Protein AF-0000000084935725 (afdb_homodimer)

Secondary structure (DSSP, 8-state):
-----------------------EEEEETTEEEEE-TTS-EEEEEEPPTTSSEEEEEEEEE-SSTT---EEEEEEEESSS-----S-EEEETTEEEEE--SSSTTBPPHHHHHHHHTTTTSS--EEEE-SS-EEEE--TTHHHHHHHHHHHHT-TTBTT-SSS--SB-GGGSPPPPPPPEEE--S-S-B-EEPPTTSHHHHHHHHHHHHHS-GGGSSS-GGGSEEEEEEEETTEEEEEEEEEETTEEEEEEEEEETTEEEEEEEES---SEEETTEEEEEEESSTT-SSEEEEEEEE-SSSEEEEEEEE--S--S-TT-SS-EEEEE-EEEPPP--/-----------------------EEEEETTEEEEE-TTS-EEEEEEPPTTSSEEEEEEEEE-SSTT---EEEEEEEESSS-----S-EEEETTEEEEE--SSSTTBPPHHHHHHHHTTTTSS--EEEE-SS-EEEE--TTHHHHHHHHHHHHT-TTBTT-SSS--SB-GGGSPPPPPPPEEE--S-S-B-EEPPTTSHHHHHHHHHHHHHS-GGGSSS-GGGSEEEEEEEETTEEEEEEEEEETTEEEEEEEEEETTEEEEEEEES---SEEETTEEEEEEESSTT-SSEEEEEEEE-SSSEEEEEEEE--S--S-TT-SS-EEEEE-EEEPPP--

Organism: Ferrimonas balearica (strain DSM 9799 / CCM 4581 / KCTC 23876 / PAT) (NCBI:txid550540)

Solvent-accessible surface area (backbone atoms only — not comparable to full-atom values): 35325 Å² total; per-residue (Å²): 134,83,81,76,76,77,78,77,76,78,77,75,74,74,69,76,67,78,75,76,51,75,40,44,77,50,73,37,87,43,18,41,34,23,22,15,32,31,32,34,32,32,42,34,35,23,24,58,86,89,68,82,50,22,29,36,41,39,35,39,32,54,33,29,48,46,49,47,62,48,33,33,57,45,76,16,58,77,86,52,92,68,81,84,65,75,29,26,37,26,52,70,80,36,41,55,9,69,53,48,68,84,64,81,14,43,49,40,58,48,48,35,52,56,46,60,72,33,41,64,48,97,55,53,37,32,44,31,39,99,86,50,76,39,51,48,44,39,55,32,33,48,61,49,42,41,52,50,22,51,76,37,48,28,64,29,10,67,81,23,77,64,52,55,40,75,43,51,21,64,71,23,45,68,54,43,78,51,60,73,42,59,39,39,30,45,85,52,56,54,42,78,44,52,83,90,33,68,68,28,50,54,50,50,50,50,43,64,73,42,42,62,66,83,74,40,90,53,64,72,85,72,33,52,40,30,36,28,68,36,48,96,74,23,30,38,36,36,42,31,40,72,57,87,91,31,72,42,29,45,34,31,39,41,32,76,90,49,58,78,57,52,41,77,34,82,54,45,39,76,41,50,52,43,42,29,32,30,38,77,36,58,77,44,90,83,31,17,11,33,39,37,39,31,27,31,26,57,70,84,47,46,39,84,34,37,38,30,25,24,58,70,76,59,56,22,71,70,24,57,73,74,36,40,27,35,58,43,39,77,44,71,65,75,85,124,136,82,80,77,77,78,78,78,77,80,77,74,74,75,69,76,68,78,74,77,50,76,41,43,75,50,74,37,85,44,20,39,34,22,22,15,32,33,33,35,32,31,43,32,34,23,26,56,84,88,68,80,50,24,28,35,39,40,36,39,32,55,32,28,46,47,48,46,60,46,31,32,57,47,76,16,58,76,86,51,93,68,82,82,64,76,29,26,39,27,53,70,82,35,40,56,8,69,52,48,68,84,63,82,14,42,48,39,58,47,47,36,51,56,45,59,74,33,41,62,46,97,56,52,38,33,43,30,40,100,86,48,77,41,51,49,44,38,55,32,33,48,61,49,43,42,51,49,22,52,75,37,47,28,64,28,9,66,83,23,75,64,52,54,40,75,43,51,20,64,70,23,46,69,52,43,79,51,60,72,41,60,39,40,30,47,83,52,57,54,42,78,43,53,83,90,33,68,68,30,51,54,51,48,50,50,44,64,72,44,42,62,67,85,74,40,91,50,63,71,86,74,33,51,41,30,37,30,68,35,48,97,75,22,30,40,37,36,40,32,40,72,56,88,90,31,72,43,28,44,33,30,39,40,33,75,94,48,61,76,57,51,41,76,34,81,53,47,39,74,42,52,51,42,43,30,33,30,37,77,36,59,76,45,89,83,31,18,11,33,39,36,39,30,27,30,24,58,70,84,48,46,40,83,34,37,38,31,28,24,58,72,74,58,56,22,71,70,24,56,74,75,35,41,29,33,59,42,41,76,43,71,65,75,85,123

Sequence (672 aa):
MRRIGWALGALSVFACHVSAFEGLEFEHKDWYLACDNTGTCRAAGYAPPGQGYSAAVMFTRPAGPATDVSGKLFLGWYEEEIPLTGYALFINGQDMGPVSFDDDNALTAMQVQALLAVVTRDAVIEIANAQHRFGLSGSGASAVFRKMDEYQGRSDTAFAVVAKGNRAESQVPQPQRPEPLRVQAPAGDAVLLESDSEPYQRTLERLKAGVPAEDLDMALEDASLFQAELGAGKRFISACWYLAYNEMCAHWVSDPASPTPLQSLPSDGSLYVDGIVSQQRKARGLGDCWEFQSWGFDGETMVPILNASSGPCRGIAGGIDPMPTFVRDVIMPSVQMRRIGWALGALSVFACHVSAFEGLEFEHKDWYLACDNTGTCRAAGYAPPGQGYSAAVMFTRPAGPATDVSGKLFLGWYEEEIPLTGYALFINGQDMGPVSFDDDNALTAMQVQALLAVVTRDAVIEIANAQHRFGLSGSGASAVFRKMDEYQGRSDTAFAVVAKGNRAESQVPQPQRPEPLRVQAPAGDAVLLESDSEPYQRTLERLKAGVPAEDLDMALEDASLFQAELGAGKRFISACWYLAYNEMCAHWVSDPASPTPLQSLPSDGSLYVDGIVSQQRKARGLGDCWEFQSWGFDGETMVPILNASSGPCRGIAGGIDPMPTFVRDVIMPSVQ

Radius of gyration: 33.96 Å; Cα contacts (8 Å, |Δi|>4): 1621; chains: 2; bounding box: 112×104×83 Å

Foldseek 3Di:
DPPPPPPPDPPPPPPPPPDQQPWDWDDFQQKIKTAARQLKIKIKFWFDAPPQWIKMKIWIFGFAFPTAIWMFIFIFHDPDDDDQPAKFKDKQRDTPDDFHVVPVRTDDSSVVVVCLQPLCHPIWIWIDGPPDITTTHSGCVLVRQVVSCVSQVNAQDCPRSHHHHPPDSNPGDHTDAFAEAEFQFAFDWWDWDDCPDPVNVVVLVLCPVAPDPVRVPDDLNQWTWTWDGGDPPKMKIKTWDDDVHAIWIWIWIADPVDRPNTHTAPDIADTDGQQKGKHWDAPDDQQQKIWIWMWGHRPPHTHTAWTWMLDDRRRGHNHHDTRTRYHHHYDYDDPD/DPPPPPPPPPPPPPPPPPDQQPWDWDDFQQKIKTAARQLKIKIKFWFDAPPQWIKMKIWIFGFAFPTAIWMFIFIFHDPDDDDQPAKFKDKQRDTPDDFHVVPVRTDDSSVVVVCLQPLCHPIWIWIDGPPDITTTHSGCVLVRQVVSCVSQVNAQDCPRSHHHHPPDSNPGDHTDAFAEAEFQFAFDWWDWDDCPDPVNVVVLVLCPVAPDPVRVPDDLNQWTWIWDGGDPPKMKIKTWDDDVPAIWIWIWIQDPVCRPNTHTAPDIADTDGQQKGKHWDAPDDQQQKIWIWMWGHRPPHTHTAWTWMLDDRRRGHNHHDTRTRYHHHYDYPDPD

pLDDT: mean 90.0, std 14.44, range [31.62, 98.94]

Structure (mmCIF, N/CA/C/O backbone):
data_AF-0000000084935725-model_v1
#
loop_
_entity.id
_entity.type
_entity.pdbx_description
1 polymer 'DUF1176 domain-containing protein'
#
loop_
_atom_site.group_PDB
_atom_site.id
_atom_site.type_symbol
_atom_site.label_atom_id
_atom_site.label_alt_id
_atom_site.label_comp_id
_atom_site.label_asym_id
_atom_site.label_entity_id
_atom_site.label_seq_id
_atom_site.pdbx_PDB_ins_code
_atom_site.Cartn_x
_atom_site.Cartn_y
_atom_site.Cartn_z
_atom_site.occupancy
_atom_site.B_iso_or_equiv
_atom_site.auth_seq_id
_atom_site.auth_comp_id
_atom_site.auth_asym_id
_atom_site.auth_atom_id
_atom_site.pdbx_PDB_model_num
ATOM 1 N N . MET A 1 1 ? -67.875 25.344 18.594 1 32.03 1 MET A N 1
ATOM 2 C CA . MET A 1 1 ? -66.875 25.328 17.516 1 32.03 1 MET A CA 1
ATOM 3 C C . MET A 1 1 ? -65.5 25.297 18.078 1 32.03 1 MET A C 1
ATOM 5 O O . MET A 1 1 ? -64.938 26.312 18.531 1 32.03 1 MET A O 1
ATOM 9 N N . ARG A 1 2 ? -65.188 24.109 18.797 1 44 2 ARG A N 1
ATOM 10 C CA . ARG A 1 2 ? -63.906 23.828 19.453 1 44 2 ARG A CA 1
ATOM 11 C C . ARG A 1 2 ? -62.781 23.812 18.438 1 44 2 ARG A C 1
ATOM 13 O O . ARG A 1 2 ? -62.812 23.047 17.469 1 44 2 ARG A O 1
ATOM 20 N N . ARG A 1 3 ? -62 24.953 18.328 1 41.91 3 ARG A N 1
ATOM 21 C CA . ARG A 1 3 ? -60.812 25.172 17.5 1 41.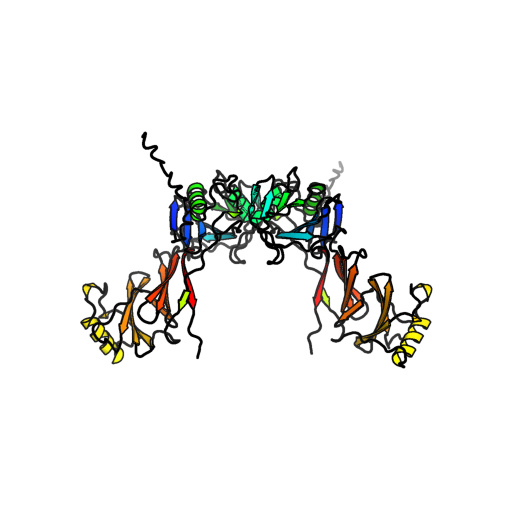91 3 ARG A CA 1
ATOM 22 C C . ARG A 1 3 ? -59.75 24.109 17.797 1 41.91 3 ARG A C 1
ATOM 24 O O . ARG A 1 3 ? -59.312 23.969 18.922 1 41.91 3 ARG A O 1
ATOM 31 N N . ILE A 1 4 ? -59.906 22.953 17.156 1 45.59 4 ILE A N 1
ATOM 32 C CA . ILE A 1 4 ? -58.875 21.922 17.188 1 45.59 4 ILE A CA 1
ATOM 33 C C . ILE A 1 4 ? -57.594 22.484 16.625 1 45.59 4 ILE A C 1
ATOM 35 O O . ILE A 1 4 ? -57.5 22.828 15.445 1 45.59 4 ILE A O 1
ATOM 39 N N . GLY A 1 5 ? -56.812 23.188 17.406 1 43.16 5 GLY A N 1
ATOM 40 C CA . GLY A 1 5 ? -55.5 23.672 17 1 43.16 5 GLY A CA 1
ATOM 41 C C . GLY A 1 5 ? -54.531 22.547 16.625 1 43.16 5 GLY A C 1
ATOM 42 O O . GLY A 1 5 ? -54.312 21.625 17.422 1 43.16 5 GLY A O 1
ATOM 43 N N . TRP A 1 6 ? -54.5 22.219 15.328 1 42.25 6 TRP A N 1
ATOM 44 C CA . TRP A 1 6 ? -53.531 21.281 14.781 1 42.25 6 TRP A CA 1
ATOM 45 C C . TRP A 1 6 ? -52.094 21.75 15.07 1 42.25 6 TRP A C 1
ATOM 47 O O . TRP A 1 6 ? -51.688 22.844 14.648 1 42.25 6 TRP A O 1
ATOM 57 N N . ALA A 1 7 ? -51.5 21.25 16.156 1 48.25 7 ALA A N 1
ATOM 58 C CA . ALA A 1 7 ? -50.062 21.438 16.391 1 48.25 7 ALA A CA 1
ATOM 59 C C . ALA A 1 7 ? -49.25 20.75 15.305 1 48.25 7 ALA A C 1
ATOM 61 O O . ALA A 1 7 ? -49.281 19.516 15.172 1 48.25 7 ALA A O 1
ATOM 62 N N . LEU A 1 8 ? -48.938 21.438 14.203 1 44.69 8 LEU A N 1
ATOM 63 C CA . LEU A 1 8 ? -47.938 20.953 13.242 1 44.69 8 LEU A CA 1
ATOM 64 C C . LEU A 1 8 ? -46.594 20.734 13.914 1 44.69 8 LEU A C 1
ATOM 66 O O . LEU A 1 8 ? -45.969 21.672 14.422 1 44.69 8 LEU A O 1
ATOM 70 N N . GLY A 1 9 ? -46.344 19.531 14.32 1 44.12 9 GLY A N 1
ATOM 71 C CA . GLY A 1 9 ? -45 19.172 14.773 1 44.12 9 GLY A CA 1
ATOM 72 C C . GLY A 1 9 ? -43.938 19.344 13.711 1 44.12 9 GLY A C 1
ATOM 73 O O . GLY A 1 9 ? -44.031 18.766 12.625 1 44.12 9 GLY A O 1
ATOM 74 N N . ALA A 1 10 ? -43.219 20.469 13.727 1 44.69 10 ALA A N 1
ATOM 75 C CA . ALA A 1 10 ? -42.031 20.672 12.906 1 44.69 10 ALA A CA 1
ATOM 76 C C . ALA A 1 10 ? -41.031 19.531 13.109 1 44.69 10 ALA A C 1
ATOM 78 O O . ALA A 1 10 ? -40.469 19.359 14.203 1 44.69 10 ALA A O 1
ATOM 79 N N . LEU A 1 11 ? -41.062 18.516 12.273 1 45.62 11 LEU A N 1
ATOM 80 C CA . LEU A 1 11 ? -40 17.531 12.18 1 45.62 11 LEU A CA 1
ATOM 81 C C . LEU A 1 11 ? -38.656 18.203 11.93 1 45.62 11 LEU A C 1
ATOM 83 O O . LEU A 1 11 ? -38.406 18.75 10.852 1 45.62 11 LEU A O 1
ATOM 87 N N . SER A 1 12 ? -37.938 18.594 12.914 1 39.69 12 SER A N 1
ATOM 88 C CA . SER A 1 12 ? -36.562 19.031 12.727 1 39.69 12 SER A CA 1
ATOM 89 C C . SER A 1 12 ? -35.719 17.953 12.055 1 39.69 12 SER A C 1
ATOM 91 O O . SER A 1 12 ? -35.5 16.875 12.633 1 39.69 12 SER A O 1
ATOM 93 N N . VAL A 1 13 ? -35.719 17.906 10.812 1 44.28 13 VAL A N 1
ATOM 94 C CA . VAL A 1 13 ? -34.656 17.141 10.148 1 44.28 13 VAL A CA 1
ATOM 95 C C . VAL A 1 13 ? -33.281 17.547 10.703 1 44.28 13 VAL A C 1
ATOM 97 O O . VAL A 1 13 ? -32.875 18.688 10.531 1 44.28 13 VAL A O 1
ATOM 100 N N . PHE A 1 14 ? -32.844 16.875 11.734 1 40.59 14 PHE A N 1
ATOM 101 C CA . PHE A 1 14 ? -31.438 16.969 12.094 1 40.59 14 PHE A CA 1
ATOM 102 C C . PHE A 1 14 ? -30.547 16.766 10.875 1 40.59 14 PHE A C 1
ATOM 104 O O . PHE A 1 14 ? -30.391 15.633 10.398 1 40.59 14 PHE A O 1
ATOM 111 N N . ALA A 1 15 ? -30.422 17.703 10.078 1 42.88 15 ALA A N 1
ATOM 112 C CA . ALA A 1 15 ? -29.312 17.625 9.125 1 42.88 15 ALA A CA 1
ATOM 113 C C . ALA A 1 15 ? -28 17.297 9.836 1 42.88 15 ALA A C 1
ATOM 115 O O . ALA A 1 15 ? -27.531 18.062 10.68 1 42.88 15 ALA A O 1
ATOM 116 N N . CYS A 1 16 ? -27.734 16.078 10.039 1 43.78 16 CYS A N 1
ATOM 117 C CA . CYS A 1 16 ? -26.359 15.727 10.398 1 43.78 16 CYS A CA 1
ATOM 118 C C . CYS A 1 16 ? -25.359 16.578 9.641 1 43.78 16 CYS A C 1
ATOM 120 O O . CYS A 1 16 ? -25.141 16.375 8.445 1 43.78 16 CYS A O 1
ATOM 122 N N . HIS A 1 17 ? -25.219 17.812 9.891 1 43.72 17 HIS A N 1
ATOM 123 C CA . HIS A 1 17 ? -24.141 18.641 9.391 1 43.72 17 HIS A CA 1
ATOM 124 C C . HIS A 1 17 ? -22.812 17.891 9.383 1 43.72 17 HIS A C 1
ATOM 126 O O . HIS A 1 17 ? -22.312 17.5 10.438 1 43.72 17 HIS A O 1
ATOM 132 N N . VAL A 1 18 ? -22.672 16.969 8.547 1 51.56 18 VAL A N 1
ATOM 133 C CA . VAL A 1 18 ? -21.312 16.422 8.391 1 51.56 18 VAL A CA 1
ATOM 134 C C . VAL A 1 18 ? -20.297 17.547 8.484 1 51.56 18 VAL A C 1
ATOM 136 O O . VAL A 1 18 ? -20.281 18.469 7.66 1 51.56 18 VAL A O 1
ATOM 139 N N . SER A 1 19 ? -19.844 18.047 9.711 1 62.62 19 SER A N 1
ATOM 140 C CA . SER A 1 19 ? -18.906 19.109 10.055 1 62.62 19 SER A CA 1
ATOM 141 C C . SER A 1 19 ? -17.641 19.031 9.219 1 62.62 19 SER A C 1
ATOM 143 O O . SER A 1 19 ? -17.031 17.953 9.109 1 62.62 19 SER A O 1
ATOM 145 N N . ALA A 1 20 ? -17.281 19.984 8.328 1 84.69 20 ALA A N 1
ATOM 146 C CA . ALA A 1 20 ? -16.094 20.172 7.5 1 84.69 20 ALA A CA 1
ATOM 147 C C . ALA A 1 20 ? -14.82 20.047 8.336 1 84.69 20 ALA A C 1
ATOM 149 O O . ALA A 1 20 ? -14.758 20.562 9.453 1 84.69 20 ALA A O 1
ATOM 150 N N . PHE A 1 21 ? -13.938 19.156 7.906 1 95.69 21 PHE A N 1
ATOM 151 C CA . PHE A 1 21 ? -12.633 19.047 8.547 1 95.69 21 PHE A CA 1
ATOM 152 C C . PHE A 1 21 ? -11.898 20.375 8.508 1 95.69 21 PHE A C 1
ATOM 154 O O . PHE A 1 21 ? -11.633 20.922 7.43 1 95.69 21 PHE A O 1
ATOM 161 N N . GLU A 1 22 ? -11.625 21.062 9.664 1 95.75 22 GLU A N 1
ATOM 162 C CA . GLU A 1 22 ? -11.008 22.391 9.734 1 95.75 22 GLU A CA 1
ATOM 163 C C . GLU A 1 22 ? -9.547 22.281 10.148 1 95.75 22 GLU A C 1
ATOM 165 O O . GLU A 1 22 ? -8.805 23.266 10.07 1 95.75 22 GLU A O 1
ATOM 170 N N . GLY A 1 23 ? -9.133 21.125 10.555 1 97.69 23 GLY A N 1
ATOM 171 C CA . GLY A 1 23 ? -7.82 20.953 11.156 1 97.69 23 GLY A CA 1
ATOM 172 C C . GLY A 1 23 ? -7.855 20.922 12.672 1 97.69 23 GLY A C 1
ATOM 173 O O . GLY A 1 23 ? -8.742 21.516 13.289 1 97.69 23 GLY A O 1
ATOM 174 N N . LEU A 1 24 ? -6.879 20.219 13.227 1 98.19 24 LEU A N 1
ATOM 175 C CA . LEU A 1 24 ? -6.875 20.031 14.672 1 98.19 24 LEU A CA 1
ATOM 176 C C . LEU A 1 24 ? -5.48 19.656 15.172 1 98.19 24 LEU A C 1
ATOM 178 O O . LEU A 1 24 ? -4.785 18.859 14.531 1 98.19 24 LEU A O 1
ATOM 182 N N . GLU A 1 25 ? -5.094 20.297 16.219 1 98.62 25 GLU A N 1
ATOM 183 C CA . GLU A 1 25 ? -3.938 19.859 17 1 98.62 25 GLU A CA 1
ATOM 184 C C . GLU A 1 25 ? -4.336 19.516 18.422 1 98.62 25 GLU A C 1
ATOM 186 O O . GLU A 1 25 ? -5.152 20.219 19.031 1 98.62 25 GLU A O 1
ATOM 191 N N . PHE A 1 26 ? -3.822 18.469 18.969 1 98.81 26 PHE A N 1
ATOM 192 C CA . PHE A 1 26 ? -4.133 18.016 20.312 1 98.81 26 PHE A CA 1
ATOM 193 C C . PHE A 1 26 ? -2.947 17.281 20.922 1 98.81 26 PHE A C 1
ATOM 195 O O . PHE A 1 26 ? -2.303 16.469 20.25 1 98.81 26 PHE A O 1
ATOM 202 N N . GLU A 1 27 ? -2.596 17.609 22.047 1 98.69 27 GLU A N 1
ATOM 203 C CA . GLU A 1 27 ? -1.508 16.953 22.781 1 98.69 27 GLU A CA 1
ATOM 204 C C . GLU A 1 27 ? -1.964 16.484 24.156 1 98.69 27 GLU A C 1
ATOM 206 O O . GLU A 1 27 ? -2.689 17.203 24.844 1 98.69 27 GLU A O 1
ATOM 211 N N . HIS A 1 28 ? -1.612 15.344 24.516 1 98.62 28 HIS A N 1
ATOM 212 C CA . HIS A 1 28 ? -1.87 14.805 25.844 1 98.62 28 HIS A CA 1
ATOM 213 C C . HIS A 1 28 ? -0.728 13.906 26.297 1 98.62 28 HIS A C 1
ATOM 215 O O . HIS A 1 28 ? -0.488 12.852 25.719 1 98.62 28 HIS A O 1
ATOM 221 N N . LYS A 1 29 ? 0.048 14.352 27.359 1 97.69 29 LYS A N 1
ATOM 222 C CA . LYS A 1 29 ? 1.203 13.641 27.891 1 97.69 29 LYS A CA 1
ATOM 223 C C . LYS A 1 29 ? 2.207 13.312 26.797 1 97.69 29 LYS A C 1
ATOM 225 O O . LYS A 1 29 ? 2.709 14.211 26.109 1 97.69 29 LYS A O 1
ATOM 230 N N . ASP A 1 30 ? 2.428 12.055 26.5 1 97.69 30 ASP A N 1
ATOM 231 C CA . ASP A 1 30 ? 3.521 11.727 25.594 1 97.69 30 ASP A CA 1
ATOM 232 C C . ASP A 1 30 ? 3.012 11.531 24.156 1 97.69 30 ASP A C 1
ATOM 234 O O . ASP A 1 30 ? 3.705 10.953 23.328 1 97.69 30 ASP A O 1
ATOM 238 N N . TRP A 1 31 ? 1.84 11.953 23.906 1 98.56 31 TRP A N 1
ATOM 239 C CA . TRP A 1 31 ? 1.259 11.727 22.594 1 98.56 31 TRP A CA 1
ATOM 240 C C . TRP A 1 31 ? 0.773 13.031 21.969 1 98.56 31 TRP A C 1
ATOM 242 O O . TRP A 1 31 ? 0.381 13.961 22.688 1 98.56 31 TRP A O 1
ATOM 252 N N . TYR A 1 32 ? 0.852 13.094 20.672 1 98.81 32 TYR A N 1
ATOM 253 C CA . TYR A 1 32 ? 0.522 14.273 19.875 1 98.81 32 TYR A CA 1
ATOM 254 C C . TYR A 1 32 ? -0.345 13.898 18.688 1 98.81 32 TYR A C 1
ATOM 256 O O . TYR A 1 32 ? -0.144 12.852 18.062 1 98.81 32 TYR A O 1
ATOM 264 N N . LEU A 1 33 ? -1.334 14.742 18.359 1 98.94 33 LEU A N 1
ATOM 265 C CA . LEU A 1 33 ? -2.248 14.531 17.234 1 98.94 33 LEU A CA 1
ATOM 266 C C . LEU A 1 33 ? -2.291 15.758 16.344 1 98.94 33 LEU A C 1
ATOM 268 O O . LEU A 1 33 ? -2.418 16.891 16.812 1 98.94 33 LEU A O 1
ATOM 272 N N . ALA A 1 34 ? -2.109 15.578 15.109 1 98.94 34 ALA A N 1
ATOM 273 C CA . ALA A 1 34 ? -2.381 16.578 14.086 1 98.94 34 ALA A CA 1
ATOM 274 C C . ALA A 1 34 ? -3.305 16.031 13 1 98.94 34 ALA A C 1
ATOM 276 O O . ALA A 1 34 ? -3.018 15 12.406 1 98.94 34 ALA A O 1
ATOM 277 N N . CYS A 1 35 ? -4.41 16.656 12.758 1 98.94 35 CYS A N 1
ATOM 278 C CA . CYS A 1 35 ? -5.34 16.328 11.688 1 98.94 35 CYS A CA 1
ATOM 279 C C . CYS A 1 35 ? -5.523 17.5 10.734 1 98.94 35 CYS A C 1
ATOM 281 O O . CYS A 1 35 ? -5.66 18.641 11.172 1 98.94 35 CYS A O 1
ATOM 283 N N . ASP A 1 36 ? -5.508 17.219 9.422 1 98.88 36 ASP A N 1
ATOM 284 C CA . ASP A 1 36 ? -5.602 18.328 8.477 1 98.88 36 ASP A CA 1
ATOM 285 C C . ASP A 1 36 ? -7.027 18.484 7.949 1 98.88 36 ASP A C 1
ATOM 287 O O . ASP A 1 36 ? -7.941 17.781 8.398 1 98.88 36 ASP A O 1
ATOM 291 N N . ASN A 1 37 ? -7.203 19.422 7.047 1 98.62 37 ASN A N 1
ATOM 292 C CA . ASN A 1 37 ? -8.516 19.812 6.539 1 98.62 37 ASN A CA 1
ATOM 293 C C . ASN A 1 37 ? -9.031 18.812 5.508 1 98.62 37 ASN A C 1
ATOM 295 O O . ASN A 1 37 ? -10.117 19 4.949 1 98.62 37 ASN A O 1
ATOM 299 N N . THR A 1 38 ? -8.344 17.766 5.219 1 98.62 38 THR A N 1
ATOM 300 C CA . THR A 1 38 ? -8.852 16.656 4.414 1 98.62 38 THR A CA 1
ATOM 301 C C . THR A 1 38 ? -9.477 15.586 5.301 1 98.62 38 THR A C 1
ATOM 303 O O . THR A 1 38 ? -10.195 14.711 4.812 1 98.62 38 THR A O 1
ATOM 306 N N . GLY A 1 39 ? -9.102 15.633 6.547 1 98.81 39 GLY A N 1
ATOM 307 C CA . GLY A 1 39 ? -9.523 14.633 7.512 1 98.81 39 GLY A CA 1
ATOM 308 C C . GLY A 1 39 ? -8.43 13.648 7.867 1 98.81 39 GLY A C 1
ATOM 309 O O . GLY A 1 39 ? -8.617 12.797 8.742 1 98.81 39 GLY A O 1
ATOM 310 N N . THR A 1 40 ? -7.309 13.727 7.184 1 98.88 40 THR A N 1
ATOM 311 C CA . THR A 1 40 ? -6.195 12.836 7.496 1 98.88 40 THR A CA 1
ATOM 312 C C . THR A 1 40 ? -5.578 13.195 8.844 1 98.88 40 THR A C 1
ATOM 314 O O . THR A 1 40 ? -5.34 14.367 9.133 1 98.88 40 THR A O 1
ATOM 317 N N . CYS A 1 41 ? -5.352 12.211 9.656 1 98.94 41 CYS A N 1
ATOM 318 C CA . CYS A 1 41 ? -4.777 12.43 10.984 1 98.94 41 CYS A CA 1
ATOM 319 C C . CYS A 1 41 ? -3.443 11.711 11.125 1 98.94 41 CYS A C 1
ATOM 321 O O . CYS A 1 41 ? -3.238 10.648 10.539 1 98.94 41 CYS A O 1
ATOM 323 N N . ARG A 1 42 ? -2.602 12.305 11.883 1 98.94 42 ARG A N 1
ATOM 324 C CA . ARG A 1 42 ? -1.345 11.719 12.336 1 98.94 42 ARG A CA 1
ATOM 325 C C . ARG A 1 42 ? -1.243 11.742 13.859 1 98.94 42 ARG A C 1
ATOM 327 O O . ARG A 1 42 ? -1.37 12.797 14.477 1 98.94 42 ARG A O 1
ATOM 334 N N . ALA A 1 43 ? -1.115 10.633 14.414 1 98.94 43 ALA A N 1
ATOM 335 C CA . ALA A 1 43 ? -0.898 10.469 15.852 1 98.94 43 ALA A CA 1
ATOM 336 C C . ALA A 1 43 ? 0.514 9.961 16.141 1 98.94 43 ALA A C 1
ATOM 338 O O . ALA A 1 43 ? 0.938 8.945 15.586 1 98.94 43 ALA A O 1
ATOM 339 N N . ALA A 1 44 ? 1.166 10.656 16.984 1 98.88 44 ALA A N 1
ATOM 340 C CA . ALA A 1 44 ? 2.545 10.281 17.281 1 98.88 44 ALA A CA 1
ATOM 341 C C . ALA A 1 44 ? 2.736 10.062 18.781 1 98.88 44 ALA A C 1
ATOM 343 O O . ALA A 1 44 ? 2.24 10.836 19.594 1 98.88 44 ALA A O 1
ATOM 344 N N . GLY A 1 45 ? 3.361 9 19.109 1 98.25 45 GLY A N 1
ATOM 345 C CA . GLY A 1 45 ? 3.768 8.688 20.484 1 98.25 45 GLY A CA 1
ATOM 346 C C . GLY A 1 45 ? 5.273 8.68 20.656 1 98.25 45 GLY A C 1
ATOM 347 O O . GLY A 1 45 ? 6.016 8.297 19.75 1 98.25 45 GLY A O 1
ATOM 348 N N . TYR A 1 46 ? 5.691 9.031 21.891 1 97.31 46 TYR A N 1
ATOM 349 C CA . TYR A 1 46 ? 7.117 9.219 22.156 1 97.31 46 TYR A CA 1
ATOM 350 C C . TYR A 1 46 ? 7.551 8.414 23.375 1 97.31 46 TYR A C 1
ATOM 352 O O . TYR A 1 46 ? 6.719 8.023 24.203 1 97.31 46 TYR A O 1
ATOM 360 N N . ALA A 1 47 ? 8.859 8.234 23.438 1 95.56 47 ALA A N 1
ATOM 361 C CA . ALA A 1 47 ? 9.453 7.699 24.656 1 95.56 47 ALA A CA 1
ATOM 362 C C . ALA A 1 47 ? 9.219 8.648 25.844 1 95.56 47 ALA A C 1
ATOM 364 O O . ALA A 1 47 ? 9.047 9.852 25.641 1 95.56 47 ALA A O 1
ATOM 365 N N . PRO A 1 48 ? 9.219 8.039 27.016 1 91.44 48 PRO A N 1
ATOM 366 C CA . PRO A 1 48 ? 9.195 8.938 28.172 1 91.44 48 PRO A CA 1
ATOM 367 C C . PRO A 1 48 ? 10.383 9.898 28.188 1 91.44 48 PRO A C 1
ATOM 369 O O . PRO A 1 48 ? 11.477 9.547 27.75 1 91.44 48 PRO A O 1
ATOM 372 N N . PRO A 1 49 ? 10.102 11.094 28.688 1 87 49 PRO A N 1
ATOM 373 C CA . PRO A 1 49 ? 11.211 12.047 28.734 1 87 49 PRO A CA 1
ATOM 374 C C . PRO A 1 49 ? 12.328 11.617 29.672 1 87 49 PRO A C 1
ATOM 376 O O . PRO A 1 49 ? 12.086 10.875 30.625 1 87 49 PRO A O 1
ATOM 379 N N . GLY A 1 50 ? 13.555 11.961 29.469 1 80.19 50 GLY A N 1
ATOM 380 C CA . GLY A 1 50 ? 14.672 11.82 30.375 1 80.19 50 GLY A CA 1
ATOM 381 C C . GLY A 1 50 ? 15.32 10.445 30.328 1 80.19 50 GLY A C 1
ATOM 382 O O . GLY A 1 50 ? 15.992 10.031 31.266 1 80.19 50 GLY A O 1
ATOM 383 N N . GLN A 1 51 ? 15.094 9.609 29.312 1 76.19 51 GLN A N 1
ATOM 384 C CA . GLN A 1 51 ? 15.625 8.25 29.234 1 76.19 51 GLN A CA 1
ATOM 385 C C . GLN A 1 51 ? 17.016 8.234 28.609 1 76.19 51 GLN A C 1
ATOM 387 O O . GLN A 1 51 ? 17.672 7.188 28.547 1 76.19 51 GLN A O 1
ATOM 392 N N . GLY A 1 52 ? 17.609 9.438 28.172 1 73.56 52 GLY A N 1
ATOM 393 C CA . GLY A 1 52 ? 18.891 9.469 27.484 1 73.56 52 GLY A CA 1
ATOM 394 C C . GLY A 1 52 ? 18.781 9.055 26.016 1 73.56 52 GLY A C 1
ATOM 395 O O . GLY A 1 52 ? 19.75 9.18 25.266 1 73.56 52 GLY A O 1
ATOM 396 N N . TYR A 1 53 ? 17.703 8.43 25.625 1 80.88 53 TYR A N 1
ATOM 397 C CA . TYR A 1 53 ? 17.375 8.117 24.25 1 80.88 53 TYR A CA 1
ATOM 398 C C . TYR A 1 53 ? 15.969 8.586 23.891 1 80.88 53 TYR A C 1
ATOM 400 O O . TYR A 1 53 ? 15.195 8.953 24.781 1 80.88 53 TYR A O 1
ATOM 408 N N . SER A 1 54 ? 15.789 8.664 22.594 1 90.25 54 SER A N 1
ATOM 409 C CA . SER A 1 54 ? 14.438 9.016 22.172 1 90.25 54 SER A CA 1
ATOM 410 C C . SER A 1 54 ? 13.906 8.023 21.141 1 90.25 54 SER A C 1
ATOM 412 O O . SER A 1 54 ? 14.68 7.367 20.438 1 90.25 54 SER A O 1
ATOM 414 N N . ALA A 1 55 ? 12.641 7.828 21.172 1 94.38 55 ALA A N 1
ATOM 415 C CA . ALA A 1 55 ? 11.914 7.02 20.188 1 94.38 55 ALA A CA 1
ATOM 416 C C . ALA A 1 55 ? 10.516 7.582 19.953 1 94.38 55 ALA A C 1
ATOM 418 O O . ALA A 1 55 ? 9.922 8.195 20.844 1 94.38 55 ALA A O 1
ATOM 419 N N . ALA A 1 56 ? 10.094 7.363 18.734 1 97.06 56 ALA A N 1
ATOM 420 C CA . ALA A 1 56 ? 8.727 7.766 18.406 1 97.06 56 ALA A CA 1
ATOM 421 C C . ALA A 1 56 ? 8.109 6.832 17.375 1 97.06 56 ALA A C 1
ATOM 423 O O . ALA A 1 56 ? 8.828 6.207 16.578 1 97.06 56 ALA A O 1
ATOM 424 N N . VAL A 1 57 ? 6.859 6.684 17.453 1 98.38 57 VAL A N 1
ATOM 425 C CA . VAL A 1 57 ? 6.059 6.09 16.391 1 98.38 57 VAL A CA 1
ATOM 426 C C . VAL A 1 57 ? 5.031 7.102 15.883 1 98.38 57 VAL A C 1
ATOM 428 O O . VAL A 1 57 ? 4.465 7.863 16.672 1 98.38 57 VAL A O 1
ATOM 431 N N . MET A 1 58 ? 4.84 7.168 14.609 1 98.75 58 MET A N 1
ATOM 432 C CA . MET A 1 58 ? 3.797 8 14.016 1 98.75 58 MET A CA 1
ATOM 433 C C . MET A 1 58 ? 2.814 7.16 13.211 1 98.75 58 MET A C 1
ATOM 435 O O . MET A 1 58 ? 3.215 6.445 12.289 1 98.75 58 MET A O 1
ATOM 439 N N . PHE A 1 59 ? 1.567 7.238 13.57 1 98.88 59 PHE A N 1
ATOM 440 C CA . PHE A 1 59 ? 0.499 6.609 12.797 1 98.88 59 PHE A CA 1
ATOM 441 C C . PHE A 1 59 ? -0.185 7.625 11.891 1 98.88 59 PHE A C 1
ATOM 443 O O . PHE A 1 59 ? -0.425 8.766 12.297 1 98.88 59 PHE A O 1
ATOM 450 N N . THR A 1 60 ? -0.481 7.266 10.695 1 98.94 60 THR A N 1
ATOM 451 C CA . THR A 1 60 ? -1.228 8.094 9.758 1 98.94 60 THR A CA 1
ATOM 452 C C . THR A 1 60 ? -2.49 7.375 9.289 1 98.94 60 THR A C 1
ATOM 454 O O . THR A 1 60 ? -2.441 6.199 8.914 1 98.94 60 THR A O 1
ATOM 457 N N . ARG A 1 61 ? -3.559 8.07 9.344 1 98.94 61 ARG A N 1
ATOM 458 C CA . ARG A 1 61 ? -4.812 7.488 8.875 1 98.94 61 ARG A CA 1
ATOM 459 C C . ARG A 1 61 ? -5.629 8.508 8.086 1 98.94 61 ARG A C 1
ATOM 461 O O . ARG A 1 61 ? -6.09 9.5 8.641 1 98.94 61 ARG A O 1
ATOM 468 N N . PRO A 1 62 ? -5.891 8.328 6.785 1 98.81 62 PRO A N 1
ATOM 469 C CA . PRO A 1 62 ? -6.836 9.164 6.039 1 98.81 62 PRO A CA 1
ATOM 470 C C . PRO A 1 62 ? -8.266 9.039 6.555 1 98.81 62 PRO A C 1
ATOM 472 O O . PRO A 1 62 ? -8.625 8.016 7.145 1 98.81 62 PRO A O 1
ATOM 475 N N . ALA A 1 63 ? -9 10.055 6.363 1 98.62 63 ALA A N 1
ATOM 476 C CA . ALA A 1 63 ? -10.43 9.961 6.609 1 98.62 63 ALA A CA 1
ATOM 477 C C . ALA A 1 63 ? -11.102 9.008 5.617 1 98.62 63 ALA A C 1
ATOM 479 O O . ALA A 1 63 ? -10.523 8.688 4.574 1 98.62 63 ALA A O 1
ATOM 480 N N . GLY A 1 64 ? -12.359 8.617 5.984 1 98.31 64 GLY A N 1
ATOM 481 C CA . GLY A 1 64 ? -13.109 7.711 5.133 1 98.31 64 GLY A CA 1
ATOM 482 C C . GLY A 1 64 ? -13.32 6.34 5.754 1 98.31 64 GLY A C 1
ATOM 483 O O . GLY A 1 64 ? -12.602 5.953 6.672 1 98.31 64 GLY A O 1
ATOM 484 N N . PRO A 1 65 ? -14.297 5.605 5.223 1 98.12 65 PRO A N 1
ATOM 485 C CA . PRO A 1 65 ? -14.625 4.293 5.785 1 98.12 65 PRO A CA 1
ATOM 486 C C . PRO A 1 65 ? -13.523 3.266 5.566 1 98.12 65 PRO A C 1
ATOM 488 O O . PRO A 1 65 ? -13.008 3.135 4.453 1 98.12 65 PRO A O 1
ATOM 491 N N . ALA A 1 66 ? -13.148 2.602 6.621 1 98.12 66 ALA A N 1
ATOM 492 C CA . ALA A 1 66 ? -12.273 1.433 6.625 1 98.12 66 ALA A CA 1
ATOM 493 C C . ALA A 1 66 ? -10.883 1.781 6.086 1 98.12 66 ALA A C 1
ATOM 495 O O . ALA A 1 66 ? -10.188 0.919 5.547 1 98.12 66 ALA A O 1
ATOM 496 N N . THR A 1 67 ? -10.539 3.039 6.164 1 98.38 67 THR A N 1
ATOM 497 C CA . THR A 1 67 ? -9.219 3.412 5.676 1 98.38 67 THR A CA 1
ATOM 498 C C . THR A 1 67 ? -8.125 2.791 6.543 1 98.38 67 THR A C 1
ATOM 500 O O . THR A 1 67 ? -8.297 2.654 7.758 1 98.38 67 THR A O 1
ATOM 503 N N . ASP A 1 68 ? -7.027 2.533 5.883 1 98.31 68 ASP A N 1
ATOM 504 C CA . ASP A 1 68 ? -5.902 1.88 6.547 1 98.31 68 ASP A CA 1
ATOM 505 C C . ASP A 1 68 ? -5.152 2.861 7.445 1 98.31 68 ASP A C 1
ATOM 507 O O . ASP A 1 68 ? -5.18 4.07 7.211 1 98.31 68 ASP A O 1
ATOM 511 N N . VAL A 1 69 ? -4.523 2.311 8.43 1 98.75 69 VAL A N 1
ATOM 512 C CA . VAL A 1 69 ? -3.576 3.045 9.266 1 98.75 69 VAL A CA 1
ATOM 513 C C . VAL A 1 69 ? -2.15 2.613 8.922 1 98.75 69 VAL A C 1
ATOM 515 O O . VAL A 1 69 ? -1.839 1.421 8.93 1 98.75 69 VAL A O 1
ATOM 518 N N . SER A 1 70 ? -1.343 3.52 8.602 1 98.5 70 SER A N 1
ATOM 519 C CA . SER A 1 70 ? 0.076 3.238 8.406 1 98.5 70 SER A CA 1
ATOM 520 C C . SER A 1 70 ? 0.901 3.719 9.594 1 98.5 70 SER A C 1
ATOM 522 O O . SER A 1 70 ? 0.416 4.496 10.422 1 98.5 70 SER A O 1
ATOM 524 N N . GLY A 1 71 ? 2.15 3.172 9.719 1 98.31 71 GLY A N 1
ATOM 525 C CA . GLY A 1 71 ? 3 3.521 10.852 1 98.31 71 GLY A CA 1
ATOM 526 C C . GLY A 1 71 ? 4.469 3.633 10.477 1 98.31 71 GLY A C 1
ATOM 527 O O . GLY A 1 71 ? 4.961 2.875 9.641 1 98.31 71 GLY A O 1
ATOM 528 N N . LYS A 1 72 ? 5.133 4.559 11.148 1 98.12 72 LYS A N 1
ATOM 529 C CA . LYS A 1 72 ? 6.574 4.754 11.016 1 98.12 72 LYS A CA 1
ATOM 530 C C . LYS A 1 72 ? 7.25 4.844 12.375 1 98.12 72 LYS A C 1
ATOM 532 O O . LYS A 1 72 ? 6.66 5.348 13.336 1 98.12 72 LYS A O 1
ATOM 537 N N . LEU A 1 73 ? 8.516 4.43 12.383 1 96.56 73 LEU A N 1
ATOM 538 C CA . LEU A 1 73 ? 9.312 4.492 13.609 1 96.56 73 LEU A CA 1
ATOM 539 C C . LEU A 1 73 ? 10.453 5.492 13.461 1 96.56 73 LEU A C 1
ATOM 541 O O . LEU A 1 73 ? 11.031 5.625 12.383 1 96.56 73 LEU A O 1
ATOM 545 N N . PHE A 1 74 ? 10.742 6.125 14.57 1 94.25 74 PHE A N 1
ATOM 546 C CA . PHE A 1 74 ? 11.859 7.062 14.648 1 94.25 74 PHE A CA 1
ATOM 547 C C . PHE A 1 74 ? 12.695 6.801 15.891 1 94.25 74 PHE A C 1
ATOM 549 O O . PHE A 1 74 ? 12.148 6.586 16.984 1 94.25 74 PHE A O 1
ATOM 556 N N . LEU A 1 75 ? 13.969 6.777 15.695 1 91.06 75 LEU A N 1
ATOM 557 C CA . LEU A 1 75 ? 14.883 6.672 16.828 1 91.06 75 LEU A CA 1
ATOM 558 C C . LEU A 1 75 ? 15.812 7.883 16.906 1 91.06 75 LEU A C 1
ATOM 560 O O . LEU A 1 75 ? 16.156 8.469 15.867 1 91.06 75 LEU A O 1
ATOM 564 N N . GLY A 1 76 ? 16.047 8.328 18.062 1 85.06 76 GLY A N 1
ATOM 565 C CA . GLY A 1 76 ? 16.953 9.453 18.297 1 85.06 76 GLY A CA 1
ATOM 566 C C . GLY A 1 76 ? 18.031 9.156 19.312 1 85.06 76 GLY A C 1
ATOM 567 O O . GLY A 1 76 ? 17.797 8.422 20.281 1 85.06 76 GLY A O 1
ATOM 568 N N . TRP A 1 77 ? 19.297 9.469 18.859 1 71.62 77 TRP A N 1
ATOM 569 C CA . TRP A 1 77 ? 20.375 9.328 19.828 1 71.62 77 TRP A CA 1
ATOM 570 C C . TRP A 1 77 ? 21.188 10.617 19.938 1 71.62 77 TRP A C 1
ATOM 572 O O . TRP A 1 77 ? 21.547 11.211 18.922 1 71.62 77 TRP A O 1
ATOM 582 N N . TYR A 1 78 ? 21.109 11.25 21.047 1 63.22 78 TYR A N 1
ATOM 583 C CA . TYR A 1 78 ? 21.859 12.484 21.25 1 63.22 78 TYR A CA 1
ATOM 584 C C . TYR A 1 78 ? 23.359 12.25 21.125 1 63.22 78 TYR A C 1
ATOM 586 O O . TYR A 1 78 ? 24.078 13.078 20.562 1 63.22 78 TYR A O 1
ATOM 594 N N . GLU A 1 79 ? 23.844 11.266 21.875 1 58.47 79 GLU A N 1
ATOM 595 C CA . GLU A 1 79 ? 25.281 11.266 22.094 1 58.47 79 GLU A CA 1
ATOM 596 C C . GLU A 1 79 ? 26.016 10.5 21 1 58.47 79 GLU A C 1
ATOM 598 O O . GLU A 1 79 ? 27.094 10.906 20.562 1 58.47 79 GLU A O 1
ATOM 603 N N . GLU A 1 80 ? 25.547 9.297 20.688 1 60.59 80 GLU A N 1
ATOM 604 C CA . GLU A 1 80 ? 26.328 8.445 19.797 1 60.59 80 GLU A CA 1
ATOM 605 C C . GLU A 1 80 ? 25.5 7.965 18.609 1 60.59 80 GLU A C 1
ATOM 607 O O . GLU A 1 80 ? 24.266 7.902 18.703 1 60.59 80 GLU A O 1
ATOM 612 N N . GLU A 1 81 ? 26.234 8.062 17.5 1 64.44 81 GLU A N 1
ATOM 613 C CA . GLU A 1 81 ? 25.609 7.438 16.328 1 64.44 81 GLU A CA 1
ATOM 614 C C . GLU A 1 81 ? 25.328 5.957 16.578 1 64.44 81 GLU A C 1
ATOM 616 O O . GLU A 1 81 ? 26.219 5.211 16.984 1 64.44 81 GLU A O 1
ATOM 621 N N . ILE A 1 82 ? 24.094 5.613 16.797 1 70.56 82 ILE A N 1
ATOM 622 C CA . ILE A 1 82 ? 23.734 4.207 16.984 1 70.56 82 ILE A CA 1
ATOM 623 C C . ILE A 1 82 ? 23.422 3.57 15.625 1 70.56 82 ILE A C 1
ATOM 625 O O . ILE A 1 82 ? 22.766 4.176 14.781 1 70.56 82 ILE A O 1
ATOM 629 N N . PRO A 1 83 ? 24.109 2.465 15.445 1 76.94 83 PRO A N 1
ATOM 630 C CA . PRO A 1 83 ? 23.75 1.748 14.219 1 76.94 83 PRO A CA 1
ATOM 631 C C . PRO A 1 83 ? 22.266 1.39 14.164 1 76.94 83 PRO A C 1
ATOM 633 O O . PRO A 1 83 ? 21.688 0.955 15.172 1 76.94 83 PRO A O 1
ATOM 636 N N . LEU A 1 84 ? 21.625 1.718 13.117 1 81.81 84 LEU A N 1
ATOM 637 C CA . LEU A 1 84 ? 20.203 1.441 12.938 1 81.81 84 LEU A CA 1
ATOM 638 C C . LEU A 1 84 ? 19.984 0.121 12.203 1 81.81 84 LEU A C 1
ATOM 640 O O . LEU A 1 84 ? 19.344 0.08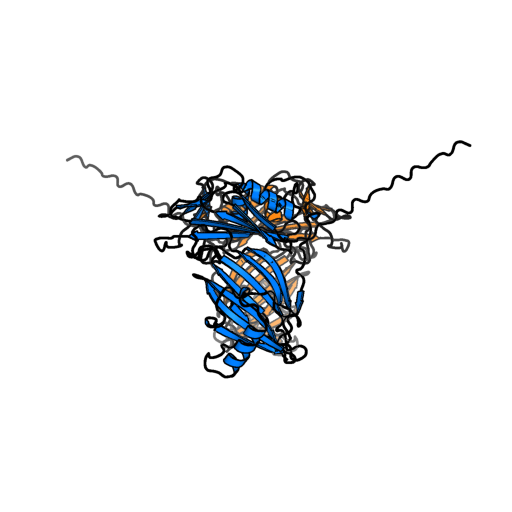4 11.148 1 81.81 84 LEU A O 1
ATOM 644 N N . THR A 1 85 ? 20.656 -0.93 12.703 1 86 85 THR A N 1
ATOM 645 C CA . THR A 1 85 ? 20.516 -2.248 12.094 1 86 85 THR A CA 1
ATOM 646 C C . THR A 1 85 ? 20.109 -3.283 13.133 1 86 85 THR A C 1
ATOM 648 O O . THR A 1 85 ? 20.5 -3.195 14.305 1 86 85 THR A O 1
ATOM 651 N N . GLY A 1 86 ? 19.281 -4.207 12.672 1 91.38 86 GLY A N 1
ATOM 652 C CA . GLY A 1 86 ? 19.016 -5.391 13.469 1 91.38 86 GLY A CA 1
ATOM 653 C C . GLY A 1 86 ? 17.938 -5.168 14.516 1 91.38 86 GLY A C 1
ATOM 654 O O . GLY A 1 86 ? 17.844 -5.918 15.484 1 91.38 86 GLY A O 1
ATOM 655 N N . TYR A 1 87 ? 17.172 -4.133 14.383 1 94.88 87 TYR A N 1
ATOM 656 C CA . TYR A 1 87 ? 16.141 -3.844 15.367 1 94.88 87 TYR A CA 1
ATOM 657 C C . TYR A 1 87 ? 14.875 -4.641 15.086 1 94.88 87 TYR A C 1
ATOM 659 O O . TYR A 1 87 ? 14.594 -4.988 13.938 1 94.88 87 TYR A O 1
ATOM 667 N N . ALA A 1 88 ? 14.211 -4.949 16.156 1 97.81 88 ALA A N 1
ATOM 668 C CA . ALA A 1 88 ? 12.891 -5.57 16.078 1 97.81 88 ALA A CA 1
ATOM 669 C C . ALA A 1 88 ? 11.906 -4.871 17.016 1 97.81 88 ALA A C 1
ATOM 671 O O . ALA A 1 88 ? 12.312 -4.156 17.938 1 97.81 88 ALA A O 1
ATOM 672 N N . LEU A 1 89 ? 10.68 -4.949 16.688 1 98.44 89 LEU A N 1
ATOM 673 C CA . LEU A 1 89 ? 9.594 -4.488 17.562 1 98.44 89 LEU A CA 1
ATOM 674 C C . LEU A 1 89 ? 9.227 -5.555 18.578 1 98.44 89 LEU A C 1
ATOM 676 O O . LEU A 1 89 ? 9.086 -6.73 18.234 1 98.44 89 LEU A O 1
ATOM 680 N N . PHE A 1 90 ? 9.125 -5.145 19.828 1 98.44 90 PHE A N 1
ATOM 681 C CA . PHE A 1 90 ? 8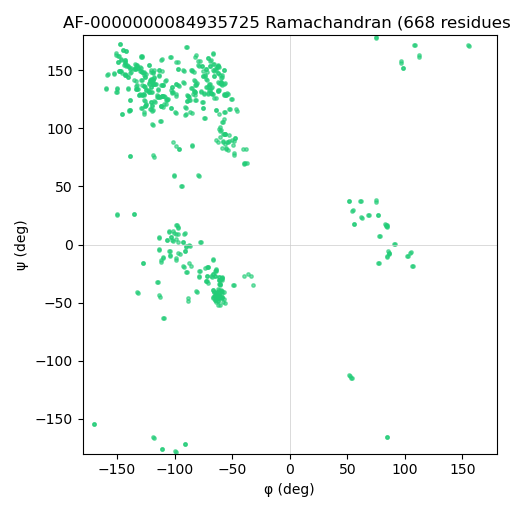.695 -6.023 20.906 1 98.44 90 PHE A CA 1
ATOM 682 C C . PHE A 1 90 ? 7.465 -5.457 21.609 1 98.44 90 PHE A C 1
ATOM 684 O O . PHE A 1 90 ? 7.414 -4.266 21.906 1 98.44 90 PHE A O 1
ATOM 691 N N . ILE A 1 91 ? 6.496 -6.258 21.812 1 98.38 91 ILE A N 1
ATOM 692 C CA . ILE A 1 91 ? 5.324 -5.938 22.625 1 98.38 91 ILE A CA 1
ATOM 693 C C . ILE A 1 91 ? 5.207 -6.938 23.781 1 98.38 91 ILE A C 1
ATOM 695 O O . ILE A 1 91 ? 5.047 -8.141 23.547 1 98.38 91 ILE A O 1
ATOM 699 N N . ASN A 1 92 ? 5.316 -6.418 25.031 1 97.88 92 ASN A N 1
ATOM 700 C CA . ASN A 1 92 ? 5.305 -7.258 26.219 1 97.88 92 ASN A CA 1
ATOM 701 C C . ASN A 1 92 ? 6.316 -8.398 26.109 1 97.88 92 ASN A C 1
ATOM 703 O O . ASN A 1 92 ? 5.996 -9.547 26.422 1 97.88 92 ASN A O 1
ATOM 707 N N . GLY A 1 93 ? 7.363 -8.047 25.547 1 97.31 93 GLY A N 1
ATOM 708 C CA . GLY A 1 93 ? 8.477 -8.984 25.469 1 97.31 93 GLY A CA 1
ATOM 709 C C . GLY A 1 93 ? 8.391 -9.914 24.281 1 97.31 93 GLY A C 1
ATOM 710 O O . GLY A 1 93 ? 9.328 -10.68 24.016 1 97.31 93 GLY A O 1
ATOM 711 N N . GLN A 1 94 ? 7.348 -9.883 23.609 1 97.94 94 GLN A N 1
ATOM 712 C CA . GLN A 1 94 ? 7.18 -10.75 22.438 1 97.94 94 GLN A CA 1
ATOM 713 C C . GLN A 1 94 ? 7.773 -10.109 21.188 1 97.94 94 GLN A C 1
ATOM 715 O O . GLN A 1 94 ? 7.508 -8.938 20.906 1 97.94 94 GLN A O 1
ATOM 720 N N . ASP A 1 95 ? 8.508 -10.914 20.438 1 98.62 95 ASP A N 1
ATOM 721 C CA . ASP A 1 95 ? 9.117 -10.469 19.188 1 98.62 95 ASP A CA 1
ATOM 722 C C . ASP A 1 95 ? 8.078 -10.359 18.078 1 98.62 95 ASP A C 1
ATOM 724 O O . ASP A 1 95 ? 7.496 -11.367 17.656 1 98.62 95 ASP A O 1
ATOM 728 N N . MET A 1 96 ? 7.891 -9.148 17.578 1 98.62 96 MET A N 1
ATOM 729 C CA . MET A 1 96 ? 6.883 -8.891 16.547 1 98.62 96 MET A CA 1
ATOM 730 C C . MET A 1 96 ? 7.535 -8.742 15.172 1 98.62 96 MET A C 1
ATOM 732 O O . MET A 1 96 ? 6.879 -8.336 14.211 1 98.62 96 MET A O 1
ATOM 736 N N . GLY A 1 97 ? 8.844 -9 15.094 1 98.25 97 GLY A N 1
ATOM 737 C CA . GLY A 1 97 ? 9.523 -8.992 13.805 1 98.25 97 GLY A CA 1
ATOM 738 C C . GLY A 1 97 ? 10.445 -7.797 13.625 1 98.25 97 GLY A C 1
ATOM 739 O O . GLY A 1 97 ? 10.422 -6.863 14.422 1 98.25 97 GLY A O 1
ATOM 740 N N . PRO A 1 98 ? 11.172 -7.863 12.586 1 97.19 98 PRO A N 1
ATOM 741 C CA . PRO A 1 98 ? 12.172 -6.82 12.344 1 97.19 98 PRO A CA 1
ATOM 742 C C . PRO A 1 98 ? 11.547 -5.492 11.922 1 97.19 98 PRO A C 1
ATOM 744 O O . PRO A 1 98 ? 10.43 -5.469 11.398 1 97.19 98 PRO A O 1
ATOM 747 N N . VAL A 1 99 ? 12.234 -4.43 12.25 1 96.44 99 VAL A N 1
ATOM 748 C CA . VAL A 1 99 ? 11.914 -3.1 11.742 1 96.44 99 VAL A CA 1
ATOM 749 C C . VAL A 1 99 ? 13.109 -2.537 10.977 1 96.44 99 VAL A C 1
ATOM 751 O O . VAL A 1 99 ? 14.258 -2.828 11.312 1 96.44 99 VAL A O 1
ATOM 754 N N . SER A 1 100 ? 12.773 -1.843 9.914 1 90.56 100 SER A N 1
ATOM 755 C CA . SER A 1 100 ? 13.844 -1.289 9.086 1 90.56 100 SER A CA 1
ATOM 756 C C . SER A 1 100 ? 13.766 0.233 9.031 1 90.56 100 SER A C 1
ATOM 758 O O . SER A 1 100 ? 12.672 0.801 8.961 1 90.56 100 SER A O 1
ATOM 760 N N . PHE A 1 101 ? 14.906 0.873 9.055 1 87.56 101 PHE A N 1
ATOM 761 C CA . PHE A 1 101 ? 14.984 2.328 8.977 1 87.56 101 PHE A CA 1
ATOM 762 C C . PHE A 1 101 ? 15.5 2.77 7.613 1 87.56 101 PHE A C 1
ATOM 764 O O . PHE A 1 101 ? 15.688 3.965 7.371 1 87.56 101 PHE A O 1
ATOM 771 N N . ASP A 1 102 ? 15.711 1.777 6.723 1 78.81 102 ASP A N 1
ATOM 772 C CA . ASP A 1 102 ? 16.109 2.061 5.344 1 78.81 102 ASP A CA 1
ATOM 773 C C . ASP A 1 102 ? 14.883 2.229 4.445 1 78.81 102 ASP A C 1
ATOM 775 O O . ASP A 1 102 ? 14.961 2.84 3.379 1 78.81 102 ASP A O 1
ATOM 779 N N . ASP A 1 103 ? 13.758 1.667 4.812 1 70.88 103 ASP A N 1
ATOM 780 C CA . ASP A 1 103 ? 12.531 1.679 4.023 1 70.88 103 ASP A CA 1
ATOM 781 C C . ASP A 1 103 ? 11.555 2.732 4.547 1 70.88 103 ASP A C 1
ATOM 783 O O . ASP A 1 103 ? 10.414 2.418 4.875 1 70.88 103 ASP A O 1
ATOM 787 N N . ASP A 1 104 ? 11.984 4.004 4.551 1 82 104 ASP A N 1
ATOM 788 C CA . ASP A 1 104 ? 11.172 5.129 5.004 1 82 104 ASP A CA 1
ATOM 789 C C . ASP A 1 104 ? 10.672 4.906 6.43 1 82 104 ASP A C 1
ATOM 791 O O . ASP A 1 104 ? 9.578 5.344 6.785 1 82 104 ASP A O 1
ATOM 795 N N . ASN A 1 105 ? 11.297 3.984 7.164 1 90.94 105 ASN A N 1
ATOM 796 C CA . ASN A 1 105 ? 11.008 3.721 8.57 1 90.94 105 ASN A CA 1
ATOM 797 C C . ASN A 1 105 ? 9.625 3.105 8.758 1 90.94 105 ASN A C 1
ATOM 799 O O . ASN A 1 105 ? 9 3.273 9.805 1 90.94 105 ASN A O 1
ATOM 803 N N . ALA A 1 106 ? 9.18 2.455 7.715 1 96.75 106 ALA A N 1
ATOM 804 C CA . ALA A 1 106 ? 7.781 2.025 7.715 1 96.75 106 ALA A CA 1
ATOM 805 C C . ALA A 1 106 ? 7.602 0.737 8.508 1 96.75 106 ALA A C 1
ATOM 807 O O . ALA A 1 106 ? 8.438 -0.168 8.43 1 96.75 106 ALA A O 1
ATOM 808 N N . LEU A 1 107 ? 6.535 0.66 9.297 1 97.88 107 LEU A N 1
ATOM 809 C CA . LEU A 1 107 ? 6.055 -0.573 9.914 1 97.88 107 LEU A CA 1
ATOM 810 C C . LEU A 1 107 ? 5.152 -1.342 8.953 1 97.88 107 LEU A C 1
ATOM 812 O O . LEU A 1 107 ? 4.496 -0.745 8.094 1 97.88 107 LEU A O 1
ATOM 816 N N . THR A 1 108 ? 5.148 -2.652 9.094 1 97.5 108 THR A N 1
ATOM 817 C CA . THR A 1 108 ? 4.184 -3.438 8.328 1 97.5 108 THR A CA 1
ATOM 818 C C . THR A 1 108 ? 2.771 -3.227 8.867 1 97.5 108 THR A C 1
ATOM 820 O O . THR A 1 108 ? 2.594 -2.77 10 1 97.5 108 THR A O 1
ATOM 823 N N . ALA A 1 109 ? 1.775 -3.555 8.031 1 97.88 109 ALA A N 1
ATOM 824 C CA . ALA A 1 109 ? 0.391 -3.447 8.484 1 97.88 109 ALA A CA 1
ATOM 825 C C . ALA A 1 109 ? 0.134 -4.352 9.688 1 97.88 109 ALA A C 1
ATOM 827 O O . ALA A 1 109 ? -0.653 -4.012 10.57 1 97.88 109 ALA A O 1
ATOM 828 N N . MET A 1 110 ? 0.805 -5.496 9.688 1 97.75 110 MET A N 1
ATOM 829 C CA . MET A 1 110 ? 0.66 -6.422 10.812 1 97.75 110 MET A CA 1
ATOM 830 C C . MET A 1 110 ? 1.197 -5.809 12.102 1 97.75 110 MET A C 1
ATOM 832 O O . MET A 1 110 ? 0.554 -5.891 13.148 1 97.75 110 MET A O 1
ATOM 836 N N . GLN A 1 111 ? 2.32 -5.203 12 1 98.38 111 GLN A N 1
ATOM 837 C CA . GLN A 1 111 ? 2.922 -4.551 13.156 1 98.38 111 GLN A CA 1
ATOM 838 C C . GLN A 1 111 ? 2.078 -3.363 13.617 1 98.38 111 GLN A C 1
ATOM 840 O O . GLN A 1 111 ? 1.897 -3.154 14.82 1 98.38 111 GLN A O 1
ATOM 845 N N . VAL A 1 112 ? 1.554 -2.586 12.68 1 98.56 112 VAL A N 1
ATOM 846 C CA . VAL A 1 112 ? 0.705 -1.442 13 1 98.56 112 VAL A CA 1
ATOM 847 C C . VAL A 1 112 ? -0.525 -1.912 13.773 1 98.56 112 VAL A C 1
ATOM 849 O O . VAL A 1 112 ? -0.866 -1.345 14.812 1 98.56 112 VAL A O 1
ATOM 852 N N . GLN A 1 113 ? -1.128 -2.941 13.32 1 97.06 113 GLN A N 1
ATOM 853 C CA . GLN A 1 113 ? -2.336 -3.439 13.977 1 97.06 113 GLN A CA 1
ATOM 854 C C . GLN A 1 113 ? -2.027 -3.979 15.367 1 97.06 113 GLN A C 1
ATOM 856 O O . GLN A 1 113 ? -2.809 -3.785 16.297 1 97.06 113 GLN A O 1
ATOM 861 N N . ALA A 1 114 ? -0.913 -4.648 15.461 1 97.31 114 ALA A N 1
ATOM 862 C CA . ALA A 1 114 ? -0.509 -5.152 16.766 1 97.31 114 ALA A CA 1
ATOM 863 C C . ALA A 1 114 ? -0.296 -4.008 17.75 1 97.31 114 ALA A C 1
ATOM 865 O O . ALA A 1 114 ? -0.7 -4.098 18.922 1 97.31 114 ALA A O 1
ATOM 866 N N . LEU A 1 115 ? 0.339 -2.975 17.297 1 98.19 115 LEU A N 1
ATOM 867 C CA . LEU A 1 115 ? 0.589 -1.815 18.156 1 98.19 115 LEU A CA 1
ATOM 868 C C . LEU A 1 115 ? -0.72 -1.146 18.562 1 98.19 115 LEU A C 1
ATOM 870 O O . LEU A 1 115 ? -0.919 -0.82 19.734 1 98.19 115 LEU A O 1
ATOM 874 N N . LEU A 1 116 ? -1.604 -0.918 17.594 1 97.25 116 LEU A N 1
ATOM 875 C CA . LEU A 1 116 ? -2.863 -0.232 17.859 1 97.25 116 LEU A CA 1
ATOM 876 C C . LEU A 1 116 ? -3.711 -1.02 18.859 1 97.25 116 LEU A C 1
ATOM 878 O O . LEU A 1 116 ? -4.477 -0.435 19.625 1 97.25 116 LEU A O 1
ATOM 882 N N . ALA A 1 117 ? -3.525 -2.283 18.875 1 95.25 117 ALA A N 1
ATOM 883 C CA . ALA A 1 117 ? -4.305 -3.148 19.766 1 95.25 117 ALA A CA 1
ATOM 884 C C . ALA A 1 117 ? -3.898 -2.957 21.219 1 95.25 117 ALA A C 1
ATOM 886 O O . ALA A 1 117 ? -4.66 -3.291 22.125 1 95.25 117 ALA A O 1
ATOM 887 N N . VAL A 1 118 ? -2.701 -2.395 21.453 1 96.5 118 VAL A N 1
ATOM 888 C CA . VAL A 1 118 ? -2.225 -2.443 22.828 1 96.5 118 VAL A CA 1
ATOM 889 C C . VAL A 1 118 ? -1.837 -1.04 23.281 1 96.5 118 VAL A C 1
ATOM 891 O O . VAL A 1 118 ? -1.672 -0.799 24.484 1 96.5 118 VAL A O 1
ATOM 894 N N . VAL A 1 119 ? -1.677 -0.117 22.359 1 92.12 119 VAL A N 1
ATOM 895 C CA . VAL A 1 119 ? -1.033 1.158 22.656 1 92.12 119 VAL A CA 1
ATOM 896 C C . VAL A 1 119 ? -1.883 1.941 23.656 1 92.12 119 VAL A C 1
ATOM 898 O O . VAL A 1 119 ? -1.367 2.789 24.391 1 92.12 119 VAL A O 1
ATOM 901 N N . THR A 1 120 ? -3.182 1.708 23.672 1 92.38 120 THR A N 1
ATOM 902 C CA . THR A 1 120 ? -4.062 2.424 24.594 1 92.38 120 THR A CA 1
ATOM 903 C C . THR A 1 120 ? -4.238 1.642 25.891 1 92.38 120 THR A C 1
ATOM 905 O O . THR A 1 120 ? -5.047 2.02 26.734 1 92.38 120 THR A O 1
ATOM 908 N N . ARG A 1 121 ? -3.596 0.545 26 1 91.31 121 ARG A N 1
ATOM 909 C CA . ARG A 1 121 ? -3.637 -0.306 27.188 1 91.31 121 ARG A CA 1
ATOM 910 C C . ARG A 1 121 ? -2.299 -0.293 27.906 1 91.31 121 ARG A C 1
ATOM 912 O O . ARG A 1 121 ? -1.455 0.568 27.656 1 91.31 121 ARG A O 1
ATOM 919 N N . ASP A 1 122 ? -2.229 -1.093 28.922 1 89.38 122 ASP A N 1
ATOM 920 C CA . ASP A 1 122 ? -0.977 -1.202 29.672 1 89.38 122 ASP A CA 1
ATOM 921 C C . ASP A 1 122 ? -0.04 -2.221 29.016 1 89.38 122 ASP A C 1
ATOM 923 O O . ASP A 1 122 ? -0.129 -3.418 29.297 1 89.38 122 ASP A O 1
ATOM 927 N N . ALA A 1 123 ? 0.703 -1.778 28.031 1 95.81 123 ALA A N 1
ATOM 928 C CA . ALA A 1 123 ? 1.637 -2.664 27.344 1 95.81 123 ALA A CA 1
ATOM 929 C C . ALA A 1 123 ? 3.049 -2.084 27.359 1 95.81 123 ALA A C 1
ATOM 931 O O . ALA A 1 123 ? 3.225 -0.865 27.391 1 95.81 123 ALA A O 1
ATOM 932 N N . VAL A 1 124 ? 3.967 -2.988 27.422 1 97.31 124 VAL A N 1
ATOM 933 C CA . VAL A 1 124 ? 5.363 -2.6 27.25 1 97.31 124 VAL A CA 1
ATOM 934 C C . VAL A 1 124 ? 5.75 -2.709 25.781 1 97.31 124 VAL A C 1
ATOM 936 O O . VAL A 1 124 ? 5.758 -3.805 25.203 1 97.31 124 VAL A O 1
ATOM 939 N N . ILE A 1 125 ? 5.992 -1.606 25.141 1 97.81 125 ILE A N 1
ATOM 940 C CA . ILE A 1 125 ? 6.371 -1.545 23.734 1 97.81 125 ILE A CA 1
ATOM 941 C C . ILE A 1 125 ? 7.828 -1.11 23.625 1 97.81 125 ILE A C 1
ATOM 943 O O . ILE A 1 125 ? 8.227 -0.083 24.172 1 97.81 125 ILE A O 1
ATOM 947 N N . GLU A 1 126 ? 8.617 -1.905 22.875 1 97 126 GLU A N 1
ATOM 948 C CA . GLU A 1 126 ? 10.039 -1.616 22.766 1 97 126 GLU A CA 1
ATOM 949 C C . GLU A 1 126 ? 10.547 -1.861 21.344 1 97 126 GLU A C 1
ATOM 951 O O . GLU A 1 126 ? 10.07 -2.766 20.656 1 97 126 GLU A O 1
ATOM 956 N N . ILE A 1 127 ? 11.445 -1.052 20.922 1 96.44 127 ILE A N 1
ATOM 957 C CA . ILE A 1 127 ? 12.281 -1.267 19.75 1 96.44 127 ILE A CA 1
ATOM 958 C C . ILE A 1 127 ? 13.711 -1.591 20.188 1 96.44 127 ILE A C 1
ATOM 960 O O . ILE A 1 127 ? 14.359 -0.785 20.859 1 96.44 127 ILE A O 1
ATOM 964 N N . ALA A 1 128 ? 14.156 -2.773 19.766 1 95.12 128 ALA A N 1
ATOM 965 C CA . ALA A 1 128 ? 15.422 -3.154 20.375 1 95.12 128 ALA A CA 1
ATOM 966 C C . ALA A 1 128 ? 16.266 -3.992 19.406 1 95.12 128 ALA A C 1
ATOM 968 O O . ALA A 1 128 ? 15.727 -4.633 18.5 1 95.12 128 ALA A O 1
ATOM 969 N N . ASN A 1 129 ? 17.531 -3.895 19.516 1 93 129 ASN A N 1
ATOM 970 C CA . ASN A 1 129 ? 18.484 -4.863 19 1 93 129 ASN A CA 1
ATOM 971 C C . ASN A 1 129 ? 19.312 -5.477 20.125 1 93 129 ASN A C 1
ATOM 973 O O . ASN A 1 129 ? 18.906 -5.457 21.281 1 93 129 ASN A O 1
ATOM 977 N N . ALA A 1 130 ? 20.406 -6.148 19.828 1 90.94 130 ALA A N 1
ATOM 978 C CA . ALA A 1 130 ? 21.203 -6.859 20.812 1 90.94 130 ALA A CA 1
ATOM 979 C C . ALA A 1 130 ? 21.812 -5.891 21.828 1 90.94 130 ALA A C 1
ATOM 981 O O . ALA A 1 130 ? 22.062 -6.258 22.984 1 90.94 130 ALA A O 1
ATOM 982 N N . GLN A 1 131 ? 21.953 -4.648 21.5 1 88.75 131 GLN A N 1
ATOM 983 C CA . GLN A 1 131 ? 22.75 -3.713 22.281 1 88.75 131 GLN A CA 1
ATOM 984 C C . GLN A 1 131 ? 21.875 -2.617 22.891 1 88.75 131 GLN A C 1
ATOM 986 O O . GLN A 1 131 ? 22.203 -2.066 23.938 1 88.75 131 GLN A O 1
ATOM 991 N N . HIS A 1 132 ? 20.797 -2.25 22.188 1 88.75 132 HIS A N 1
ATOM 992 C CA . HIS A 1 132 ? 20.016 -1.087 22.578 1 88.75 132 HIS A CA 1
ATOM 993 C C . HIS A 1 132 ? 18.531 -1.434 22.656 1 88.75 132 HIS A C 1
ATOM 995 O O . HIS A 1 132 ? 18.047 -2.301 21.938 1 88.75 132 HIS A O 1
ATOM 1001 N N . ARG A 1 133 ? 17.875 -0.732 23.562 1 91.69 133 ARG A N 1
ATOM 1002 C CA . ARG A 1 133 ? 16.438 -0.883 23.75 1 91.69 133 ARG A CA 1
ATOM 1003 C C . ARG A 1 133 ? 15.766 0.47 23.969 1 91.69 133 ARG A C 1
ATOM 1005 O O . ARG A 1 133 ? 16.188 1.24 24.844 1 91.69 133 ARG A O 1
ATOM 1012 N N . PHE A 1 134 ? 14.828 0.747 23.172 1 92.62 134 PHE A N 1
ATOM 1013 C CA . PHE A 1 134 ? 14.062 1.988 23.234 1 92.62 134 PHE A CA 1
ATOM 1014 C C . PHE A 1 134 ? 12.609 1.711 23.594 1 92.62 134 PHE A C 1
ATOM 1016 O O . PHE A 1 134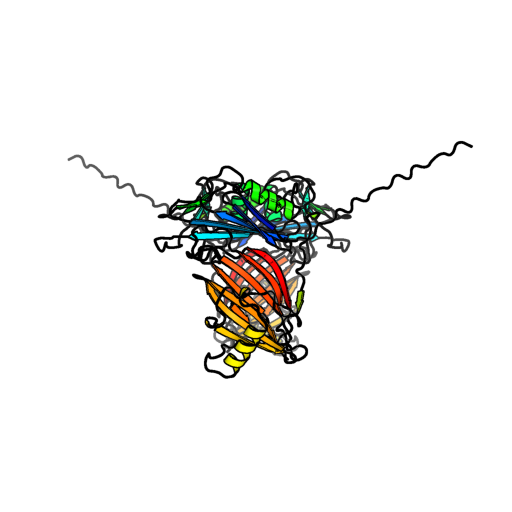 ? 11.93 0.941 22.906 1 92.62 134 PHE A O 1
ATOM 1023 N N . GLY A 1 135 ? 12.141 2.371 24.594 1 94.5 135 GLY A N 1
ATOM 1024 C CA . GLY A 1 135 ? 10.75 2.199 24.984 1 94.5 135 GLY A CA 1
ATOM 1025 C C . GLY A 1 135 ? 9.836 3.275 24.422 1 94.5 135 GLY A C 1
ATOM 1026 O O . GLY A 1 135 ? 10.25 4.426 24.266 1 94.5 135 GLY A O 1
ATOM 1027 N N . LEU A 1 136 ? 8.609 2.926 24.203 1 96.31 136 LEU A N 1
ATOM 1028 C CA . LEU A 1 136 ? 7.551 3.859 23.844 1 96.31 136 LEU A CA 1
ATOM 1029 C C . LEU A 1 136 ? 6.547 4.008 24.984 1 96.31 136 LEU A C 1
ATOM 1031 O O . LEU A 1 136 ? 6.191 3.023 25.641 1 96.31 136 LEU A O 1
ATOM 1035 N N . SER A 1 137 ? 6.168 5.223 25.219 1 96.25 137 SER A N 1
ATOM 1036 C CA . SER A 1 137 ? 5.188 5.488 26.266 1 96.25 137 SER A CA 1
ATOM 1037 C C . SER A 1 137 ? 3.766 5.27 25.75 1 96.25 137 SER A C 1
ATOM 1039 O O . SER A 1 137 ? 3.445 5.621 24.625 1 96.25 137 SER A O 1
ATOM 1041 N N . GLY A 1 138 ? 2.926 4.719 26.578 1 96.5 138 GLY A N 1
ATOM 1042 C CA . GLY A 1 138 ? 1.506 4.637 26.281 1 96.5 138 GLY A CA 1
ATOM 1043 C C . GLY A 1 138 ? 0.699 5.758 26.922 1 96.5 138 GLY A C 1
ATOM 1044 O O . GLY A 1 138 ? -0.503 5.875 26.672 1 96.5 138 GLY A O 1
ATOM 1045 N N . SER A 1 139 ? 1.415 6.527 27.781 1 96.88 139 SER A N 1
ATOM 1046 C CA . SER A 1 139 ? 0.723 7.578 28.516 1 96.88 139 SER A CA 1
ATOM 1047 C C . SER A 1 139 ? 0.179 8.648 27.578 1 96.88 139 SER A C 1
ATOM 1049 O O . SER A 1 139 ? 0.947 9.359 26.938 1 96.88 139 SER A O 1
ATOM 1051 N N . GLY A 1 140 ? -1.149 8.789 27.531 1 97.94 140 GLY A N 1
ATOM 1052 C CA . GLY A 1 140 ? -1.807 9.789 26.719 1 97.94 140 GLY A CA 1
ATOM 1053 C C . GLY A 1 140 ? -2.389 9.227 25.438 1 97.94 140 GLY A C 1
ATOM 1054 O O . GLY A 1 140 ? -3.145 9.906 24.734 1 97.94 140 GLY A O 1
ATOM 1055 N N . ALA A 1 141 ? -2.059 7.969 25.125 1 98.5 141 ALA A N 1
ATOM 1056 C CA . ALA A 1 141 ? -2.467 7.355 23.859 1 98.5 141 ALA A CA 1
ATOM 1057 C C . ALA A 1 141 ? -3.986 7.281 23.766 1 98.5 141 ALA A C 1
ATOM 1059 O O . ALA A 1 141 ? -4.562 7.648 22.734 1 98.5 141 ALA A O 1
ATOM 1060 N N . SER A 1 142 ? -4.609 6.859 24.797 1 98.5 142 SER A N 1
ATOM 1061 C CA . SER A 1 142 ? -6.059 6.688 24.766 1 98.5 142 SER A CA 1
ATOM 1062 C C . SER A 1 142 ? -6.762 8 24.438 1 98.5 142 SER A C 1
ATOM 1064 O O . SER A 1 142 ? -7.684 8.023 23.625 1 98.5 142 SER A O 1
ATOM 1066 N N . ALA A 1 143 ? -6.34 9.055 25.062 1 98.62 143 ALA A N 1
ATOM 1067 C CA . ALA A 1 143 ? -6.953 10.359 24.828 1 98.62 143 ALA A CA 1
ATOM 1068 C C . ALA A 1 143 ? -6.742 10.82 23.391 1 98.62 143 ALA A C 1
ATOM 1070 O O . ALA A 1 143 ? -7.668 11.312 22.75 1 98.62 143 ALA A O 1
ATOM 1071 N N . VAL A 1 144 ? -5.562 10.641 22.891 1 98.75 144 VAL A N 1
ATOM 1072 C CA . VAL A 1 144 ? -5.203 11.094 21.547 1 98.75 144 VAL A CA 1
ATOM 1073 C C . VAL A 1 144 ? -5.992 10.297 20.516 1 98.75 144 VAL A C 1
ATOM 1075 O O . VAL A 1 144 ? -6.578 10.875 19.594 1 98.75 144 VAL A O 1
ATOM 1078 N N . PHE A 1 145 ? -6.059 8.984 20.672 1 98.81 145 PHE A N 1
ATOM 1079 C CA . PHE A 1 145 ? -6.75 8.164 19.672 1 98.81 145 PHE A CA 1
ATOM 1080 C C . PHE A 1 145 ? -8.258 8.352 19.781 1 98.81 145 PHE A C 1
ATOM 1082 O O . PHE A 1 145 ? -8.969 8.281 18.781 1 98.81 145 PHE A O 1
ATOM 1089 N N . ARG A 1 146 ? -8.742 8.617 21 1 98.69 146 ARG A N 1
ATOM 1090 C CA . ARG A 1 146 ? -10.156 8.953 21.109 1 98.69 146 ARG A CA 1
ATOM 1091 C C . ARG A 1 146 ? -10.484 10.227 20.344 1 98.69 146 ARG A C 1
ATOM 1093 O O . ARG A 1 146 ? -11.492 10.289 19.641 1 98.69 146 ARG A O 1
ATOM 1100 N N . LYS A 1 147 ? -9.641 11.234 20.516 1 98.81 147 LYS A N 1
ATOM 1101 C CA . LYS A 1 147 ? -9.82 12.492 19.797 1 98.81 147 LYS A CA 1
ATOM 1102 C C . LYS A 1 147 ? -9.734 12.281 18.297 1 98.81 147 LYS A C 1
ATOM 1104 O O . LYS A 1 147 ? -10.492 12.883 17.531 1 98.81 147 LYS A O 1
ATOM 1109 N N . MET A 1 148 ? -8.828 11.414 17.812 1 98.75 148 MET A N 1
ATOM 1110 C CA . MET A 1 148 ? -8.68 11.094 16.391 1 98.75 148 MET A CA 1
ATOM 1111 C C . MET A 1 148 ? -9.953 10.453 15.836 1 98.75 148 MET A C 1
ATOM 1113 O O . MET A 1 148 ? -10.453 10.859 14.789 1 98.75 148 MET A O 1
ATOM 1117 N N . ASP A 1 149 ? -10.445 9.469 16.562 1 98.62 149 ASP A N 1
ATOM 1118 C CA . ASP A 1 149 ? -11.672 8.797 16.156 1 98.62 149 ASP A CA 1
ATOM 1119 C C . ASP A 1 149 ? -12.836 9.781 16.078 1 98.62 149 ASP A C 1
ATOM 1121 O O . ASP A 1 149 ? -13.633 9.727 15.133 1 98.62 149 ASP A O 1
ATOM 1125 N N . GLU A 1 150 ? -12.891 10.664 17.031 1 98.44 150 GLU A N 1
ATOM 1126 C CA . GLU A 1 150 ? -13.945 11.672 17.047 1 98.44 150 GLU A CA 1
ATOM 1127 C C . GLU A 1 150 ? -13.828 12.609 15.844 1 98.44 150 GLU A C 1
ATOM 1129 O O . GLU A 1 150 ? -14.82 12.875 15.164 1 98.44 150 GLU A O 1
ATOM 1134 N N . TYR A 1 151 ? -12.703 13.094 15.625 1 98.62 151 TYR A N 1
ATOM 1135 C CA . TYR A 1 151 ? -12.484 14.031 14.531 1 98.62 151 TYR A CA 1
ATOM 1136 C C . TYR A 1 151 ? -12.891 13.422 13.195 1 98.62 151 TYR A C 1
ATOM 1138 O O . TYR A 1 151 ? -13.508 14.086 12.359 1 98.62 151 TYR A O 1
ATOM 1146 N N . GLN A 1 152 ? -12.555 12.086 12.992 1 98.62 152 GLN A N 1
ATOM 1147 C CA . GLN A 1 152 ? -12.805 11.43 11.711 1 98.62 152 GLN A CA 1
ATOM 1148 C C . GLN A 1 152 ? -14.188 10.789 11.68 1 98.62 152 GLN A C 1
ATOM 1150 O O . GLN A 1 152 ? -14.562 10.156 10.695 1 98.62 152 GLN A O 1
ATOM 1155 N N . GLY A 1 153 ? -14.914 10.891 12.758 1 98.19 153 GLY A N 1
ATOM 1156 C CA . GLY A 1 153 ? -16.266 10.344 12.82 1 98.19 153 GLY A CA 1
ATOM 1157 C C . GLY A 1 153 ? -16.297 8.836 12.938 1 98.19 153 GLY A C 1
ATOM 1158 O O . GLY A 1 153 ? -17.156 8.18 12.359 1 98.19 153 GLY A O 1
ATOM 1159 N N . ARG A 1 154 ? -15.352 8.297 13.672 1 98.31 154 ARG A N 1
ATOM 1160 C CA . ARG A 1 154 ? -15.227 6.844 13.742 1 98.31 154 ARG A CA 1
ATOM 1161 C C . ARG A 1 154 ? -15.758 6.312 15.07 1 98.31 154 ARG A C 1
ATOM 1163 O O . ARG A 1 154 ? -15.844 5.098 15.266 1 98.31 154 ARG A O 1
ATOM 1170 N N . SER A 1 155 ? -16.141 7.203 15.984 1 98.25 155 SER A N 1
ATOM 1171 C CA . SER A 1 155 ? -16.594 6.742 17.281 1 98.25 155 SER A CA 1
ATOM 1172 C C . SER A 1 155 ? -17.734 5.734 17.141 1 98.25 155 SER A C 1
ATOM 1174 O O . SER A 1 155 ? -18.656 5.941 16.359 1 98.25 155 SER A O 1
ATOM 1176 N N . ASP A 1 156 ? -17.562 4.598 17.859 1 98.25 156 ASP A N 1
ATOM 1177 C CA . ASP A 1 156 ? -18.578 3.557 17.984 1 98.25 156 ASP A CA 1
ATOM 1178 C C . ASP A 1 156 ? -18.641 2.695 16.719 1 98.25 156 ASP A C 1
ATOM 1180 O O . ASP A 1 156 ? -19.594 1.927 16.531 1 98.25 156 ASP A O 1
ATOM 1184 N N . THR A 1 157 ? -17.766 2.846 15.789 1 98.31 157 THR A N 1
ATOM 1185 C CA . THR A 1 157 ? -17.688 1.931 14.656 1 98.31 157 THR A CA 1
ATOM 1186 C C . THR A 1 157 ? -16.734 0.771 14.969 1 98.31 157 THR A C 1
ATOM 1188 O O . THR A 1 157 ? -16.016 0.81 15.961 1 98.31 157 THR A O 1
ATOM 1191 N N . ALA A 1 158 ? -16.719 -0.212 14.133 1 97.25 158 ALA A N 1
ATOM 1192 C CA . ALA A 1 158 ? -15.906 -1.408 14.352 1 97.25 158 ALA A CA 1
ATOM 1193 C C . ALA A 1 158 ? -14.422 -1.091 14.234 1 97.25 158 ALA A C 1
ATOM 1195 O O . ALA A 1 158 ? -13.586 -1.765 14.844 1 97.25 158 ALA A O 1
ATOM 1196 N N . PHE A 1 159 ? -14.086 -0.047 13.445 1 98.12 159 PHE A N 1
ATOM 1197 C CA . PHE A 1 159 ? -12.68 0.219 13.164 1 98.12 159 PHE A CA 1
ATOM 1198 C C . PHE A 1 159 ? -12.188 1.424 13.961 1 98.12 159 PHE A C 1
ATOM 1200 O O . PHE A 1 159 ? -11.109 1.958 13.688 1 98.12 159 PHE A O 1
ATOM 1207 N N . ALA A 1 160 ? -13 1.928 14.961 1 98.19 160 ALA A N 1
ATOM 1208 C CA . ALA A 1 160 ? -12.445 2.869 15.93 1 98.19 160 ALA A CA 1
ATOM 1209 C C . ALA A 1 160 ? -11.25 2.273 16.656 1 98.19 160 ALA A C 1
ATOM 1211 O O . ALA A 1 160 ? -11.164 1.056 16.828 1 98.19 160 ALA A O 1
ATOM 1212 N N . VAL A 1 161 ? -10.312 3.111 17.062 1 97.88 161 VAL A N 1
ATOM 1213 C CA . VAL A 1 161 ? -9.141 2.615 17.781 1 97.88 161 VAL A CA 1
ATOM 1214 C C . VAL A 1 161 ? -9.5 2.385 19.25 1 97.88 161 VAL A C 1
ATOM 1216 O O . VAL A 1 161 ? -9.062 1.403 19.859 1 97.88 161 VAL A O 1
ATOM 1219 N N . VAL A 1 162 ? -10.281 3.291 19.859 1 96.88 162 VAL A N 1
ATOM 1220 C CA . VAL A 1 162 ? -10.531 3.225 21.297 1 96.88 162 VAL A CA 1
ATOM 1221 C C . VAL A 1 162 ? -11.977 2.807 21.547 1 96.88 162 VAL A C 1
ATOM 1223 O O . VAL A 1 162 ? -12.227 1.72 22.062 1 96.88 162 VAL A O 1
ATOM 1226 N N . ALA A 1 163 ? -12.891 3.594 21.125 1 95.25 163 ALA A N 1
ATOM 1227 C CA . ALA A 1 163 ? -14.297 3.332 21.422 1 95.25 163 ALA A CA 1
ATOM 1228 C C . ALA A 1 163 ? -14.969 2.586 20.266 1 95.25 163 ALA A C 1
ATOM 1230 O O . ALA A 1 163 ? -15.766 3.164 19.516 1 95.25 163 ALA A O 1
ATOM 1231 N N . LYS A 1 164 ? -14.781 1.345 20.266 1 96.88 164 LYS A N 1
ATOM 1232 C CA . LYS A 1 164 ? -15.375 0.518 19.219 1 96.88 164 LYS A CA 1
ATOM 1233 C C . LYS A 1 164 ? -16.844 0.251 19.5 1 96.88 164 LYS A C 1
ATOM 1235 O O . LYS A 1 164 ? -17.281 0.28 20.656 1 96.88 164 LYS A O 1
ATOM 1240 N N . GLY A 1 165 ? -17.594 0.016 18.438 1 97.31 165 GLY A N 1
ATOM 1241 C CA . GLY A 1 165 ? -19 -0.287 18.562 1 97.31 165 GLY A CA 1
ATOM 1242 C C . GLY A 1 165 ? -19.641 -0.766 17.266 1 97.31 165 GLY A C 1
ATOM 1243 O O . GLY A 1 165 ? -18.969 -1.381 16.438 1 97.31 165 GLY A O 1
ATOM 1244 N N . ASN A 1 166 ? -20.938 -0.581 17.125 1 97.38 166 ASN A N 1
ATOM 1245 C CA . ASN A 1 166 ? -21.672 -1.243 16.062 1 97.38 166 ASN A CA 1
ATOM 1246 C C . ASN A 1 166 ? -22.203 -0.239 15.039 1 97.38 166 ASN A C 1
ATOM 1248 O O . ASN A 1 166 ? -22.953 -0.607 14.125 1 97.38 166 ASN A O 1
ATOM 1252 N N . ARG A 1 167 ? -21.781 1.022 15.25 1 98.12 167 ARG A N 1
ATOM 1253 C CA . ARG A 1 167 ? -22.172 1.983 14.219 1 98.12 167 ARG A CA 1
ATOM 1254 C C . ARG A 1 167 ? -21.625 1.578 12.859 1 98.12 167 ARG A C 1
ATOM 1256 O O . ARG A 1 167 ? -20.484 1.09 12.766 1 98.12 167 ARG A O 1
ATOM 1263 N N . ALA A 1 168 ? -22.406 1.827 11.852 1 98.44 168 ALA A N 1
ATOM 1264 C CA . ALA A 1 168 ? -22.031 1.39 10.5 1 98.44 168 ALA A CA 1
ATOM 1265 C C . ALA A 1 168 ? -20.766 2.094 10.023 1 98.44 168 ALA A C 1
ATOM 1267 O O . ALA A 1 168 ? -20.719 3.326 9.969 1 98.44 168 ALA A O 1
ATOM 1268 N N . GLU A 1 169 ? -19.797 1.281 9.617 1 98.44 169 GLU A N 1
ATOM 1269 C CA . GLU A 1 169 ? -18.562 1.837 9.086 1 98.44 169 GLU A CA 1
ATOM 1270 C C . GLU A 1 169 ? -18.812 2.662 7.828 1 98.44 169 GLU A C 1
ATOM 1272 O O . GLU A 1 169 ? -18.141 3.666 7.59 1 98.44 169 GLU A O 1
ATOM 1277 N N . SER A 1 170 ? -19.812 2.32 7.066 1 97.88 170 SER A N 1
ATOM 1278 C CA . SER A 1 170 ? -20.125 3.014 5.82 1 97.88 170 SER A CA 1
ATOM 1279 C C . SER A 1 170 ? -20.594 4.441 6.086 1 97.88 170 SER A C 1
ATOM 1281 O O . SER A 1 170 ? -20.656 5.262 5.168 1 97.88 170 SER A O 1
ATOM 1283 N N . GLN A 1 171 ? -20.891 4.75 7.309 1 97.06 171 GLN A N 1
ATOM 1284 C CA . GLN A 1 171 ? -21.391 6.074 7.668 1 97.06 171 GLN A CA 1
ATOM 1285 C C . GLN A 1 171 ? -20.234 7.004 8.047 1 97.06 171 GLN A C 1
ATOM 1287 O O . GLN A 1 171 ? -20.453 8.195 8.289 1 97.06 171 GLN A O 1
ATOM 1292 N N . VAL A 1 172 ? -19.031 6.477 8.109 1 98.38 172 VAL A N 1
ATOM 1293 C CA . VAL A 1 172 ? -17.875 7.312 8.406 1 98.38 172 VAL A CA 1
ATOM 1294 C C . VAL A 1 172 ? -17.703 8.367 7.309 1 98.38 172 VAL A C 1
ATOM 1296 O O . VAL A 1 172 ? -17.781 8.055 6.121 1 98.38 172 VAL A O 1
ATOM 1299 N N . PRO A 1 173 ? -17.484 9.656 7.723 1 98.12 173 PRO A N 1
ATOM 1300 C CA . PRO A 1 173 ? -17.391 10.734 6.734 1 98.12 173 PRO A CA 1
ATOM 1301 C C . PRO A 1 173 ? -16.266 10.516 5.73 1 98.12 173 PRO A C 1
ATOM 1303 O O . PRO A 1 173 ? -15.18 10.062 6.102 1 98.12 173 PRO A O 1
ATOM 1306 N N . GLN A 1 174 ? -16.516 10.82 4.484 1 97.62 174 GLN A N 1
ATOM 1307 C CA . GLN A 1 174 ? -15.516 10.781 3.42 1 97.62 174 GLN A CA 1
ATOM 1308 C C . GLN A 1 174 ? -14.484 11.891 3.596 1 97.62 174 GLN A C 1
ATOM 1310 O O . GLN A 1 174 ? -14.773 12.914 4.223 1 97.62 174 GLN A O 1
ATOM 1315 N N . PRO A 1 175 ? -13.273 11.656 3.078 1 98.19 175 PRO A N 1
ATOM 1316 C CA . PRO A 1 175 ? -12.305 12.758 3.105 1 98.19 175 PRO A CA 1
ATOM 1317 C C . PRO A 1 175 ? -12.758 13.969 2.303 1 98.19 175 PRO A C 1
ATOM 1319 O O . PRO A 1 175 ? -13.578 13.836 1.386 1 98.19 175 PRO A O 1
ATOM 1322 N N . GLN A 1 176 ? -12.273 15.102 2.689 1 97.62 176 GLN A N 1
ATOM 1323 C CA . GLN A 1 176 ? -12.508 16.328 1.941 1 97.62 176 GLN A CA 1
ATOM 1324 C C . GLN A 1 176 ? -11.344 16.641 1.009 1 97.62 176 GLN A C 1
ATOM 1326 O O . GLN A 1 176 ? -10.18 16.469 1.383 1 97.62 176 GLN A O 1
ATOM 1331 N N . ARG A 1 177 ? -11.648 17.031 -0.163 1 96.31 177 ARG A N 1
ATOM 1332 C CA . ARG A 1 177 ? -10.602 17.484 -1.071 1 96.31 177 ARG A CA 1
ATOM 1333 C C . ARG A 1 177 ? -10.078 18.859 -0.65 1 96.31 177 ARG A C 1
ATOM 1335 O O . ARG A 1 177 ? -10.852 19.75 -0.339 1 96.31 177 ARG A O 1
ATOM 1342 N N . PRO A 1 178 ? -8.805 18.938 -0.693 1 96.75 178 PRO A N 1
ATOM 1343 C CA . PRO A 1 178 ? -8.281 20.281 -0.373 1 96.75 178 PRO A CA 1
ATOM 1344 C C . PRO A 1 178 ? -8.68 21.328 -1.405 1 96.75 178 PRO A C 1
ATOM 1346 O O . PRO A 1 178 ? -8.734 21.031 -2.604 1 96.75 178 PRO A O 1
ATOM 1349 N N . GLU A 1 179 ? -8.906 22.516 -0.922 1 95.62 179 GLU A N 1
ATOM 1350 C CA . GLU A 1 179 ? -9.227 23.609 -1.831 1 95.62 179 GLU A CA 1
ATOM 1351 C C . GLU A 1 179 ? -8.039 23.969 -2.715 1 95.62 179 GLU A C 1
ATOM 1353 O O . GLU A 1 179 ? -6.926 24.156 -2.219 1 95.62 179 GLU A O 1
ATOM 1358 N N . PRO A 1 180 ? -8.242 24.047 -4 1 97.62 180 PRO A N 1
ATOM 1359 C CA . PRO A 1 180 ? -7.125 24.391 -4.883 1 97.62 180 PRO A CA 1
ATOM 1360 C C . PRO A 1 180 ? -6.742 25.859 -4.793 1 97.62 180 PRO A C 1
ATOM 1362 O O . PRO A 1 180 ? -7.594 26.719 -4.512 1 97.62 180 PRO A O 1
ATOM 1365 N N . LEU A 1 181 ? -5.555 26.109 -4.918 1 98.25 181 LEU A N 1
ATOM 1366 C CA . LEU A 1 181 ? -5.008 27.453 -5.086 1 98.25 181 LEU A CA 1
ATOM 1367 C C . LEU A 1 181 ? -4.266 27.578 -6.41 1 98.25 181 LEU A C 1
ATOM 1369 O O . LEU A 1 181 ? -3.305 26.859 -6.66 1 98.25 181 LEU A O 1
ATOM 1373 N N . ARG A 1 182 ? -4.656 28.422 -7.273 1 97.56 182 ARG A N 1
ATOM 1374 C CA . ARG A 1 182 ? -3.916 28.75 -8.484 1 97.56 182 ARG A CA 1
ATOM 1375 C C . ARG A 1 182 ? -2.867 29.828 -8.219 1 97.56 182 ARG A C 1
ATOM 1377 O O . ARG A 1 182 ? -3.207 30.969 -7.918 1 97.56 182 ARG A O 1
ATOM 1384 N N . VAL A 1 183 ? -1.669 29.531 -8.312 1 97.88 183 VAL A N 1
ATOM 1385 C CA . VAL A 1 183 ? -0.578 30.469 -8.133 1 97.88 183 VAL A CA 1
ATOM 1386 C C . VAL A 1 183 ? -0.436 31.344 -9.383 1 97.88 183 VAL A C 1
ATOM 1388 O O . VAL A 1 183 ? -0.488 30.828 -10.5 1 97.88 183 VAL A O 1
ATOM 1391 N N . GLN A 1 184 ? -0.345 32.656 -9.117 1 96.25 184 GLN A N 1
ATOM 1392 C CA . GLN A 1 184 ? -0.247 33.594 -10.219 1 96.25 184 GLN A CA 1
ATOM 1393 C C . GLN A 1 184 ? 1.062 34.375 -10.156 1 96.25 184 GLN A C 1
ATOM 1395 O O . GLN A 1 184 ? 1.075 35.531 -9.773 1 96.25 184 GLN A O 1
ATOM 1400 N N . ALA A 1 185 ? 2.107 33.812 -10.516 1 95.94 185 ALA A N 1
ATOM 1401 C CA . ALA A 1 185 ? 3.441 34.406 -10.609 1 95.94 185 ALA A CA 1
ATOM 1402 C C . ALA A 1 185 ? 4.285 33.688 -11.656 1 95.94 185 ALA A C 1
ATOM 1404 O O . ALA A 1 185 ? 4.09 32.5 -11.906 1 95.94 185 ALA A O 1
ATOM 1405 N N . PRO A 1 186 ? 5.133 34.406 -12.289 1 95.19 186 PRO A N 1
ATOM 1406 C CA . PRO A 1 186 ? 6.035 33.719 -13.219 1 95.19 186 PRO A CA 1
ATOM 1407 C C . PRO A 1 186 ? 7.051 32.844 -12.508 1 95.19 186 PRO A C 1
ATOM 1409 O O . PRO A 1 186 ? 7.277 33 -11.312 1 95.19 186 PRO A O 1
ATOM 1412 N N . ALA A 1 187 ? 7.551 31.875 -13.305 1 95.38 187 ALA A N 1
ATOM 1413 C CA . ALA A 1 187 ? 8.617 31.031 -12.773 1 95.38 187 ALA A CA 1
ATOM 1414 C C . ALA A 1 187 ? 9.852 31.859 -12.422 1 95.38 187 ALA A C 1
ATOM 1416 O O . ALA A 1 187 ? 10.211 32.781 -13.156 1 95.38 187 ALA A O 1
ATOM 1417 N N . GLY A 1 188 ? 10.484 31.547 -11.281 1 95.94 188 GLY A N 1
ATOM 1418 C CA . GLY A 1 188 ? 11.703 32.25 -10.883 1 95.94 188 GLY A CA 1
ATOM 1419 C C . GLY A 1 188 ? 11.945 32.219 -9.391 1 95.94 188 GLY A C 1
ATOM 1420 O O . GLY A 1 188 ? 11.047 31.859 -8.617 1 95.94 188 GLY A O 1
ATOM 1421 N N . ASP A 1 189 ? 13.141 32.688 -8.992 1 97.69 189 ASP A N 1
ATOM 1422 C CA . ASP A 1 189 ? 13.539 32.781 -7.59 1 97.69 189 ASP A CA 1
ATOM 1423 C C . ASP A 1 189 ? 13.656 34.25 -7.16 1 97.69 189 ASP A C 1
ATOM 1425 O O . ASP A 1 189 ? 13.688 35.156 -8.008 1 97.69 189 ASP A O 1
ATOM 1429 N N . ALA A 1 190 ? 13.57 34.375 -5.922 1 98 190 ALA A N 1
ATOM 1430 C CA . ALA A 1 190 ? 13.922 35.719 -5.418 1 98 190 ALA A CA 1
ATOM 1431 C C . ALA A 1 190 ? 15.422 35.969 -5.508 1 98 190 ALA A C 1
ATOM 1433 O O . ALA A 1 190 ? 16.219 35.062 -5.25 1 98 190 ALA A O 1
ATOM 1434 N N . VAL A 1 191 ? 15.773 37.125 -5.832 1 97.31 191 VAL A N 1
ATOM 1435 C CA . VAL A 1 191 ? 17.172 37.469 -5.996 1 97.31 191 VAL A CA 1
ATOM 1436 C C . VAL A 1 191 ? 17.609 38.406 -4.883 1 97.31 191 VAL A C 1
ATOM 1438 O O . VAL A 1 191 ? 16.875 39.344 -4.551 1 97.31 191 VAL A O 1
ATOM 1441 N N . LEU A 1 192 ? 18.797 38.188 -4.32 1 96.94 192 LEU A N 1
ATOM 1442 C CA . LEU A 1 192 ? 19.375 39.062 -3.311 1 96.94 192 LEU A CA 1
ATOM 1443 C C . LEU A 1 192 ? 19.797 40.375 -3.922 1 96.94 192 LEU A C 1
ATOM 1445 O O . LEU A 1 192 ? 20.438 40.406 -4.973 1 96.94 192 LEU A O 1
ATOM 1449 N N . LEU A 1 193 ? 19.344 41.469 -3.258 1 95.19 193 LEU A N 1
ATOM 1450 C CA . LEU A 1 193 ? 19.797 42.781 -3.664 1 95.19 193 LEU A CA 1
ATOM 1451 C C . LEU A 1 193 ? 21.109 43.156 -2.969 1 95.19 193 LEU 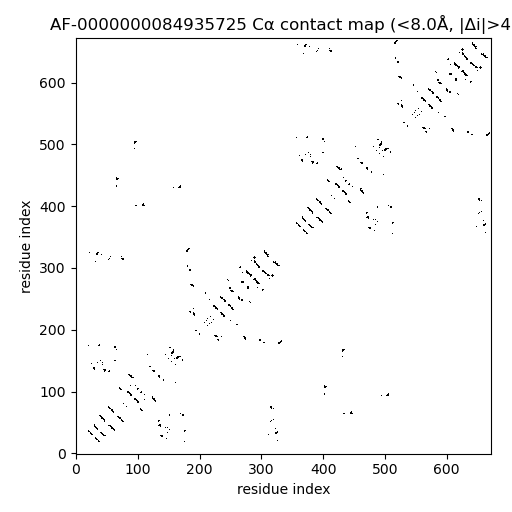A C 1
ATOM 1453 O O . LEU A 1 193 ? 21.172 43.188 -1.737 1 95.19 193 LEU A O 1
ATOM 1457 N N . GLU A 1 194 ? 22.047 43.469 -3.787 1 93.75 194 GLU A N 1
ATOM 1458 C CA . GLU A 1 194 ? 23.328 43.844 -3.219 1 93.75 194 GLU A CA 1
ATOM 1459 C C . GLU A 1 194 ? 23.25 45.156 -2.48 1 93.75 194 GLU A C 1
ATOM 1461 O O . GLU A 1 194 ? 22.641 46.125 -2.98 1 93.75 194 GLU A O 1
ATOM 1466 N N . SER A 1 195 ? 23.828 45.281 -1.256 1 88.25 195 SER A N 1
ATOM 1467 C CA . SER A 1 195 ? 23.672 46.438 -0.354 1 88.25 195 SER A CA 1
ATOM 1468 C C . SER A 1 195 ? 24.141 47.719 -1.008 1 88.25 195 SER A C 1
ATOM 1470 O O . SER A 1 195 ? 23.625 48.812 -0.71 1 88.25 195 SER A O 1
ATOM 1472 N N . ASP A 1 196 ? 25.109 47.719 -1.9 1 87.75 196 ASP A N 1
ATOM 1473 C CA . ASP A 1 196 ? 25.656 48.938 -2.504 1 87.75 196 ASP A CA 1
ATOM 1474 C C . ASP A 1 196 ? 25.031 49.188 -3.875 1 87.75 196 ASP A C 1
ATOM 1476 O O . ASP A 1 196 ? 25.406 50.125 -4.566 1 87.75 196 ASP A O 1
ATOM 1480 N N . SER A 1 197 ? 23.953 48.5 -4.039 1 91.75 197 SER A N 1
ATOM 1481 C CA . SER A 1 197 ? 23.359 48.625 -5.363 1 91.75 197 SER A CA 1
ATOM 1482 C C . SER A 1 197 ? 22.203 49.625 -5.348 1 91.75 197 SER A C 1
ATOM 1484 O O . SER A 1 197 ? 21.641 49.906 -4.293 1 91.75 197 SER A O 1
ATOM 1486 N N . GLU A 1 198 ? 21.938 50.156 -6.578 1 92.94 198 GLU A N 1
ATOM 1487 C CA . GLU A 1 198 ? 20.828 51.125 -6.727 1 92.94 198 GLU A CA 1
ATOM 1488 C C . GLU A 1 198 ? 19.484 50.469 -6.398 1 92.94 198 GLU A C 1
ATOM 1490 O O . GLU A 1 198 ? 18.672 51.031 -5.676 1 92.94 198 GLU A O 1
ATOM 1495 N N . PRO A 1 199 ? 19.266 49.281 -6.891 1 90.25 199 PRO A N 1
ATOM 1496 C CA . PRO A 1 199 ? 18 48.656 -6.527 1 90.25 199 PRO A CA 1
ATOM 1497 C C . PRO A 1 199 ? 17.844 48.469 -5.02 1 90.25 199 PRO A C 1
ATOM 1499 O O . PRO A 1 199 ? 16.734 48.594 -4.488 1 90.25 199 PRO A O 1
ATOM 1502 N N . TYR A 1 200 ? 18.891 48.094 -4.375 1 92.44 200 TYR A N 1
ATOM 1503 C CA . TYR A 1 200 ? 18.875 47.969 -2.924 1 92.44 200 TYR A CA 1
ATOM 1504 C C . TYR A 1 200 ? 18.453 49.281 -2.258 1 92.44 200 TYR A C 1
ATOM 1506 O O . TYR A 1 200 ? 17.531 49.281 -1.436 1 92.44 200 TYR A O 1
ATOM 1514 N N . GLN A 1 201 ? 19.078 50.344 -2.65 1 89.75 201 GLN A N 1
ATOM 1515 C CA . GLN A 1 201 ? 18.812 51.656 -2.043 1 89.75 201 GLN A CA 1
ATOM 1516 C C . GLN A 1 201 ? 17.375 52.094 -2.305 1 89.75 201 GLN A C 1
ATOM 1518 O O . GLN A 1 201 ? 16.703 52.594 -1.402 1 89.75 201 GLN A O 1
ATOM 1523 N N . ARG A 1 202 ? 16.984 51.844 -3.488 1 88.69 202 ARG A N 1
ATOM 1524 C CA . ARG A 1 202 ? 15.617 52.219 -3.85 1 88.69 202 ARG A CA 1
ATOM 1525 C C . ARG A 1 202 ? 14.594 51.438 -3.031 1 88.69 202 ARG A C 1
ATOM 1527 O O . ARG A 1 202 ? 13.617 52 -2.535 1 88.69 202 ARG A O 1
ATOM 1534 N N . THR A 1 203 ? 14.805 50.188 -2.934 1 89.62 203 THR A N 1
ATOM 1535 C CA . THR A 1 203 ? 13.898 49.312 -2.176 1 89.62 203 THR A CA 1
ATOM 1536 C C . THR A 1 203 ? 13.906 49.688 -0.697 1 89.62 203 THR A C 1
ATOM 1538 O O . THR A 1 203 ? 12.8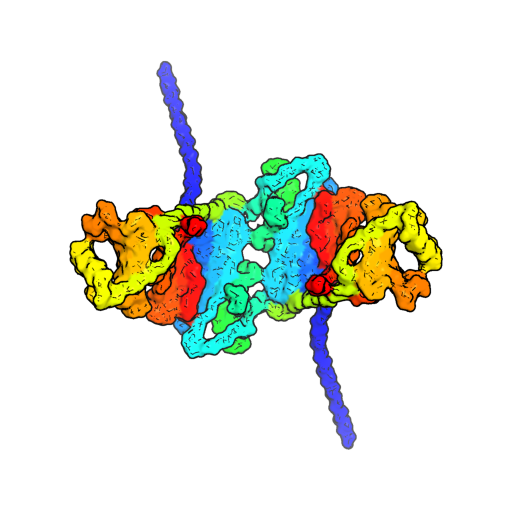52 49.781 -0.063 1 89.62 203 THR A O 1
ATOM 1541 N N . LEU A 1 204 ? 15.039 49.969 -0.17 1 87.75 204 LEU A N 1
ATOM 1542 C CA . LEU A 1 204 ? 15.188 50.344 1.229 1 87.75 204 LEU A CA 1
ATOM 1543 C C . LEU A 1 204 ? 14.414 51.625 1.521 1 87.75 204 LEU A C 1
ATOM 1545 O O . LEU A 1 204 ? 13.727 51.719 2.539 1 87.75 204 LEU A O 1
ATOM 1549 N N . GLU A 1 205 ? 14.547 52.531 0.652 1 85.06 205 GLU A N 1
ATOM 1550 C CA . GLU A 1 205 ? 13.844 53.812 0.816 1 85.06 205 GLU A CA 1
ATOM 1551 C C . GLU A 1 205 ? 12.328 53.594 0.801 1 85.06 205 GLU A C 1
ATOM 1553 O O . GLU A 1 205 ? 11.609 54.219 1.597 1 85.06 205 GLU A O 1
ATOM 1558 N N . ARG A 1 206 ? 11.914 52.812 -0.066 1 86.5 206 ARG A N 1
ATOM 1559 C CA . ARG A 1 206 ? 10.484 52.531 -0.163 1 86.5 206 ARG A CA 1
ATOM 1560 C C . ARG A 1 206 ? 9.977 51.844 1.102 1 86.5 206 ARG A C 1
ATOM 1562 O O . ARG A 1 206 ? 8.867 52.125 1.562 1 86.5 206 ARG A O 1
ATOM 1569 N N . LEU A 1 207 ? 10.727 50.969 1.606 1 87.75 207 LEU A N 1
ATOM 1570 C CA . LEU A 1 207 ? 10.359 50.25 2.83 1 87.75 207 LEU A CA 1
ATOM 1571 C C . LEU A 1 207 ? 10.32 51.219 4.016 1 87.75 207 LEU A C 1
ATOM 1573 O O . LEU A 1 207 ? 9.375 51.188 4.816 1 87.75 207 LEU A O 1
ATOM 1577 N N . LYS A 1 208 ? 11.336 52.062 4.07 1 82.19 208 LYS A N 1
ATOM 1578 C CA . LYS A 1 208 ? 11.406 53.031 5.164 1 82.19 208 LYS A CA 1
ATOM 1579 C C . LYS A 1 208 ? 10.219 53.969 5.141 1 82.19 208 LYS A C 1
ATOM 1581 O O . LYS A 1 208 ? 9.711 54.375 6.188 1 82.19 208 LYS A O 1
ATOM 1586 N N . ALA A 1 209 ? 9.828 54.219 3.926 1 79.25 209 ALA A N 1
ATOM 1587 C CA . ALA A 1 209 ? 8.719 55.156 3.75 1 79.25 209 ALA A CA 1
ATOM 1588 C C . ALA A 1 209 ? 7.383 54.469 4.039 1 79.25 209 ALA A C 1
ATOM 1590 O O . ALA A 1 209 ? 6.43 55.125 4.484 1 79.25 209 ALA A O 1
ATOM 1591 N N . GLY A 1 210 ? 7.383 53.25 3.836 1 74.44 210 GLY A N 1
ATOM 1592 C CA . GLY A 1 210 ? 6.082 52.594 3.811 1 74.44 210 GLY A CA 1
ATOM 1593 C C . GLY A 1 210 ? 5.859 51.656 4.98 1 74.44 210 GLY A C 1
ATOM 1594 O O . GLY A 1 210 ? 4.742 51.188 5.203 1 74.44 210 GLY A O 1
ATOM 1595 N N . VAL A 1 211 ? 6.875 51.281 5.711 1 73.19 211 VAL A N 1
ATOM 1596 C CA . VAL A 1 211 ? 6.75 50.312 6.785 1 73.19 211 VAL A CA 1
ATOM 1597 C C . VAL A 1 211 ? 7.133 50.938 8.117 1 73.19 211 VAL A C 1
ATOM 1599 O O . VAL A 1 211 ? 8.227 51.5 8.258 1 73.19 211 VAL A O 1
ATOM 1602 N N . PRO A 1 212 ? 6.152 51 8.945 1 68.5 212 PRO A N 1
ATOM 1603 C CA . PRO A 1 212 ? 6.52 51.531 10.266 1 68.5 212 PRO A CA 1
ATOM 1604 C C . PRO A 1 212 ? 7.66 50.75 10.914 1 68.5 212 PRO A C 1
ATOM 1606 O O . PRO A 1 212 ? 7.691 49.531 10.844 1 68.5 212 PRO A O 1
ATOM 1609 N N . ALA A 1 213 ? 8.68 51.438 11.352 1 61.16 213 ALA A N 1
ATOM 1610 C CA . ALA A 1 213 ? 9.859 50.875 11.984 1 61.16 213 ALA A CA 1
ATOM 1611 C C . ALA A 1 213 ? 9.477 49.875 13.078 1 61.16 213 ALA A C 1
ATOM 1613 O O . ALA A 1 213 ? 10.141 48.875 13.266 1 61.16 213 ALA A O 1
ATOM 1614 N N . GLU A 1 214 ? 8.406 50.219 13.703 1 62.81 214 GLU A N 1
ATOM 1615 C CA . GLU A 1 214 ? 7.945 49.406 14.82 1 62.81 214 GLU A CA 1
ATOM 1616 C C . GLU A 1 214 ? 7.527 48 14.344 1 62.81 214 GLU A C 1
ATOM 1618 O O . GLU A 1 214 ? 7.523 47.062 15.125 1 62.81 214 GLU A O 1
ATOM 1623 N N . ASP A 1 215 ? 7.215 48 13.07 1 62.09 215 ASP A N 1
ATOM 1624 C CA . ASP A 1 215 ? 6.695 46.75 12.539 1 62.09 215 ASP A CA 1
ATOM 1625 C C . ASP A 1 215 ? 7.832 45.812 12.109 1 62.09 215 ASP A C 1
ATOM 1627 O O . ASP A 1 215 ? 7.605 44.656 11.805 1 62.09 215 ASP A O 1
ATOM 1631 N N . LEU A 1 216 ? 8.906 46.438 11.953 1 60.88 216 LEU A N 1
ATOM 1632 C CA . LEU A 1 216 ? 10.047 45.625 11.547 1 60.88 216 LEU A CA 1
ATOM 1633 C C . LEU A 1 216 ? 10.922 45.281 12.742 1 60.88 216 LEU A C 1
ATOM 1635 O O . LEU A 1 216 ? 11.336 46.188 13.484 1 60.88 216 LEU A O 1
ATOM 1639 N N . ASP A 1 217 ? 10.656 44.25 13.508 1 59.12 217 ASP A N 1
ATOM 1640 C CA . ASP A 1 217 ? 11.43 43.875 14.688 1 59.12 217 ASP A CA 1
ATOM 1641 C C . ASP A 1 217 ? 12.906 44.25 14.516 1 59.12 217 ASP A C 1
ATOM 1643 O O . ASP A 1 217 ? 13.648 44.312 15.492 1 59.12 217 ASP A O 1
ATOM 1647 N N . MET A 1 218 ? 13.477 44.188 13.414 1 59.25 218 MET A N 1
ATOM 1648 C CA . MET A 1 218 ? 14.891 44.5 13.195 1 59.25 218 MET A CA 1
ATOM 1649 C C . MET A 1 218 ? 15.047 45.781 12.375 1 59.25 218 MET A C 1
ATOM 1651 O O . MET A 1 218 ? 14.133 46.188 11.656 1 59.25 218 MET A O 1
ATOM 1655 N N . ALA A 1 219 ? 16.125 46.375 12.703 1 62.81 219 ALA A N 1
ATOM 1656 C CA . ALA A 1 219 ? 16.484 47.5 11.859 1 62.81 219 ALA A CA 1
ATOM 1657 C C . ALA A 1 219 ? 16.609 47.062 10.398 1 62.81 219 ALA A C 1
ATOM 1659 O O . ALA A 1 219 ? 17.344 46.125 10.086 1 62.81 219 ALA A O 1
ATOM 1660 N N . LEU A 1 220 ? 15.672 47.438 9.508 1 70.25 220 LEU A N 1
ATOM 1661 C CA . LEU A 1 220 ? 15.648 47.188 8.078 1 70.25 220 LEU A CA 1
ATOM 1662 C C . LEU A 1 220 ? 17.062 47.25 7.492 1 70.25 220 LEU A C 1
ATOM 1664 O O . LEU A 1 220 ? 17.359 46.531 6.531 1 70.25 220 LEU A O 1
ATOM 1668 N N . GLU A 1 221 ? 17.906 48.031 8.242 1 69.12 221 GLU A N 1
ATOM 1669 C CA . GLU A 1 221 ? 19.234 48.219 7.676 1 69.12 221 GLU A CA 1
ATOM 1670 C C . GLU A 1 221 ? 20.062 46.938 7.812 1 69.12 221 GLU A C 1
ATOM 1672 O O . GLU A 1 221 ? 21.016 46.719 7.055 1 69.12 221 GLU A O 1
ATOM 1677 N N . ASP A 1 222 ? 19.656 46.094 8.703 1 76.56 222 ASP A N 1
ATOM 1678 C CA . ASP A 1 222 ? 20.406 44.875 8.922 1 76.56 222 ASP A CA 1
ATOM 1679 C C . ASP A 1 222 ? 19.766 43.688 8.18 1 76.56 222 ASP A C 1
ATOM 1681 O O . ASP A 1 222 ? 20.281 42.594 8.219 1 76.56 222 ASP A O 1
ATOM 1685 N N . ALA A 1 223 ? 18.781 44.031 7.457 1 86.44 223 ALA A N 1
ATOM 1686 C CA . ALA A 1 223 ? 18.062 42.969 6.777 1 86.44 223 ALA A CA 1
ATOM 1687 C C . ALA A 1 223 ? 18.625 42.719 5.375 1 86.44 223 ALA A C 1
ATOM 1689 O O . ALA A 1 223 ? 19.078 43.656 4.719 1 86.44 223 ALA A O 1
ATOM 1690 N N . SER A 1 224 ? 18.719 41.438 5.012 1 91.88 224 SER A N 1
ATOM 1691 C CA . SER A 1 224 ? 18.938 41.125 3.605 1 91.88 224 SER A CA 1
ATOM 1692 C C . SER A 1 224 ? 17.672 41.344 2.783 1 91.88 224 SER A C 1
ATOM 1694 O O . SER A 1 224 ? 16.594 40.844 3.156 1 91.88 224 SER A O 1
ATOM 1696 N N . LEU A 1 225 ? 17.828 42.062 1.708 1 93.69 225 LEU A N 1
ATOM 1697 C CA . LEU A 1 225 ? 16.672 42.344 0.86 1 93.69 225 LEU A CA 1
ATOM 1698 C C . LEU A 1 225 ? 16.688 41.469 -0.39 1 93.69 225 LEU A C 1
ATOM 1700 O O . LEU A 1 225 ? 17.719 41.312 -1.029 1 93.69 225 LEU A O 1
ATOM 1704 N N . PHE A 1 226 ? 15.555 40.875 -0.686 1 96.38 226 PHE A N 1
ATOM 1705 C CA . PHE A 1 226 ? 15.367 40.062 -1.891 1 96.38 226 PHE A CA 1
ATOM 1706 C C . PHE A 1 226 ? 14.203 40.625 -2.721 1 96.38 226 PHE A C 1
ATOM 1708 O O . PHE A 1 226 ? 13.297 41.25 -2.188 1 96.38 226 PHE A O 1
ATOM 1715 N N . GLN A 1 227 ? 14.273 40.344 -4.023 1 96.56 227 GLN A N 1
ATOM 1716 C CA . GLN A 1 227 ? 13.172 40.719 -4.91 1 96.56 227 GLN A CA 1
ATOM 1717 C C . GLN A 1 227 ? 12.891 39.594 -5.914 1 96.56 227 GLN A C 1
ATOM 1719 O O . GLN A 1 227 ? 13.781 38.812 -6.25 1 96.56 227 GLN A O 1
ATOM 1724 N N . ALA A 1 228 ? 11.672 39.531 -6.316 1 97.5 228 ALA A N 1
ATOM 1725 C CA . ALA A 1 228 ? 11.258 38.625 -7.391 1 97.5 228 ALA A CA 1
ATOM 1726 C C . ALA A 1 228 ? 10.125 39.25 -8.211 1 97.5 228 ALA A C 1
ATOM 1728 O O . ALA A 1 228 ? 9.422 40.125 -7.738 1 97.5 228 ALA A O 1
ATOM 1729 N N . GLU A 1 229 ? 9.984 38.719 -9.414 1 95.75 229 GLU A N 1
ATOM 1730 C CA . GLU A 1 229 ? 8.875 39.125 -10.258 1 95.75 229 GLU A CA 1
ATOM 1731 C C . GLU A 1 229 ? 7.594 38.375 -9.891 1 95.75 229 GLU A C 1
ATOM 1733 O O . GLU A 1 229 ? 7.625 37.188 -9.641 1 95.75 229 GLU A O 1
ATOM 1738 N N . LEU A 1 230 ? 6.457 39.094 -9.844 1 96.25 230 LEU A N 1
ATOM 1739 C CA . LEU A 1 230 ? 5.168 38.469 -9.57 1 96.25 230 LEU A CA 1
ATOM 1740 C C . LEU A 1 230 ? 4.258 38.562 -10.797 1 96.25 230 LEU A C 1
ATOM 1742 O O . LEU A 1 230 ? 3.152 38.031 -10.789 1 96.25 230 LEU A O 1
ATOM 1746 N N . GLY A 1 231 ? 4.719 39.219 -11.789 1 92.06 231 GLY A N 1
ATOM 1747 C CA . GLY A 1 231 ? 3.912 39.406 -12.984 1 92.06 231 GLY A CA 1
ATOM 1748 C C . GLY A 1 231 ? 3.186 40.719 -13.008 1 92.06 231 GLY A C 1
ATOM 1749 O O . GLY A 1 231 ? 2.963 41.344 -11.961 1 92.06 231 GLY A O 1
ATOM 1750 N N . ALA A 1 232 ? 2.809 41.219 -14.273 1 90.44 232 ALA A N 1
ATOM 1751 C CA . ALA A 1 232 ? 2.053 42.438 -14.516 1 90.44 232 ALA A CA 1
ATOM 1752 C C . ALA A 1 232 ? 2.73 43.625 -13.859 1 90.44 232 ALA A C 1
ATOM 1754 O O . ALA A 1 232 ? 2.059 44.5 -13.32 1 90.44 232 ALA A O 1
ATOM 1755 N N . GLY A 1 233 ? 4.066 43.531 -13.758 1 91.75 233 GLY A N 1
ATOM 1756 C CA . GLY A 1 233 ? 4.836 44.625 -13.195 1 91.75 233 GLY A CA 1
ATOM 1757 C C . GLY A 1 233 ? 4.941 44.594 -11.688 1 91.75 233 GLY A C 1
ATOM 1758 O O . GLY A 1 233 ? 5.695 45.344 -11.086 1 91.75 233 GLY A O 1
ATOM 1759 N N . LYS A 1 234 ? 4.223 43.656 -11.086 1 94.12 234 LYS A N 1
ATOM 1760 C CA . LYS A 1 234 ? 4.309 43.531 -9.633 1 94.12 234 LYS A CA 1
ATOM 1761 C C . LYS A 1 234 ? 5.629 42.875 -9.227 1 94.12 234 LYS A C 1
ATOM 1763 O O . LYS A 1 234 ? 6.168 42.031 -9.953 1 94.12 234 LYS A O 1
ATOM 1768 N N . ARG A 1 235 ? 6.051 43.281 -8.086 1 94.75 235 ARG A N 1
ATOM 1769 C CA . ARG A 1 235 ? 7.309 42.75 -7.582 1 94.75 235 ARG A CA 1
ATOM 1770 C C . ARG A 1 235 ? 7.16 42.312 -6.129 1 94.75 235 ARG A C 1
ATOM 1772 O O . ARG A 1 235 ? 6.531 43 -5.324 1 94.75 235 ARG A O 1
ATOM 1779 N N . PHE A 1 236 ? 7.727 41.188 -5.855 1 96.75 236 PHE A N 1
ATOM 1780 C CA . PHE A 1 236 ? 7.863 40.656 -4.504 1 96.75 236 PHE A CA 1
ATOM 1781 C C . PHE A 1 236 ? 9.086 41.25 -3.814 1 96.75 236 PHE A C 1
ATOM 1783 O O . PHE A 1 236 ? 10.18 41.281 -4.391 1 96.75 236 PHE A O 1
ATOM 1790 N N . ILE A 1 237 ? 8.891 41.75 -2.645 1 94.75 237 ILE A N 1
ATOM 1791 C CA . ILE A 1 237 ? 9.977 42.25 -1.824 1 94.75 237 ILE A CA 1
ATOM 1792 C C . ILE A 1 237 ? 10.047 41.469 -0.507 1 94.75 237 ILE A C 1
ATOM 1794 O O . ILE A 1 237 ? 9.031 41.312 0.167 1 94.75 237 ILE A O 1
ATOM 1798 N N . SER A 1 238 ? 11.219 41 -0.127 1 95.19 238 SER A N 1
ATOM 1799 C CA . SER A 1 238 ? 11.445 40.281 1.125 1 95.19 238 SER A CA 1
ATOM 1800 C C . SER A 1 238 ? 12.586 40.938 1.921 1 95.19 238 SER A C 1
ATOM 1802 O O . SER A 1 238 ? 13.648 41.219 1.368 1 95.19 238 SER A O 1
ATOM 1804 N N . ALA A 1 239 ? 12.352 41.219 3.104 1 92.38 239 ALA A N 1
ATOM 1805 C CA . ALA A 1 239 ? 13.391 41.594 4.062 1 92.38 239 ALA A CA 1
ATOM 1806 C C . ALA A 1 239 ? 13.586 40.5 5.109 1 92.38 239 ALA A C 1
ATOM 1808 O O . ALA A 1 239 ? 12.648 40.156 5.832 1 92.38 239 ALA A O 1
ATOM 1809 N N . CYS A 1 240 ? 14.781 39.938 5.16 1 92.06 240 CYS A N 1
ATOM 1810 C CA . CYS A 1 240 ? 15.023 38.781 6.016 1 92.06 240 CYS A CA 1
ATOM 1811 C C . CYS A 1 240 ? 16.125 39.062 7.02 1 92.06 240 CYS A C 1
ATOM 1813 O O . CYS A 1 240 ? 17.078 39.781 6.711 1 92.06 240 CYS A O 1
ATOM 1815 N N . TRP A 1 241 ? 15.969 38.594 8.211 1 88.75 241 TRP A N 1
ATOM 1816 C CA . TRP A 1 241 ? 16.969 38.688 9.273 1 88.75 241 TRP A CA 1
ATOM 1817 C C . TRP A 1 241 ? 16.984 37.406 10.109 1 88.75 241 TRP A C 1
ATOM 1819 O O . TRP A 1 241 ? 16.094 36.562 9.984 1 88.75 241 TRP A O 1
ATOM 1829 N N . TYR A 1 242 ? 18.062 37.312 10.906 1 88.81 242 TYR A N 1
ATOM 1830 C CA . TYR A 1 242 ? 18.156 36.125 11.766 1 88.81 242 TYR A CA 1
ATOM 1831 C C . TYR A 1 242 ? 17.688 36.438 13.18 1 88.81 242 TYR A C 1
ATOM 1833 O O . TYR A 1 242 ? 18 37.5 13.711 1 88.81 242 TYR A O 1
ATOM 1841 N N . LEU A 1 243 ? 16.859 35.719 13.664 1 86.12 243 LEU A N 1
ATOM 1842 C CA . LEU A 1 243 ? 16.531 35.688 15.086 1 86.12 243 LEU A CA 1
ATOM 1843 C C . LEU A 1 243 ? 16.969 34.375 15.711 1 86.12 243 LEU A C 1
ATOM 1845 O O . LEU A 1 243 ? 16.281 33.344 15.578 1 86.12 243 LEU A O 1
ATOM 1849 N N . ALA A 1 244 ? 18.031 34.469 16.484 1 88.81 244 ALA A N 1
ATOM 1850 C CA . ALA A 1 244 ? 18.703 33.281 16.984 1 88.81 244 ALA A CA 1
ATOM 1851 C C . ALA A 1 244 ? 19.031 32.312 15.844 1 88.81 244 ALA A C 1
ATOM 1853 O O . ALA A 1 244 ? 19.766 32.656 14.922 1 88.81 244 ALA A O 1
ATOM 1854 N N . TYR A 1 245 ? 18.391 31.203 15.844 1 90.94 245 TYR A N 1
ATOM 1855 C CA . TYR A 1 245 ? 18.781 30.188 14.875 1 90.94 245 TYR A CA 1
ATOM 1856 C C . TYR A 1 245 ? 17.797 30.156 13.711 1 90.94 245 TYR A C 1
ATOM 1858 O O . TYR A 1 245 ? 17.938 29.328 12.805 1 90.94 245 TYR A O 1
ATOM 1866 N N . ASN A 1 246 ? 16.828 31 13.617 1 93.56 246 ASN A N 1
ATOM 1867 C CA . ASN A 1 246 ? 15.859 31 12.531 1 93.56 246 ASN A CA 1
ATOM 1868 C C . ASN A 1 246 ? 15.93 32.281 11.711 1 93.56 246 ASN A C 1
ATOM 1870 O O . ASN A 1 246 ? 16.141 33.375 12.266 1 93.56 246 ASN A O 1
ATOM 1874 N N . GLU A 1 247 ? 15.828 32.062 10.422 1 92.25 247 GLU A N 1
ATOM 1875 C CA . GLU A 1 247 ? 15.664 33.219 9.555 1 92.25 247 GLU A CA 1
ATOM 1876 C C . GLU A 1 247 ? 14.203 33.688 9.516 1 92.25 247 GLU A C 1
ATOM 1878 O O . GLU A 1 247 ? 13.305 32.875 9.273 1 92.25 247 GLU A O 1
ATOM 1883 N N . MET A 1 248 ? 14 34.938 9.836 1 90.12 248 MET A N 1
ATOM 1884 C CA . MET A 1 248 ? 12.688 35.562 9.781 1 90.12 248 MET A CA 1
ATOM 1885 C C . MET A 1 248 ? 12.594 36.531 8.617 1 90.12 248 MET A C 1
ATOM 1887 O O . MET A 1 248 ? 13.57 37.219 8.297 1 90.12 248 MET A O 1
ATOM 1891 N N . CYS A 1 249 ? 11.453 36.562 7.977 1 93.12 249 CYS A N 1
ATOM 1892 C CA . CYS A 1 249 ? 11.281 37.469 6.852 1 93.12 249 CYS A CA 1
ATOM 1893 C C . CYS A 1 249 ? 9.938 38.188 6.93 1 93.12 249 CYS A C 1
ATOM 1895 O O . CYS A 1 249 ? 8.992 37.688 7.535 1 93.12 249 CYS A O 1
ATOM 1897 N N . ALA A 1 250 ? 9.93 39.344 6.391 1 92.62 250 ALA A N 1
ATOM 1898 C CA . ALA A 1 250 ? 8.703 40.062 6.086 1 92.62 250 ALA A CA 1
ATOM 1899 C C . ALA A 1 250 ? 8.594 40.375 4.59 1 92.62 250 ALA A C 1
ATOM 1901 O O . ALA A 1 250 ? 9.609 40.562 3.92 1 92.62 250 ALA A O 1
ATOM 1902 N N . HIS A 1 251 ? 7.348 40.406 4.121 1 94.31 251 HIS A N 1
ATOM 1903 C CA . HIS A 1 251 ? 7.172 40.5 2.676 1 94.31 251 HIS A CA 1
ATOM 1904 C C . HIS A 1 251 ? 6.215 41.625 2.312 1 94.31 251 HIS A C 1
ATOM 1906 O O . HIS A 1 251 ? 5.301 41.938 3.078 1 94.31 251 HIS A O 1
ATOM 1912 N N . TRP A 1 252 ? 6.43 42.156 1.131 1 93.62 252 TRP A N 1
ATOM 1913 C CA . TRP A 1 252 ? 5.574 43.188 0.532 1 93.62 252 TRP A CA 1
ATOM 1914 C C . TRP A 1 252 ? 5.445 42.969 -0.973 1 93.62 252 TRP A C 1
ATOM 1916 O O . TRP A 1 252 ? 6.258 42.25 -1.578 1 93.62 252 TRP A O 1
ATOM 1926 N N . VAL A 1 253 ? 4.398 43.5 -1.503 1 94.25 253 VAL A N 1
ATOM 1927 C CA . VAL A 1 253 ? 4.25 43.562 -2.953 1 94.25 253 VAL A CA 1
ATOM 1928 C C . VAL A 1 253 ? 4.254 45 -3.408 1 94.25 253 VAL A C 1
ATOM 1930 O O . VAL A 1 253 ? 3.664 45.875 -2.754 1 94.25 253 VAL A O 1
ATOM 1933 N N . SER A 1 254 ? 5.125 45.25 -4.387 1 90.94 254 SER A N 1
ATOM 1934 C CA . SER A 1 254 ? 5.074 46.531 -5.105 1 90.94 254 SER A CA 1
ATOM 1935 C C . SER A 1 254 ? 4.176 46.438 -6.332 1 90.94 254 SER A C 1
ATOM 1937 O O . SER A 1 254 ? 4.387 45.594 -7.199 1 90.94 254 SER A O 1
ATOM 1939 N N . ASP A 1 255 ? 3.219 47.188 -6.301 1 88.38 255 ASP A N 1
ATOM 1940 C CA . ASP A 1 255 ? 2.27 47.25 -7.41 1 88.38 255 ASP A CA 1
ATOM 1941 C C . ASP A 1 255 ? 2.373 48.594 -8.133 1 88.38 255 ASP A C 1
ATOM 1943 O O . ASP A 1 255 ? 2.188 49.656 -7.523 1 88.38 255 ASP A O 1
ATOM 1947 N N . PRO A 1 256 ? 2.723 48.562 -9.469 1 86.81 256 PRO A N 1
ATOM 1948 C CA . PRO A 1 256 ? 2.803 49.844 -10.195 1 86.81 256 PRO A CA 1
ATOM 1949 C C . PRO A 1 256 ? 1.486 50.594 -10.172 1 86.81 256 PRO A C 1
ATOM 1951 O O . PRO A 1 256 ? 1.488 51.844 -10.266 1 86.81 256 PRO A O 1
ATOM 1954 N N . ALA A 1 257 ? 0.419 49.938 -10.086 1 84.38 257 ALA A N 1
ATOM 1955 C CA . ALA A 1 257 ? -0.889 50.594 -10.055 1 84.38 257 ALA A CA 1
ATOM 1956 C C . ALA A 1 257 ? -1.116 51.312 -8.727 1 84.38 257 ALA A C 1
ATOM 1958 O O . ALA A 1 257 ? -1.936 52.219 -8.641 1 84.38 257 ALA A O 1
ATOM 1959 N N . SER A 1 258 ? -0.492 50.844 -7.695 1 79.75 258 SER A N 1
ATOM 1960 C CA . SER A 1 258 ? -0.521 51.469 -6.371 1 79.75 258 SER A CA 1
ATOM 1961 C C . SER A 1 258 ? 0.859 51.438 -5.723 1 79.75 258 SER A C 1
ATOM 1963 O O . SER A 1 258 ? 1.109 50.656 -4.809 1 79.75 258 SER A O 1
ATOM 1965 N N . PRO A 1 259 ? 1.638 52.25 -6.16 1 74.19 259 PRO A N 1
ATOM 1966 C CA . PRO A 1 259 ? 3.055 52.125 -5.805 1 74.19 259 PRO A CA 1
ATOM 1967 C C . PRO A 1 259 ? 3.322 52.469 -4.34 1 74.19 259 PRO A C 1
ATOM 1969 O O . PRO A 1 259 ? 4.305 52 -3.764 1 74.19 259 PRO A O 1
ATOM 1972 N N . THR A 1 260 ? 2.551 53.438 -3.729 1 75.69 260 THR A N 1
ATOM 1973 C CA . THR A 1 260 ? 2.727 53.781 -2.324 1 75.69 260 THR A CA 1
ATOM 1974 C C . THR A 1 260 ? 1.383 53.812 -1.604 1 75.69 260 THR A C 1
ATOM 1976 O O . THR A 1 260 ? 0.397 54.344 -2.143 1 75.69 260 THR A O 1
ATOM 1979 N N . PRO A 1 261 ? 1.321 53.188 -0.405 1 80.62 261 PRO A N 1
ATOM 1980 C CA . PRO A 1 261 ? 2.41 52.438 0.244 1 80.62 261 PRO A CA 1
ATOM 1981 C C . PRO A 1 261 ? 2.545 51 -0.272 1 80.62 261 PRO A C 1
ATOM 1983 O O . PRO A 1 261 ? 1.654 50.5 -0.966 1 80.62 261 PRO A O 1
ATOM 1986 N N . LEU A 1 262 ? 3.738 50.438 -0.002 1 87.81 262 LEU A N 1
ATOM 1987 C CA . LEU A 1 262 ? 3.885 49.031 -0.268 1 87.81 262 LEU A CA 1
ATOM 1988 C C . LEU A 1 262 ? 2.826 48.219 0.48 1 87.81 262 LEU A C 1
ATOM 1990 O O . LEU A 1 262 ? 2.5 48.531 1.628 1 87.81 262 LEU A O 1
ATOM 1994 N N . GLN A 1 263 ? 2.324 47.281 -0.193 1 89.44 263 GLN A N 1
ATOM 1995 C CA . GLN A 1 263 ? 1.333 46.406 0.442 1 89.44 263 GLN A CA 1
ATOM 1996 C C . GLN A 1 263 ? 2 45.219 1.134 1 89.44 263 GLN A C 1
ATOM 1998 O O . GLN A 1 263 ? 2.75 44.469 0.506 1 89.44 263 GLN A O 1
ATOM 2003 N N . SER A 1 264 ? 1.708 45.094 2.447 1 92.19 264 SER A N 1
ATOM 2004 C CA . SER A 1 264 ? 2.256 44 3.201 1 92.19 264 SER A CA 1
ATOM 2005 C C . SER A 1 264 ? 1.616 42.656 2.775 1 92.19 264 SER A C 1
ATOM 2007 O O . SER A 1 264 ? 0.407 42.594 2.539 1 92.19 264 SER A O 1
ATOM 2009 N N . LEU A 1 265 ? 2.367 41.625 2.639 1 95 265 LEU A N 1
ATOM 2010 C CA . LEU A 1 265 ? 1.896 40.281 2.359 1 95 265 LEU A CA 1
ATOM 2011 C C . LEU A 1 265 ? 1.909 39.438 3.623 1 95 265 LEU A C 1
ATOM 2013 O O . LEU A 1 265 ? 2.852 39.5 4.414 1 95 265 LEU A O 1
ATOM 2017 N N . PRO A 1 266 ? 0.816 38.656 3.869 1 96.75 266 PRO A N 1
ATOM 2018 C CA . PRO A 1 266 ? 0.728 37.812 5.082 1 96.75 266 PRO A CA 1
ATOM 2019 C C . PRO A 1 266 ? 1.528 36.531 4.977 1 96.75 266 PRO A C 1
ATOM 2021 O O . PRO A 1 266 ? 0.958 35.438 5.066 1 96.75 266 PRO A O 1
ATOM 2024 N N . SER A 1 267 ? 2.783 36.562 4.777 1 97 267 SER A N 1
ATOM 2025 C CA . SER A 1 267 ? 3.746 35.469 4.719 1 97 267 SER A CA 1
ATOM 2026 C C . SER A 1 267 ? 5.082 35.875 5.332 1 97 267 SER A C 1
ATOM 2028 O O . SER A 1 267 ? 5.359 37.062 5.5 1 97 267 SER A O 1
ATOM 2030 N N . ASP A 1 268 ? 5.84 34.875 5.723 1 95.5 268 ASP A N 1
ATOM 2031 C CA . ASP A 1 268 ? 7.098 35.25 6.363 1 95.5 268 ASP A CA 1
ATOM 2032 C C . ASP A 1 268 ? 8.172 34.188 6.105 1 95.5 268 ASP A C 1
ATOM 2034 O O . ASP A 1 268 ? 9.133 34.062 6.871 1 95.5 268 ASP A O 1
ATOM 2038 N N . GLY A 1 269 ? 8.078 33.406 5.027 1 97.25 269 GLY A N 1
ATOM 2039 C CA . GLY A 1 269 ? 9.039 32.375 4.691 1 97.25 269 GLY A CA 1
ATOM 2040 C C . GLY A 1 269 ? 10.312 32.906 4.074 1 97.25 269 GLY A C 1
ATOM 2041 O O . GLY A 1 269 ? 10.305 34 3.473 1 97.25 269 GLY A O 1
ATOM 2042 N N . SER A 1 270 ? 11.359 32.156 4.148 1 96.38 270 SER A N 1
ATOM 2043 C CA . SER A 1 270 ? 12.664 32.625 3.699 1 96.38 270 SER A CA 1
ATOM 2044 C C . SER A 1 270 ? 12.984 32.125 2.303 1 96.38 270 SER A C 1
ATOM 2046 O O . SER A 1 270 ? 13.961 32.562 1.685 1 96.38 270 SER A O 1
ATOM 2048 N N . LEU A 1 271 ? 12.234 31.188 1.842 1 97.94 271 LEU A N 1
ATOM 2049 C CA . LEU A 1 271 ? 12.484 30.656 0.508 1 97.94 271 LEU A CA 1
ATOM 2050 C C . LEU A 1 271 ? 11.352 31.016 -0.445 1 97.94 271 LEU A C 1
ATOM 2052 O O . LEU A 1 271 ? 10.18 30.781 -0.136 1 97.94 271 LEU A O 1
ATOM 2056 N N . TYR A 1 272 ? 11.703 31.609 -1.551 1 98.38 272 TYR A N 1
ATOM 2057 C CA . TYR A 1 272 ? 10.75 31.938 -2.607 1 98.38 272 TYR A CA 1
ATOM 2058 C C . TYR A 1 272 ? 11.094 31.188 -3.893 1 98.38 272 TYR A C 1
ATOM 2060 O O . TYR A 1 272 ? 12.203 31.297 -4.406 1 98.38 272 TYR A O 1
ATOM 2068 N N . VAL A 1 273 ? 10.156 30.406 -4.402 1 98.12 273 VAL A N 1
ATOM 2069 C CA . VAL A 1 273 ? 10.297 29.734 -5.688 1 98.12 273 VAL A CA 1
ATOM 2070 C C . VAL A 1 273 ? 8.969 29.781 -6.449 1 98.12 273 VAL A C 1
ATOM 2072 O O . VAL A 1 273 ? 7.945 29.312 -5.949 1 98.12 273 VAL A O 1
ATOM 2075 N N . ASP A 1 274 ? 8.93 30.453 -7.586 1 97.56 274 ASP A N 1
ATOM 2076 C CA . ASP A 1 274 ? 7.812 30.422 -8.523 1 97.56 274 ASP A CA 1
ATOM 2077 C C . ASP A 1 274 ? 6.531 30.938 -7.875 1 97.56 274 ASP A C 1
ATOM 2079 O O . ASP A 1 274 ? 5.461 30.344 -8.047 1 97.56 274 ASP A O 1
ATOM 2083 N N . GLY A 1 275 ? 6.621 31.875 -7.102 1 97.88 275 GLY A N 1
ATOM 2084 C CA . GLY A 1 275 ? 5.449 32.5 -6.512 1 97.88 275 GLY A CA 1
ATOM 2085 C C . GLY A 1 275 ? 5.051 31.875 -5.184 1 97.88 275 GLY A C 1
ATOM 2086 O O . GLY A 1 275 ? 4.043 32.25 -4.59 1 97.88 275 GLY A O 1
ATOM 2087 N N . ILE A 1 276 ? 5.809 30.875 -4.742 1 98.69 276 ILE A N 1
ATOM 2088 C CA . ILE A 1 276 ? 5.555 30.203 -3.465 1 98.69 276 ILE A CA 1
ATOM 2089 C C . ILE A 1 276 ? 6.641 30.594 -2.461 1 98.69 276 ILE A C 1
ATOM 2091 O O . ILE A 1 276 ? 7.832 30.547 -2.775 1 98.69 276 ILE A O 1
ATOM 2095 N N . VAL A 1 277 ? 6.18 31.062 -1.306 1 98.62 277 VAL A N 1
ATOM 2096 C CA . VAL A 1 277 ? 7.066 31.312 -0.175 1 98.62 277 VAL A CA 1
ATOM 2097 C C . VAL A 1 277 ? 6.961 30.172 0.831 1 98.62 277 VAL A C 1
ATOM 2099 O O . VAL A 1 277 ? 5.859 29.734 1.172 1 98.62 277 VAL A O 1
ATOM 2102 N N . SER A 1 278 ? 8.109 29.641 1.268 1 98.69 278 SER A N 1
ATOM 2103 C CA . SER A 1 278 ? 8.094 28.547 2.229 1 98.69 278 SER A CA 1
ATOM 2104 C C . SER A 1 278 ? 9.086 28.781 3.357 1 98.69 278 SER A C 1
ATOM 2106 O O . SER A 1 278 ? 10 29.609 3.229 1 98.69 278 SER A O 1
ATOM 2108 N N . GLN A 1 279 ? 8.852 28.219 4.449 1 97.75 279 GLN A N 1
ATOM 2109 C CA . GLN A 1 279 ? 9.781 28.266 5.574 1 97.75 279 GLN A CA 1
ATOM 2110 C C . GLN A 1 279 ? 9.82 26.953 6.324 1 97.75 279 GLN A C 1
ATOM 2112 O O . GLN A 1 279 ? 8.836 26.203 6.324 1 97.75 279 GLN A O 1
ATOM 2117 N N . GLN A 1 280 ? 10.898 26.562 6.84 1 97.81 280 GLN A N 1
ATOM 2118 C CA . GLN A 1 280 ? 11.148 25.531 7.844 1 97.81 280 GLN A CA 1
ATOM 2119 C C . GLN A 1 280 ? 11.938 26.109 9.023 1 97.81 280 GLN A C 1
ATOM 2121 O O . GLN A 1 280 ? 13.047 26.609 8.852 1 97.81 280 GLN A O 1
ATOM 2126 N N . ARG A 1 281 ? 11.352 26.062 10.195 1 97.31 281 ARG A N 1
ATOM 2127 C CA . ARG A 1 281 ? 11.992 26.672 11.359 1 97.31 281 ARG A CA 1
ATOM 2128 C C . ARG A 1 281 ? 12.062 25.688 12.523 1 97.31 281 ARG A C 1
ATOM 2130 O O . ARG A 1 281 ? 11.117 24.938 12.766 1 97.31 281 ARG A O 1
ATOM 2137 N N . LYS A 1 282 ? 13.172 25.797 13.18 1 97.25 282 LYS A N 1
ATOM 2138 C CA . LYS A 1 282 ? 13.305 25.031 14.422 1 97.25 282 LYS A CA 1
ATOM 2139 C C . LYS A 1 282 ? 12.406 25.594 15.516 1 97.25 282 LYS A C 1
ATOM 2141 O O . LYS A 1 282 ? 12.312 26.812 15.68 1 97.25 282 LYS A O 1
ATOM 2146 N N . ALA A 1 283 ? 11.742 24.766 16.266 1 96.38 283 ALA A N 1
ATOM 2147 C CA . ALA A 1 283 ? 10.977 25.234 17.406 1 96.38 283 ALA A CA 1
ATOM 2148 C C . ALA A 1 283 ? 11.891 25.5 18.594 1 96.38 283 ALA A C 1
ATOM 2150 O O . ALA A 1 283 ? 11.523 26.25 19.516 1 96.38 283 ALA A O 1
ATOM 2151 N N . ARG A 1 284 ? 13.078 24.844 18.594 1 94.69 284 ARG A N 1
ATOM 2152 C CA . ARG A 1 284 ? 14.164 25.172 19.516 1 94.69 284 ARG A CA 1
ATOM 2153 C C . ARG A 1 284 ? 15.523 24.859 18.906 1 94.69 284 ARG A C 1
ATOM 2155 O O . ARG A 1 284 ? 15.609 24.109 17.922 1 94.69 284 ARG A O 1
ATOM 2162 N N . GLY A 1 285 ? 16.5 25.344 19.438 1 93.44 285 GLY A N 1
ATOM 2163 C CA . GLY A 1 285 ? 17.844 25.328 18.859 1 93.44 285 GLY A CA 1
ATOM 2164 C C . GLY A 1 285 ? 18.359 23.938 18.609 1 93.44 285 GLY A C 1
ATOM 2165 O O . GLY A 1 285 ? 19.125 23.703 17.656 1 93.44 285 GLY A O 1
ATOM 2166 N N . LEU A 1 286 ? 18.016 22.938 19.297 1 90.38 286 LEU A N 1
ATOM 2167 C CA . LEU A 1 286 ? 18.5 21.562 19.188 1 90.38 286 LEU A CA 1
ATOM 2168 C C . LEU A 1 286 ? 18.062 20.953 17.859 1 90.38 286 LEU A C 1
ATOM 2170 O O . LEU A 1 286 ? 18.672 19.969 17.391 1 90.38 286 LEU A O 1
ATOM 2174 N N . GLY A 1 287 ? 16.984 21.469 17.312 1 93.94 287 GLY A N 1
ATOM 2175 C CA . GLY A 1 287 ? 16.531 20.984 16.016 1 93.94 287 GLY A CA 1
ATOM 2176 C C . GLY A 1 287 ? 15.828 19.656 16.078 1 93.94 287 GLY A C 1
ATOM 2177 O O . GLY A 1 287 ? 15.883 18.859 15.125 1 93.94 287 GLY A O 1
ATOM 2178 N N . ASP A 1 288 ? 15.234 19.312 17.203 1 93.56 288 ASP A N 1
ATOM 2179 C CA . ASP A 1 288 ? 14.516 18.047 17.359 1 93.56 288 ASP A CA 1
ATOM 2180 C C . ASP A 1 288 ? 13.016 18.234 17.188 1 93.56 288 ASP A C 1
ATOM 2182 O O . ASP A 1 288 ? 12.227 17.328 17.438 1 93.56 288 ASP A O 1
ATOM 2186 N N . CYS A 1 289 ? 12.602 19.406 16.75 1 96.69 289 CYS A N 1
ATOM 2187 C CA . CYS A 1 289 ? 11.234 19.734 16.375 1 96.69 289 CYS A CA 1
ATOM 2188 C C . CYS A 1 289 ? 11.203 20.938 15.445 1 96.69 289 CYS A C 1
ATOM 2190 O O . CYS A 1 289 ? 12.016 21.859 15.578 1 96.69 289 CYS A O 1
ATOM 2192 N N . TRP A 1 290 ? 10.234 20.922 14.531 1 98.19 290 TRP A N 1
ATOM 2193 C CA . TRP A 1 290 ? 10.234 21.891 13.445 1 98.19 290 TRP A CA 1
ATOM 2194 C C . TRP A 1 290 ? 8.812 22.312 13.094 1 98.19 290 TRP A C 1
ATOM 2196 O O . TRP A 1 290 ? 7.855 21.578 13.359 1 98.19 290 TRP A O 1
ATOM 2206 N N . GLU A 1 291 ? 8.742 23.5 12.539 1 98.25 291 GLU A N 1
ATOM 2207 C CA . GLU A 1 291 ? 7.508 24.031 11.953 1 98.25 291 GLU A CA 1
ATOM 2208 C C . GLU A 1 291 ? 7.676 24.281 10.461 1 98.25 291 GLU A C 1
ATOM 2210 O O . GLU A 1 291 ? 8.742 24.719 10.016 1 98.25 291 GLU A O 1
ATOM 2215 N N . PHE A 1 292 ? 6.609 24.016 9.727 1 98.69 292 PHE A N 1
ATOM 2216 C CA . PHE A 1 292 ? 6.609 24.156 8.281 1 98.69 292 PHE A CA 1
ATOM 2217 C C . PHE A 1 292 ? 5.398 24.953 7.812 1 98.69 292 PHE A C 1
ATOM 2219 O O . PHE A 1 292 ? 4.266 24.656 8.188 1 98.69 292 PHE A O 1
ATOM 2226 N N . GLN A 1 293 ? 5.648 25.969 7.004 1 98.75 293 GLN A N 1
ATOM 2227 C CA . GLN A 1 293 ? 4.562 26.719 6.379 1 98.75 293 GLN A CA 1
ATOM 2228 C C . GLN A 1 293 ? 4.914 27.109 4.945 1 98.75 293 GLN A C 1
ATOM 2230 O O . GLN A 1 293 ? 6.094 27.203 4.598 1 98.75 293 GLN A O 1
ATOM 2235 N N . SER A 1 294 ? 3.895 27.281 4.184 1 98.81 294 SER A N 1
ATOM 2236 C CA . SER A 1 294 ? 4.07 27.859 2.854 1 98.81 294 SER A CA 1
ATOM 2237 C C . SER A 1 294 ? 2.84 28.656 2.428 1 98.81 294 SER A C 1
ATOM 2239 O O . SER A 1 294 ? 1.759 28.484 2.994 1 98.81 294 SER A O 1
ATOM 2241 N N . TRP A 1 295 ? 3.055 29.562 1.515 1 98.81 295 TRP A N 1
ATOM 2242 C CA . TRP A 1 295 ? 2.051 30.469 0.955 1 98.81 295 TRP A CA 1
ATOM 2243 C C . TRP A 1 295 ? 2.227 30.609 -0.553 1 98.81 295 TRP A C 1
ATOM 2245 O O . TRP A 1 295 ? 3.352 30.594 -1.058 1 98.81 295 TRP A O 1
ATOM 2255 N N . GLY A 1 296 ? 1.149 30.797 -1.24 1 98.69 296 GLY A N 1
ATOM 2256 C CA . GLY A 1 296 ? 1.188 31.031 -2.676 1 98.69 296 GLY A CA 1
ATOM 2257 C C . GLY A 1 296 ? 0.548 32.344 -3.084 1 98.69 296 GLY A C 1
ATOM 2258 O O . GLY A 1 296 ? -0.484 32.719 -2.535 1 98.69 296 GLY A O 1
ATOM 2259 N N . PHE A 1 297 ? 1.196 33.031 -4.035 1 98.19 297 PHE A N 1
ATOM 2260 C CA . PHE A 1 297 ? 0.679 34.281 -4.535 1 98.19 297 PHE A CA 1
ATOM 2261 C C . PHE A 1 297 ? -0.494 34.062 -5.48 1 98.19 297 PHE A C 1
ATOM 2263 O O . PHE A 1 297 ? -0.362 33.344 -6.48 1 98.19 297 PHE A O 1
ATOM 2270 N N . ASP A 1 298 ? -1.632 34.625 -5.191 1 97.44 298 ASP A N 1
ATOM 2271 C CA . ASP A 1 298 ? -2.82 34.344 -5.996 1 97.44 298 ASP A CA 1
ATOM 2272 C C . ASP A 1 298 ? -3.086 35.5 -6.984 1 97.44 298 ASP A C 1
ATOM 2274 O O . ASP A 1 298 ? -4.16 35.562 -7.586 1 97.44 298 ASP A O 1
ATOM 2278 N N . GLY A 1 299 ? -2.156 36.406 -7.137 1 95.38 299 GLY A N 1
ATOM 2279 C CA . GLY A 1 299 ? -2.328 37.562 -7.977 1 95.38 299 GLY A CA 1
ATOM 2280 C C . GLY A 1 299 ? -2.52 38.844 -7.188 1 95.38 299 GLY A C 1
ATOM 2281 O O . GLY A 1 299 ? -2.33 39.938 -7.715 1 95.38 299 GLY A O 1
ATOM 2282 N N . GLU A 1 300 ? -2.867 38.75 -5.938 1 94.38 300 GLU A N 1
ATOM 2283 C CA . GLU A 1 300 ? -3.141 39.906 -5.086 1 94.38 300 GLU A CA 1
ATOM 2284 C C . GLU A 1 300 ? -2.424 39.781 -3.744 1 94.38 300 GLU A C 1
ATOM 2286 O O . GLU A 1 300 ? -1.878 40.75 -3.232 1 94.38 300 GLU A O 1
ATOM 2291 N N . THR A 1 301 ? -2.416 38.625 -3.186 1 97.12 301 THR A N 1
ATOM 2292 C CA . THR A 1 301 ? -1.872 38.406 -1.85 1 97.12 301 THR A CA 1
ATOM 2293 C C . THR A 1 301 ? -1.262 37.031 -1.728 1 97.12 301 THR A C 1
ATOM 2295 O O . THR A 1 301 ? -1.302 36.219 -2.676 1 97.12 301 THR A O 1
ATOM 2298 N N . MET A 1 302 ? -0.613 36.781 -0.63 1 98.44 302 MET A N 1
ATOM 2299 C CA . MET A 1 302 ? -0.113 35.438 -0.288 1 98.44 302 MET A CA 1
ATOM 2300 C C . MET A 1 302 ? -1.176 34.656 0.451 1 98.44 302 MET A C 1
ATOM 2302 O O . MET A 1 302 ? -1.715 35.094 1.461 1 98.44 302 MET A O 1
ATOM 2306 N N . VAL A 1 303 ? -1.475 33.438 -0.032 1 98.69 303 VAL A N 1
ATOM 2307 C CA . VAL A 1 303 ? -2.518 32.562 0.515 1 98.69 303 VAL A CA 1
ATOM 2308 C C . VAL A 1 303 ? -1.887 31.312 1.116 1 98.69 303 VAL A C 1
ATOM 2310 O O . VAL A 1 303 ? -1.063 30.656 0.475 1 98.69 303 VAL A O 1
ATOM 2313 N N . PRO A 1 304 ? -2.332 30.953 2.367 1 98.62 304 PRO A N 1
ATOM 2314 C CA . PRO A 1 304 ? -1.735 29.766 2.992 1 98.62 304 PRO A CA 1
ATOM 2315 C C . PRO A 1 304 ? -1.937 28.5 2.164 1 98.62 304 PRO A C 1
ATOM 2317 O O . PRO A 1 304 ? -3.008 28.297 1.588 1 98.62 304 PRO A O 1
ATOM 2320 N N . ILE A 1 305 ? -0.863 27.656 2.057 1 98.69 305 ILE A N 1
ATOM 2321 C CA . ILE A 1 305 ? -0.88 26.391 1.34 1 98.69 305 ILE A CA 1
ATOM 2322 C C . ILE A 1 305 ? -0.722 25.234 2.33 1 98.69 305 ILE A C 1
ATOM 2324 O O . ILE A 1 305 ? -1.414 24.219 2.227 1 98.69 305 ILE A O 1
ATOM 2328 N N . LEU A 1 306 ? 0.199 25.453 3.236 1 98.81 306 LEU A N 1
ATOM 2329 C CA . LEU A 1 306 ? 0.577 24.391 4.156 1 98.81 306 LEU A CA 1
ATOM 2330 C C . LEU A 1 306 ? 0.817 24.938 5.559 1 98.81 306 LEU A C 1
ATOM 2332 O O . LEU A 1 306 ? 1.437 26 5.715 1 98.81 306 LEU A O 1
ATOM 2336 N N . ASN A 1 307 ? 0.323 24.344 6.594 1 98.81 307 ASN A N 1
ATOM 2337 C CA . ASN A 1 307 ? 0.724 24.469 7.992 1 98.81 307 ASN A CA 1
ATOM 2338 C C . ASN A 1 307 ? 0.983 23.109 8.625 1 98.81 307 ASN A C 1
ATOM 2340 O O . ASN A 1 307 ? 0.089 22.266 8.672 1 98.81 307 ASN A O 1
ATOM 2344 N N . ALA A 1 308 ? 2.256 22.844 9.07 1 98.88 308 ALA A N 1
ATOM 2345 C CA . ALA A 1 308 ? 2.625 21.547 9.633 1 98.88 308 ALA A CA 1
ATOM 2346 C C . ALA A 1 308 ? 3.713 21.703 10.695 1 98.88 308 ALA A C 1
ATOM 2348 O O . ALA A 1 308 ? 4.344 22.75 10.797 1 98.88 308 ALA A O 1
ATOM 2349 N N . SER A 1 309 ? 3.867 20.734 11.484 1 98.69 309 SER A N 1
ATOM 2350 C CA . SER A 1 309 ? 4.988 20.625 12.422 1 98.69 309 SER A CA 1
ATOM 2351 C C . SER A 1 309 ? 5.426 19.188 12.586 1 98.69 309 SER A C 1
ATOM 2353 O O . SER A 1 309 ? 4.742 18.266 12.133 1 98.69 309 SER A O 1
ATOM 2355 N N . SER A 1 310 ? 6.531 18.984 13.172 1 98.38 310 SER A N 1
ATOM 2356 C CA . SER A 1 310 ? 6.996 17.641 13.477 1 98.38 310 SER A CA 1
ATOM 2357 C C . SER A 1 310 ? 6.559 17.203 14.875 1 98.38 310 SER A C 1
ATOM 2359 O O . SER A 1 310 ? 7.055 16.203 15.406 1 98.38 310 SER A O 1
ATOM 2361 N N . GLY A 1 311 ? 5.688 18 15.5 1 98.12 311 GLY A N 1
ATOM 2362 C CA . GLY A 1 311 ? 5.25 17.672 16.844 1 98.12 311 GLY A CA 1
ATOM 2363 C C . GLY A 1 311 ? 6.199 18.172 17.922 1 98.12 311 GLY A C 1
ATOM 2364 O O . GLY A 1 311 ? 7.012 19.062 17.672 1 98.12 311 GLY A O 1
ATOM 2365 N N . PRO A 1 312 ? 6.051 17.672 19.172 1 97.12 312 PRO A N 1
ATOM 2366 C CA . PRO A 1 312 ? 6.832 18.172 20.297 1 97.12 312 PRO A CA 1
ATOM 2367 C C . PRO A 1 312 ? 8.32 17.859 20.172 1 97.12 312 PRO A C 1
ATOM 2369 O O . PRO A 1 312 ? 8.703 16.906 19.484 1 97.12 312 PRO A O 1
ATOM 2372 N N . CYS A 1 313 ? 9.125 18.734 20.875 1 95.44 313 CYS A N 1
ATOM 2373 C CA . CYS A 1 313 ? 10.562 18.516 20.953 1 95.44 313 CYS A CA 1
ATOM 2374 C C . CYS A 1 313 ? 10.891 17.359 21.891 1 95.44 313 CYS A C 1
ATOM 2376 O O . CYS A 1 313 ? 10.766 17.5 23.109 1 95.44 313 CYS A O 1
ATOM 2378 N N . ARG A 1 314 ? 11.336 16.234 21.25 1 94 314 ARG A N 1
ATOM 2379 C CA . ARG A 1 314 ? 11.484 15.039 22.078 1 94 314 ARG A CA 1
ATOM 2380 C C . ARG A 1 314 ? 12.797 14.328 21.797 1 94 314 ARG A C 1
ATOM 2382 O O . ARG A 1 314 ? 12.883 13.102 21.875 1 94 314 ARG A O 1
ATOM 2389 N N . GLY A 1 315 ? 13.75 15.062 21.344 1 90.81 315 GLY A N 1
ATOM 2390 C CA . GLY A 1 315 ? 15.125 14.586 21.297 1 90.81 315 GLY A CA 1
ATOM 2391 C C . GLY A 1 315 ? 15.438 13.758 20.078 1 90.81 315 GLY A C 1
ATOM 2392 O O . GLY A 1 315 ? 16.422 13.031 20.047 1 90.81 315 GLY A O 1
ATOM 2393 N N . ILE A 1 316 ? 14.617 13.812 19.078 1 91.62 316 ILE A N 1
ATOM 2394 C CA . ILE A 1 316 ? 14.914 13.172 17.797 1 91.62 316 ILE A CA 1
ATOM 2395 C C . ILE A 1 316 ? 15.438 14.219 16.812 1 91.62 316 ILE A C 1
ATOM 2397 O O . ILE A 1 316 ? 14.695 15.117 16.406 1 91.62 316 ILE A O 1
ATOM 2401 N N . ALA A 1 317 ? 16.719 14.016 16.469 1 89.19 317 ALA A N 1
ATOM 2402 C CA . ALA A 1 317 ? 17.359 14.992 15.586 1 89.19 317 ALA A CA 1
ATOM 2403 C C . ALA A 1 317 ? 16.562 15.148 14.289 1 89.19 317 ALA A C 1
ATOM 2405 O O . ALA A 1 317 ? 16.203 14.156 13.648 1 89.19 317 ALA A O 1
ATOM 2406 N N . GLY A 1 318 ? 16.25 16.438 13.914 1 91.56 318 GLY A N 1
ATOM 2407 C CA . GLY A 1 318 ? 15.492 16.703 12.695 1 91.56 318 GLY A CA 1
ATOM 2408 C C . GLY A 1 318 ? 13.992 16.609 12.891 1 91.56 31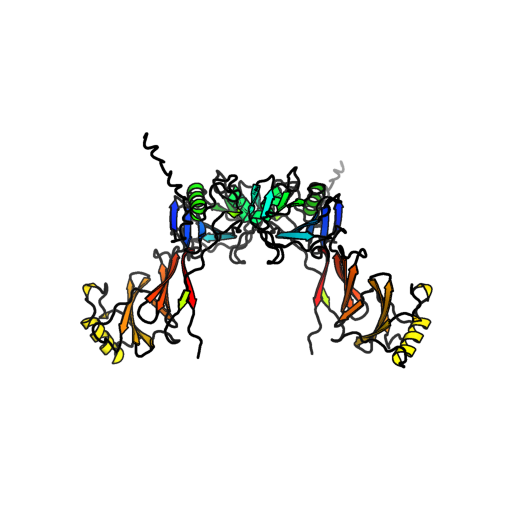8 GLY A C 1
ATOM 2409 O O . GLY A 1 318 ? 13.227 16.984 12 1 91.56 318 GLY A O 1
ATOM 2410 N N . GLY A 1 319 ? 13.617 16.062 14.125 1 93.81 319 GLY A N 1
ATOM 2411 C CA . GLY A 1 319 ? 12.203 15.797 14.352 1 93.81 319 GLY A CA 1
ATOM 2412 C C . GLY A 1 319 ? 11.703 14.57 13.609 1 93.81 319 GLY A C 1
ATOM 2413 O O . GLY A 1 319 ? 12.484 13.867 12.969 1 93.81 319 GLY A O 1
ATOM 2414 N N . ILE A 1 320 ? 10.406 14.273 13.82 1 96.25 320 ILE A N 1
ATOM 2415 C CA . ILE A 1 320 ? 9.805 13.219 13.016 1 96.25 320 ILE A CA 1
ATOM 2416 C C . ILE A 1 320 ? 9.18 13.82 11.758 1 96.25 320 ILE A C 1
ATOM 2418 O O . ILE A 1 320 ? 9.445 14.977 11.422 1 96.25 320 ILE A O 1
ATOM 2422 N N . ASP A 1 321 ? 8.461 13.016 11.023 1 97.88 321 ASP A N 1
ATOM 2423 C CA . ASP A 1 321 ? 7.879 13.492 9.773 1 97.88 321 ASP A CA 1
ATOM 2424 C C . ASP A 1 321 ? 6.891 14.625 10.023 1 97.88 321 ASP A C 1
ATOM 2426 O O . ASP A 1 321 ? 6.199 14.641 11.047 1 97.88 321 ASP A O 1
ATOM 2430 N N . PRO A 1 322 ? 6.797 15.578 9.062 1 98.69 322 PRO A N 1
ATOM 2431 C CA . PRO A 1 322 ? 5.82 16.656 9.234 1 98.69 322 PRO A CA 1
ATOM 2432 C C . PRO A 1 322 ? 4.387 16.141 9.344 1 98.69 322 PRO A C 1
ATOM 2434 O O . PRO A 1 322 ? 4.004 15.211 8.625 1 98.69 322 PRO A O 1
ATOM 2437 N N . MET A 1 323 ? 3.65 16.75 10.227 1 98.94 323 MET A N 1
ATOM 2438 C CA . MET A 1 323 ? 2.238 16.438 10.438 1 98.94 323 MET A CA 1
ATOM 2439 C C . MET A 1 323 ? 1.372 17.672 10.172 1 98.94 323 MET A C 1
ATOM 2441 O O . MET A 1 323 ? 1.24 18.547 11.031 1 98.94 323 MET A O 1
ATOM 2445 N N . PRO A 1 324 ? 0.704 17.703 9.016 1 98.88 324 PRO A N 1
ATOM 2446 C CA . PRO A 1 324 ? -0.044 18.891 8.609 1 98.88 324 PRO A CA 1
ATOM 2447 C C . PRO A 1 324 ? -1.359 19.047 9.375 1 98.88 324 PRO A C 1
ATOM 2449 O O . PRO A 1 324 ? -2.023 18.062 9.68 1 98.88 324 PRO A O 1
ATOM 2452 N N . THR A 1 325 ? -1.711 20.297 9.633 1 98.88 325 THR A N 1
ATOM 2453 C CA . THR A 1 325 ? -3.053 20.641 10.094 1 98.88 325 THR A CA 1
ATOM 2454 C C . THR A 1 325 ? -3.826 21.391 9.016 1 98.88 325 THR A C 1
ATOM 2456 O O . THR A 1 325 ? -5.039 21.578 9.125 1 98.88 325 THR A O 1
ATOM 2459 N N . PHE A 1 326 ? -3.137 21.781 8.023 1 98.69 326 PHE A N 1
ATOM 2460 C CA . PHE A 1 326 ? -3.76 22.453 6.883 1 98.69 326 PHE A CA 1
ATOM 2461 C C . PHE A 1 326 ? -2.986 22.172 5.602 1 98.69 326 PHE A C 1
ATOM 2463 O O . PHE A 1 326 ? -1.756 22.234 5.582 1 98.69 326 PHE A O 1
ATOM 2470 N N . VAL A 1 327 ? -3.701 21.828 4.539 1 98.75 327 VAL A N 1
ATOM 2471 C CA . VAL A 1 327 ? -3.09 21.609 3.232 1 98.75 327 VAL A CA 1
ATOM 2472 C C . VAL A 1 327 ? -3.977 22.188 2.137 1 98.75 327 VAL A C 1
ATOM 2474 O O . VAL A 1 327 ? -5.195 22.281 2.299 1 98.75 327 VAL A O 1
ATOM 2477 N N . ARG A 1 328 ? -3.369 22.562 1.042 1 98.06 328 ARG A N 1
ATOM 2478 C CA . ARG A 1 328 ? -4.055 22.953 -0.186 1 98.06 328 ARG A CA 1
ATOM 2479 C C . ARG A 1 328 ? -3.426 22.281 -1.401 1 98.06 328 ARG A C 1
ATOM 2481 O O . ARG A 1 328 ? -2.229 21.984 -1.402 1 98.06 328 ARG A O 1
ATOM 2488 N N . ASP A 1 329 ? -4.254 22.078 -2.381 1 97.75 329 ASP A N 1
ATOM 2489 C CA . ASP A 1 329 ? -3.736 21.688 -3.688 1 97.75 329 ASP A CA 1
ATOM 2490 C C . ASP A 1 329 ? -3.254 22.891 -4.477 1 97.75 329 ASP A C 1
ATOM 2492 O O . ASP A 1 329 ? -3.943 23.922 -4.543 1 97.75 329 ASP A O 1
ATOM 2496 N N . VAL A 1 330 ? -2.062 22.781 -5.012 1 98.25 330 VAL A N 1
ATOM 2497 C CA . VAL A 1 330 ? -1.484 23.922 -5.715 1 98.25 330 VAL A CA 1
ATOM 2498 C C . VAL A 1 330 ? -1.496 23.672 -7.219 1 98.25 330 VAL A C 1
ATOM 2500 O O . VAL A 1 330 ? -1.056 22.609 -7.68 1 98.25 330 VAL A O 1
ATOM 2503 N N . ILE A 1 331 ? -2.074 24.547 -7.941 1 97.38 331 ILE A N 1
ATOM 2504 C CA . ILE A 1 331 ? -2.061 24.531 -9.398 1 97.38 331 ILE A CA 1
ATOM 2505 C C . ILE A 1 331 ? -1.069 25.578 -9.914 1 97.38 331 ILE A C 1
ATOM 2507 O O . ILE A 1 331 ? -1.251 26.781 -9.695 1 97.38 331 ILE A O 1
ATOM 2511 N N . MET A 1 332 ? -0.037 25.109 -10.625 1 94.94 332 MET A N 1
ATOM 2512 C CA . MET A 1 332 ? 0.988 26.016 -11.141 1 94.94 332 MET A CA 1
ATOM 2513 C C . MET A 1 332 ? 0.647 26.484 -12.547 1 94.94 332 MET A C 1
ATOM 2515 O O . MET A 1 332 ? -0.028 25.766 -13.297 1 94.94 332 MET A O 1
ATOM 2519 N N . PRO A 1 333 ? 1.103 27.688 -12.812 1 86.31 333 PRO A N 1
ATOM 2520 C CA . PRO A 1 333 ? 0.862 28.141 -14.188 1 86.31 333 PRO A CA 1
ATOM 2521 C C . PRO A 1 333 ? 1.556 27.266 -15.227 1 86.31 333 PRO A C 1
ATOM 2523 O O . PRO A 1 333 ? 2.613 26.688 -14.945 1 86.31 333 PRO A O 1
ATOM 2526 N N . SER A 1 334 ? 0.796 26.844 -16.312 1 75.88 334 SER A N 1
ATOM 2527 C CA . SER A 1 334 ? 1.396 26.078 -17.406 1 75.88 334 SER A CA 1
ATOM 2528 C C . SER A 1 334 ? 2.617 26.781 -17.969 1 75.88 334 SER A C 1
ATOM 2530 O O . SER A 1 334 ? 2.641 28.016 -18.062 1 75.88 334 SER A O 1
ATOM 2532 N N . VAL A 1 335 ? 3.682 26.203 -17.859 1 59.94 335 VAL A N 1
ATOM 2533 C CA . VAL A 1 335 ? 4.855 26.797 -18.5 1 59.94 335 VAL A CA 1
ATOM 2534 C C . VAL A 1 335 ? 4.52 27.188 -19.938 1 59.94 335 VAL A C 1
ATOM 2536 O O . VAL A 1 335 ? 4.078 26.359 -20.734 1 59.94 335 VAL A O 1
ATOM 2539 N N . GLN A 1 336 ? 4.082 28.391 -20.141 1 40.91 336 GLN A N 1
ATOM 2540 C CA . GLN A 1 336 ? 4.098 28.844 -21.531 1 40.91 336 GLN A CA 1
ATOM 2541 C C . GLN A 1 336 ? 5.527 29.031 -22.031 1 40.91 336 GLN A C 1
ATOM 2543 O O . GLN A 1 336 ? 6.41 29.438 -21.266 1 40.91 336 GLN A O 1
ATOM 2548 N N . MET B 1 1 ? 44.688 -50.219 35.125 1 31.62 1 MET B N 1
ATOM 2549 C CA . MET B 1 1 ? 44.625 -49.25 34 1 31.62 1 MET B CA 1
ATOM 2550 C C . MET B 1 1 ? 43.219 -49.25 33.375 1 31.62 1 MET B C 1
ATOM 2552 O O . MET B 1 1 ? 42.875 -50.156 32.625 1 31.62 1 MET B O 1
ATOM 2556 N N . ARG B 1 2 ? 42.188 -48.812 34.219 1 42.88 2 ARG B N 1
ATOM 2557 C CA . ARG B 1 2 ? 40.781 -48.719 33.875 1 42.88 2 ARG B CA 1
ATOM 2558 C C . ARG B 1 2 ? 40.531 -47.781 32.688 1 42.88 2 ARG B C 1
ATOM 2560 O O . ARG B 1 2 ? 40.938 -46.594 32.781 1 42.88 2 ARG B O 1
ATOM 2567 N N . ARG B 1 3 ? 40.375 -48.312 31.453 1 39.88 3 ARG B N 1
ATOM 2568 C CA . ARG B 1 3 ? 40.062 -47.625 30.203 1 39.88 3 ARG B CA 1
ATOM 2569 C C . ARG B 1 3 ? 38.812 -46.781 30.344 1 39.88 3 ARG B C 1
ATOM 2571 O O . ARG B 1 3 ? 37.719 -47.312 30.625 1 39.88 3 ARG B O 1
ATOM 2578 N N . ILE B 1 4 ? 38.938 -45.562 30.906 1 45.69 4 ILE B N 1
ATOM 2579 C CA . ILE B 1 4 ? 37.875 -44.562 30.922 1 45.69 4 ILE B CA 1
ATOM 2580 C C . ILE B 1 4 ? 37.406 -44.281 29.484 1 45.69 4 ILE B C 1
ATOM 2582 O O . ILE B 1 4 ? 38.188 -43.781 28.688 1 45.69 4 ILE B O 1
ATOM 2586 N N . GLY B 1 5 ? 36.562 -45.094 28.953 1 42.59 5 GLY B N 1
ATOM 2587 C CA . GLY B 1 5 ? 35.938 -44.875 27.641 1 42.59 5 GLY B CA 1
ATOM 2588 C C . GLY B 1 5 ? 35.188 -43.594 27.547 1 42.59 5 GLY B C 1
ATOM 2589 O O . GLY B 1 5 ? 34.25 -43.344 28.328 1 42.59 5 GLY B O 1
ATOM 2590 N N . TRP B 1 6 ? 35.875 -42.5 27.172 1 43.06 6 TRP B N 1
ATOM 2591 C CA . TRP B 1 6 ? 35.219 -41.188 26.891 1 43.06 6 TRP B CA 1
ATOM 2592 C C . TRP B 1 6 ? 34.156 -41.344 25.812 1 43.06 6 TRP B C 1
ATOM 2594 O O . TRP B 1 6 ? 34.469 -41.75 24.688 1 43.06 6 TRP B O 1
ATOM 2604 N N . ALA B 1 7 ? 32.906 -41.531 26.203 1 46.53 7 ALA B N 1
ATOM 2605 C CA . ALA B 1 7 ? 31.781 -41.406 25.266 1 46.53 7 ALA B CA 1
ATOM 2606 C C . ALA B 1 7 ? 31.672 -40 24.703 1 46.53 7 ALA B C 1
ATOM 2608 O O . ALA B 1 7 ? 31.438 -39.031 25.453 1 46.53 7 ALA B O 1
ATOM 2609 N N . LEU B 1 8 ? 32.344 -39.688 23.625 1 45.12 8 LEU B N 1
ATOM 2610 C CA . LEU B 1 8 ? 32.125 -38.469 22.875 1 45.12 8 LEU B CA 1
ATOM 2611 C C . LEU B 1 8 ? 30.656 -38.375 22.438 1 45.12 8 LEU B C 1
ATOM 2613 O O . LEU B 1 8 ? 30.188 -39.188 21.656 1 45.12 8 LEU B O 1
ATOM 2617 N N . GLY B 1 9 ? 29.844 -37.688 23.203 1 44.47 9 GLY B N 1
ATOM 2618 C CA . GLY B 1 9 ? 28.5 -37.344 22.781 1 44.47 9 GLY B CA 1
ATOM 2619 C C . GLY B 1 9 ? 28.469 -36.5 21.531 1 44.47 9 GLY B C 1
ATOM 2620 O O . GLY B 1 9 ? 29.062 -35.406 21.5 1 44.47 9 GLY B O 1
ATOM 2621 N N . ALA B 1 10 ? 28.188 -37.094 20.344 1 45.22 10 ALA B N 1
ATOM 2622 C CA . ALA B 1 10 ? 27.922 -36.344 19.094 1 45.22 10 ALA B CA 1
ATOM 2623 C C . ALA B 1 10 ? 26.781 -35.375 19.281 1 45.22 10 ALA B C 1
ATOM 2625 O O . ALA B 1 10 ? 25.641 -35.75 19.5 1 45.22 10 ALA B O 1
ATOM 2626 N N . LEU B 1 11 ? 27.062 -34.094 19.594 1 45.56 11 LEU B N 1
ATOM 2627 C CA . LEU B 1 11 ? 26.109 -33 19.5 1 45.56 11 LEU B CA 1
ATOM 2628 C C . LEU B 1 11 ? 25.5 -32.938 18.094 1 45.56 11 LEU B C 1
ATOM 2630 O O . LEU B 1 11 ? 26.188 -32.594 17.141 1 45.56 11 LEU B O 1
ATOM 2634 N N . SER B 1 12 ? 24.438 -33.625 17.812 1 40.22 12 SER B N 1
ATOM 2635 C CA . SER B 1 12 ? 23.719 -33.406 16.562 1 40.22 12 SER B CA 1
ATOM 2636 C C . SER B 1 12 ? 23.25 -31.953 16.438 1 40.22 12 SER B C 1
ATOM 2638 O O . SER B 1 12 ? 22.422 -31.484 17.219 1 40.22 12 SER B O 1
ATOM 2640 N N . VAL B 1 13 ? 24.031 -31.141 15.906 1 44.84 13 VAL B N 1
ATOM 2641 C CA . VAL B 1 13 ? 23.516 -29.859 15.438 1 44.84 13 VAL B CA 1
ATOM 2642 C C . VAL B 1 13 ? 22.312 -30.094 14.516 1 44.84 13 VAL B C 1
ATOM 2644 O O . VAL B 1 13 ? 22.453 -30.656 13.43 1 44.84 13 VAL B O 1
ATOM 2647 N N . PHE B 1 14 ? 21.109 -30.156 15.078 1 40.41 14 PHE B N 1
ATOM 2648 C CA . PHE B 1 14 ? 19.922 -30.031 14.25 1 40.41 14 PHE B CA 1
ATOM 2649 C C . PHE B 1 14 ? 20.031 -28.828 13.32 1 40.41 14 PHE B C 1
ATOM 2651 O O . PHE B 1 14 ? 19.906 -27.688 13.758 1 40.41 14 PHE B O 1
ATOM 2658 N N . ALA B 1 15 ? 20.734 -28.938 12.281 1 42.25 15 ALA B N 1
ATOM 2659 C CA . ALA B 1 15 ? 20.562 -27.922 11.242 1 42.25 15 ALA B CA 1
ATOM 2660 C C . ALA B 1 15 ? 19.094 -27.703 10.922 1 42.25 15 ALA B C 1
ATOM 2662 O O . ALA B 1 15 ? 18.406 -28.625 10.477 1 42.25 15 ALA B O 1
ATOM 2663 N N . CYS B 1 16 ? 18.469 -26.828 11.609 1 44.03 16 CYS B N 1
ATOM 2664 C CA . CYS B 1 16 ? 17.172 -26.375 11.125 1 44.03 16 CYS B CA 1
ATOM 2665 C C . CYS B 1 16 ? 17.172 -26.219 9.609 1 44.03 16 CYS B C 1
ATOM 2667 O O . CYS B 1 16 ? 17.75 -25.25 9.086 1 44.03 16 CYS B O 1
ATOM 2669 N N . HIS B 1 17 ? 17.234 -27.234 8.875 1 43.69 17 HIS B N 1
ATOM 2670 C CA . HIS B 1 17 ? 17.047 -27.203 7.426 1 43.69 17 HIS B CA 1
ATOM 2671 C C . HIS B 1 17 ? 15.93 -26.25 7.039 1 43.69 17 HIS B C 1
ATOM 2673 O O . HIS B 1 17 ? 14.766 -26.469 7.375 1 43.69 17 HIS B O 1
ATOM 2679 N N . VAL B 1 18 ? 16.125 -25.016 7.176 1 52.16 18 VAL B N 1
ATOM 2680 C CA . VAL B 1 18 ? 15.133 -24.125 6.578 1 52.16 18 VAL B CA 1
ATOM 2681 C C . VAL B 1 18 ? 14.703 -24.656 5.215 1 52.16 18 VAL B C 1
ATOM 2683 O O . VAL B 1 18 ? 15.523 -24.766 4.301 1 52.16 18 VAL B O 1
ATOM 2686 N N . SER B 1 19 ? 13.742 -25.656 5.105 1 62.72 19 SER B N 1
ATOM 2687 C CA . SER B 1 19 ? 13.195 -26.328 3.934 1 62.72 19 SER B CA 1
ATOM 2688 C C . SER B 1 19 ? 12.828 -25.328 2.84 1 62.72 19 SER B C 1
ATOM 2690 O O . SER B 1 19 ? 12.148 -24.344 3.105 1 62.72 19 SER B O 1
ATOM 2692 N N . ALA B 1 20 ? 13.445 -25.328 1.628 1 84.88 20 ALA B N 1
ATOM 2693 C CA . ALA B 1 20 ? 13.203 -24.562 0.415 1 84.88 20 ALA B CA 1
ATOM 2694 C C . ALA B 1 20 ? 11.734 -24.625 -0 1 84.88 20 ALA B C 1
ATOM 2696 O O . ALA B 1 20 ? 11.117 -25.703 0.067 1 84.88 20 ALA B O 1
ATOM 2697 N N . PHE B 1 21 ? 11.125 -23.469 -0.16 1 95.75 21 PHE B N 1
ATOM 2698 C CA . PHE B 1 21 ? 9.766 -23.406 -0.683 1 95.75 21 PHE B CA 1
ATOM 2699 C C . PHE B 1 21 ? 9.672 -24.109 -2.037 1 95.75 21 PHE B C 1
ATOM 2701 O O . PHE B 1 21 ? 10.352 -23.719 -2.986 1 95.75 21 PHE B O 1
ATOM 2708 N N . GLU B 1 22 ? 8.93 -25.25 -2.182 1 95.75 22 GLU B N 1
ATOM 2709 C CA . GLU B 1 22 ? 8.844 -26.047 -3.404 1 95.75 22 GLU B CA 1
ATOM 2710 C C . GLU B 1 22 ? 7.523 -25.812 -4.125 1 95.75 22 GLU B C 1
ATOM 2712 O O . GLU B 1 22 ? 7.344 -26.25 -5.262 1 95.75 22 GLU B O 1
ATOM 2717 N N . GLY B 1 23 ? 6.633 -25.125 -3.48 1 97.75 23 GLY B N 1
ATOM 2718 C CA . GLY B 1 23 ? 5.273 -25 -3.984 1 97.75 23 GLY B CA 1
ATOM 2719 C C . GLY B 1 23 ? 4.305 -25.969 -3.326 1 97.75 23 GLY B C 1
ATOM 2720 O O . GLY B 1 23 ? 4.703 -27.047 -2.893 1 97.75 23 GLY B O 1
ATOM 2721 N N . LEU B 1 24 ? 3.051 -25.547 -3.273 1 98.25 24 LEU B N 1
ATOM 2722 C CA . LEU B 1 24 ? 2.055 -26.344 -2.574 1 98.25 24 LEU B CA 1
ATOM 2723 C C . LEU B 1 24 ? 0.646 -25.984 -3.031 1 98.25 24 LEU B C 1
ATOM 2725 O O . LEU B 1 24 ? 0.337 -24.812 -3.229 1 98.25 24 LEU B O 1
ATOM 2729 N N . GLU B 1 25 ? -0.11 -27 -3.287 1 98.62 25 GLU B N 1
ATOM 2730 C CA . GLU B 1 25 ? -1.555 -26.859 -3.439 1 98.62 25 GLU B CA 1
ATOM 2731 C C . GLU B 1 25 ? -2.305 -27.656 -2.377 1 98.62 25 GLU B C 1
ATOM 2733 O O . GLU B 1 25 ? -1.919 -28.781 -2.051 1 98.62 25 GLU B O 1
ATOM 2738 N N . PHE B 1 26 ? -3.324 -27.109 -1.813 1 98.81 26 PHE B N 1
ATOM 2739 C CA . PHE B 1 26 ? -4.117 -27.75 -0.775 1 98.81 26 PHE B CA 1
ATOM 2740 C C . PHE B 1 26 ? -5.562 -27.266 -0.815 1 98.81 26 PHE B C 1
ATOM 2742 O O . PHE B 1 26 ? -5.816 -26.078 -0.984 1 98.81 26 PHE B O 1
ATOM 2749 N N . GLU B 1 27 ? -6.445 -28.125 -0.8 1 98.69 27 GLU B N 1
ATOM 2750 C CA . GLU B 1 27 ? -7.871 -27.812 -0.788 1 98.69 27 GLU B CA 1
ATOM 2751 C C . GLU B 1 27 ? -8.586 -28.5 0.369 1 98.69 27 GLU B C 1
ATOM 2753 O O . GLU B 1 27 ? -8.312 -29.672 0.661 1 98.69 27 GLU B O 1
ATOM 2758 N N . HIS B 1 28 ? -9.398 -27.828 1.016 1 98.69 28 HIS B N 1
ATOM 2759 C CA . HIS B 1 28 ? -10.242 -28.391 2.066 1 98.69 28 HIS B CA 1
ATOM 2760 C C . HIS B 1 28 ? -11.609 -27.703 2.092 1 98.69 28 HIS B C 1
ATOM 2762 O O . HIS B 1 28 ? -11.711 -26.516 2.381 1 98.69 28 HIS B O 1
ATOM 2768 N N . LYS B 1 29 ? -12.695 -28.469 1.729 1 97.69 29 LYS B N 1
ATOM 2769 C CA . LYS B 1 29 ? -14.062 -27.969 1.655 1 97.69 29 LYS B CA 1
ATOM 2770 C C . LYS B 1 29 ? -14.156 -26.734 0.772 1 97.69 29 LYS B C 1
ATOM 2772 O O . LYS B 1 29 ? -13.797 -26.781 -0.407 1 97.69 29 LYS B O 1
ATOM 2777 N N . ASP B 1 30 ? -14.492 -25.594 1.315 1 97.69 30 ASP B N 1
ATOM 2778 C CA . ASP B 1 30 ? -14.773 -24.453 0.46 1 97.69 30 ASP B CA 1
ATOM 2779 C C . ASP B 1 30 ? -13.547 -23.547 0.34 1 97.69 30 ASP B C 1
ATOM 2781 O O . ASP B 1 30 ? -13.664 -22.391 -0.076 1 97.69 30 ASP B O 1
ATOM 2785 N N . TRP B 1 31 ? -12.438 -24.031 0.729 1 98.56 31 TRP B N 1
ATOM 2786 C CA . TRP B 1 31 ? -11.25 -23.188 0.724 1 98.56 31 TRP B CA 1
ATOM 2787 C C . TRP B 1 31 ? -10.117 -23.859 -0.054 1 98.56 31 TRP B C 1
ATOM 2789 O O . TRP B 1 31 ? -10.031 -25.078 -0.108 1 98.56 31 TRP B O 1
ATOM 2799 N N . TYR B 1 32 ? -9.297 -23.031 -0.665 1 98.81 32 TYR B N 1
ATOM 2800 C CA . TYR B 1 32 ? -8.203 -23.453 -1.534 1 98.81 32 TYR B CA 1
ATOM 2801 C C . TYR B 1 32 ? -6.934 -22.672 -1.215 1 98.81 32 TYR B C 1
ATOM 2803 O O . TYR B 1 32 ? -6.988 -21.469 -0.917 1 98.81 32 TYR B O 1
ATOM 2811 N N . LEU B 1 33 ? -5.789 -23.344 -1.257 1 98.94 33 LEU B N 1
ATOM 2812 C CA . LEU B 1 33 ? -4.488 -22.75 -0.981 1 98.94 33 LEU B CA 1
ATOM 2813 C C . LEU B 1 33 ? -3.506 -23.047 -2.111 1 98.94 33 LEU B C 1
ATOM 2815 O O . LEU B 1 33 ? -3.387 -24.188 -2.557 1 98.94 33 LEU B O 1
ATOM 2819 N N . ALA B 1 34 ? -2.889 -22.062 -2.604 1 98.94 34 ALA B N 1
ATOM 2820 C CA . ALA B 1 34 ? -1.736 -22.203 -3.492 1 98.94 34 ALA B CA 1
ATOM 2821 C C . ALA B 1 34 ? -0.55 -21.391 -2.973 1 98.94 34 ALA B C 1
ATOM 2823 O O . ALA B 1 34 ? -0.671 -20.188 -2.725 1 98.94 34 ALA B O 1
ATOM 2824 N N . CYS B 1 35 ? 0.571 -22 -2.764 1 98.94 35 CYS B N 1
ATOM 2825 C CA . CYS B 1 35 ? 1.818 -21.344 -2.373 1 98.94 35 CYS B CA 1
ATOM 2826 C C . CYS B 1 35 ? 2.914 -21.609 -3.4 1 98.94 35 CYS B C 1
ATOM 2828 O O . CYS B 1 35 ? 3.066 -22.734 -3.877 1 98.94 35 CYS B O 1
ATOM 2830 N N . ASP B 1 36 ? 3.67 -20.562 -3.76 1 98.88 36 ASP B N 1
ATOM 2831 C CA . ASP B 1 36 ? 4.68 -20.75 -4.797 1 98.88 36 ASP B CA 1
ATOM 2832 C C . ASP B 1 36 ? 6.062 -20.953 -4.188 1 98.88 36 ASP B C 1
ATOM 2834 O O . ASP B 1 36 ? 6.203 -21.031 -2.965 1 98.88 36 ASP B O 1
ATOM 2838 N N . ASN B 1 37 ? 7.055 -21.094 -5.043 1 98.62 37 ASN B N 1
ATOM 2839 C CA . ASN B 1 37 ? 8.422 -21.422 -4.652 1 98.62 37 ASN B CA 1
ATOM 2840 C C . ASN B 1 37 ? 9.148 -20.203 -4.086 1 98.62 37 ASN B C 1
ATOM 2842 O O . ASN B 1 37 ? 10.328 -20.297 -3.725 1 98.62 37 ASN B O 1
ATOM 2846 N N . THR B 1 38 ? 8.539 -19.078 -3.965 1 98.62 38 THR B N 1
ATOM 2847 C CA . THR B 1 38 ? 9.086 -17.938 -3.246 1 98.62 38 THR B CA 1
ATOM 2848 C C . THR B 1 38 ? 8.625 -17.938 -1.79 1 98.62 38 THR B C 1
ATOM 2850 O O . THR B 1 38 ? 9.188 -17.234 -0.955 1 98.62 38 THR B O 1
ATOM 2853 N N . GLY B 1 39 ? 7.578 -18.672 -1.563 1 98.81 39 GLY B N 1
ATOM 2854 C CA . GLY B 1 39 ? 6.953 -18.719 -0.252 1 98.81 39 GLY B CA 1
ATOM 2855 C C . GLY B 1 39 ? 5.66 -17.938 -0.177 1 98.81 39 GLY B C 1
ATOM 2856 O O . GLY B 1 39 ? 4.969 -17.953 0.842 1 98.81 39 GLY B O 1
ATOM 2857 N N . THR B 1 40 ? 5.344 -17.203 -1.229 1 98.88 40 THR B N 1
ATOM 2858 C CA . THR B 1 40 ? 4.098 -16.453 -1.25 1 98.88 40 THR B CA 1
ATOM 2859 C C . THR B 1 40 ? 2.896 -17.391 -1.336 1 98.88 40 THR B C 1
ATOM 2861 O O . THR B 1 40 ? 2.893 -18.328 -2.135 1 98.88 40 THR B O 1
ATOM 2864 N N . CYS B 1 41 ? 1.924 -17.156 -0.526 1 98.94 41 CYS B N 1
ATOM 2865 C CA . CYS B 1 41 ? 0.732 -17.984 -0.506 1 98.94 41 CYS B CA 1
ATOM 2866 C C . CYS B 1 41 ? -0.512 -17.172 -0.849 1 98.94 41 CYS B C 1
ATOM 2868 O O . CYS B 1 41 ? -0.591 -15.992 -0.532 1 98.94 41 CYS B O 1
ATOM 2870 N N . ARG B 1 42 ? -1.431 -17.828 -1.468 1 98.94 42 ARG B N 1
ATOM 2871 C CA . ARG B 1 42 ? -2.779 -17.344 -1.723 1 98.94 42 ARG B CA 1
ATOM 2872 C C . ARG B 1 42 ? -3.828 -18.312 -1.19 1 98.94 42 ARG B C 1
ATOM 2874 O O . ARG B 1 42 ? -3.828 -19.484 -1.545 1 98.94 42 ARG B O 1
ATOM 2881 N N . ALA B 1 43 ? -4.605 -17.844 -0.325 1 98.94 43 ALA B N 1
ATOM 2882 C CA . ALA B 1 43 ? -5.738 -18.594 0.222 1 98.94 43 ALA B CA 1
ATOM 2883 C C . ALA B 1 43 ? -7.062 -18 -0.249 1 98.94 43 ALA B C 1
ATOM 2885 O O . ALA B 1 43 ? -7.309 -16.812 -0.083 1 98.94 43 ALA B O 1
ATOM 2886 N N . ALA B 1 44 ? -7.863 -18.844 -0.784 1 98.88 44 ALA B N 1
ATOM 2887 C CA . ALA B 1 44 ? -9.141 -18.359 -1.308 1 98.88 44 ALA B CA 1
ATOM 2888 C C . ALA B 1 44 ? -10.312 -19.125 -0.687 1 98.88 44 ALA B C 1
ATOM 2890 O O . ALA B 1 44 ? -10.258 -20.344 -0.544 1 98.88 44 ALA B O 1
ATOM 2891 N N . GLY B 1 45 ? -11.273 -18.406 -0.266 1 98.25 45 GLY B N 1
ATOM 2892 C CA . GLY B 1 45 ? -12.531 -18.953 0.22 1 98.25 45 GLY B CA 1
ATOM 2893 C C . GLY B 1 45 ? -13.711 -18.609 -0.674 1 98.25 45 GLY B C 1
ATOM 2894 O O . GLY B 1 45 ? -13.758 -17.531 -1.274 1 98.25 45 GLY B O 1
ATOM 2895 N N . TYR B 1 46 ? -14.703 -19.531 -0.681 1 97.31 46 TYR B N 1
ATOM 2896 C CA . TYR B 1 46 ? -15.82 -19.406 -1.612 1 97.31 46 TYR B CA 1
ATOM 2897 C C . TYR B 1 46 ? -17.156 -19.516 -0.884 1 97.31 46 TYR B C 1
ATOM 2899 O O . TYR B 1 46 ? -17.219 -20.016 0.238 1 97.31 46 TYR B O 1
ATOM 2907 N N . ALA B 1 47 ? -18.172 -19.031 -1.588 1 95.5 47 ALA B N 1
ATOM 2908 C CA . ALA B 1 47 ? -19.531 -19.266 -1.132 1 95.5 47 ALA B CA 1
ATOM 2909 C C . ALA B 1 47 ? -19.844 -20.766 -1.127 1 95.5 47 ALA B C 1
ATOM 2911 O O . ALA B 1 47 ? -19.25 -21.531 -1.877 1 95.5 47 ALA B O 1
ATOM 2912 N N . PRO B 1 48 ? -20.797 -21.094 -0.271 1 91.31 48 PRO B N 1
ATOM 2913 C CA . PRO B 1 48 ? -21.25 -22.469 -0.377 1 91.31 48 PRO B CA 1
ATOM 2914 C C . PRO B 1 48 ? -21.828 -22.797 -1.757 1 91.31 48 PRO B C 1
ATOM 2916 O O . PRO B 1 48 ? -22.406 -21.938 -2.412 1 91.31 48 PRO B O 1
ATOM 2919 N N . PRO B 1 49 ? -21.594 -24.031 -2.158 1 86.88 49 PRO B N 1
ATOM 2920 C CA . PRO B 1 49 ? -22.109 -24.406 -3.479 1 86.88 49 PRO B CA 1
ATOM 2921 C C . PRO B 1 49 ? -23.641 -24.375 -3.539 1 86.88 49 PRO B C 1
ATOM 2923 O O . PRO B 1 49 ? -24.312 -24.547 -2.516 1 86.88 49 PRO B O 1
ATOM 2926 N N . GLY B 1 50 ? -24.234 -24.109 -4.645 1 80 50 GLY B N 1
ATOM 2927 C CA . GLY B 1 50 ? -25.656 -24.266 -4.906 1 80 50 GLY B CA 1
ATOM 2928 C C . GLY B 1 50 ? -26.484 -23.078 -4.461 1 80 50 GLY B C 1
ATOM 2929 O O . GLY B 1 50 ? -27.688 -23.203 -4.242 1 80 50 GLY B O 1
ATOM 2930 N N . GLN B 1 51 ? -25.922 -21.906 -4.184 1 76.19 51 GLN B N 1
ATOM 2931 C CA . GLN B 1 51 ? -26.656 -20.75 -3.672 1 76.19 51 GLN B CA 1
ATOM 2932 C C . GLN B 1 51 ? -27.234 -19.906 -4.812 1 76.19 51 GLN B C 1
ATOM 2934 O O . GLN B 1 51 ? -27.953 -18.938 -4.578 1 76.19 51 GLN B O 1
ATOM 2939 N N . GLY B 1 52 ? -27.016 -20.281 -6.141 1 73.5 52 GLY B N 1
ATOM 2940 C CA . GLY B 1 52 ? -27.453 -19.469 -7.266 1 73.5 52 GLY B CA 1
ATOM 2941 C C . GLY B 1 52 ? -26.562 -18.266 -7.516 1 73.5 52 GLY B C 1
ATOM 2942 O O . GLY B 1 52 ? -26.703 -17.578 -8.523 1 73.5 52 GLY B O 1
ATOM 2943 N N . TYR B 1 53 ? -25.75 -17.906 -6.57 1 80.88 53 TYR B N 1
ATOM 2944 C CA . TYR B 1 53 ? -24.703 -16.891 -6.715 1 80.88 53 TYR B CA 1
ATOM 2945 C C . TYR B 1 53 ? -23.359 -17.406 -6.238 1 80.88 53 TYR B C 1
ATOM 2947 O O . TYR B 1 53 ? -23.281 -18.469 -5.629 1 80.88 53 TYR B O 1
ATOM 2955 N N . SER B 1 54 ? -22.359 -16.672 -6.695 1 90.31 54 SER B N 1
ATOM 2956 C CA . SER B 1 54 ? -21.031 -17.062 -6.215 1 90.31 54 SER B CA 1
ATOM 2957 C C . SER B 1 54 ? -20.281 -15.859 -5.648 1 90.31 54 SER B C 1
ATOM 2959 O O . SER B 1 54 ? -20.562 -14.719 -6.012 1 90.31 54 SER B O 1
ATOM 2961 N N . ALA B 1 55 ? -19.469 -16.109 -4.68 1 94.31 55 ALA B N 1
ATOM 2962 C CA . ALA B 1 55 ? -18.578 -15.141 -4.074 1 94.31 55 ALA B CA 1
ATOM 2963 C C . ALA B 1 55 ? -17.266 -15.797 -3.631 1 94.31 55 ALA B C 1
ATOM 2965 O O . ALA B 1 55 ? -17.25 -16.984 -3.281 1 94.31 55 ALA B O 1
ATOM 2966 N N . ALA B 1 56 ? -16.25 -14.992 -3.719 1 97 56 ALA B N 1
ATOM 2967 C CA . ALA B 1 56 ? -14.961 -15.477 -3.225 1 97 56 ALA B CA 1
ATOM 2968 C C . ALA B 1 56 ? -14.133 -14.336 -2.645 1 97 56 ALA B C 1
ATOM 2970 O O . ALA B 1 56 ? -14.312 -13.18 -3.021 1 97 56 ALA B O 1
ATOM 2971 N N . VAL B 1 57 ? -13.352 -14.664 -1.709 1 98.38 57 VAL B N 1
ATOM 2972 C CA . VAL B 1 57 ? -12.273 -13.797 -1.231 1 98.38 57 VAL B CA 1
ATOM 2973 C C . VAL B 1 57 ? -10.93 -14.484 -1.424 1 98.38 57 VAL B C 1
ATOM 2975 O O . VAL B 1 57 ? -10.812 -15.703 -1.228 1 98.38 57 VAL B O 1
ATOM 2978 N N . MET B 1 58 ? -9.953 -13.766 -1.86 1 98.75 58 MET B N 1
ATOM 2979 C CA . MET B 1 58 ? -8.586 -14.281 -1.967 1 98.75 58 MET B CA 1
ATOM 2980 C C . MET B 1 58 ? -7.625 -13.461 -1.113 1 98.75 58 MET B C 1
ATOM 2982 O O . MET B 1 58 ? -7.52 -12.242 -1.283 1 98.75 58 MET B O 1
ATOM 2986 N N . PHE B 1 59 ? -6.957 -14.109 -0.215 1 98.88 59 PHE B N 1
ATOM 2987 C CA . PHE B 1 59 ? -5.895 -13.492 0.573 1 98.88 59 PHE B CA 1
ATOM 2988 C C . PHE B 1 59 ? -4.527 -13.828 -0.007 1 98.88 59 PHE B C 1
ATOM 2990 O O . PHE B 1 59 ? -4.281 -14.961 -0.427 1 98.88 59 PHE B O 1
ATOM 2997 N N . THR B 1 60 ? -3.648 -12.891 -0.058 1 98.94 60 THR B N 1
ATOM 2998 C CA . THR B 1 60 ? -2.27 -13.086 -0.488 1 98.94 60 THR B CA 1
ATOM 2999 C C . THR B 1 60 ? -1.295 -12.656 0.607 1 98.94 60 THR B C 1
ATOM 3001 O O . THR B 1 60 ? -1.437 -11.578 1.185 1 98.94 60 THR B O 1
ATOM 3004 N N . ARG B 1 61 ? -0.38 -13.508 0.875 1 98.94 61 ARG B N 1
ATOM 3005 C CA . ARG B 1 61 ? 0.628 -13.164 1.874 1 98.94 61 ARG B CA 1
ATOM 3006 C C . ARG B 1 61 ? 2.016 -13.617 1.426 1 98.94 61 ARG B C 1
ATOM 3008 O O . ARG B 1 61 ? 2.279 -14.812 1.313 1 98.94 61 ARG B O 1
ATOM 3015 N N . PRO B 1 62 ? 2.988 -12.719 1.18 1 98.81 62 PRO B N 1
ATOM 3016 C CA . PRO B 1 62 ? 4.383 -13.109 0.95 1 98.81 62 PRO B CA 1
ATOM 3017 C C . PRO B 1 62 ? 5.02 -13.781 2.164 1 98.81 62 PRO B C 1
ATOM 3019 O O . PRO B 1 62 ? 4.586 -13.555 3.297 1 98.81 62 PRO B O 1
ATOM 3022 N N . ALA B 1 63 ? 5.961 -14.594 1.901 1 98.62 63 ALA B N 1
ATOM 3023 C CA . ALA B 1 63 ? 6.777 -15.117 2.992 1 98.62 63 ALA B CA 1
ATOM 3024 C C . ALA B 1 63 ? 7.605 -14.008 3.639 1 98.62 63 ALA B C 1
ATOM 3026 O O . ALA B 1 63 ? 7.789 -12.945 3.053 1 98.62 63 ALA B O 1
ATOM 3027 N N . GLY B 1 64 ? 8.125 -14.344 4.859 1 98.31 64 GLY B N 1
ATOM 3028 C CA . GLY B 1 64 ? 8.938 -13.391 5.594 1 98.31 64 GLY B CA 1
ATOM 3029 C C . GLY B 1 64 ? 8.273 -12.898 6.867 1 98.31 64 GLY B C 1
ATOM 3030 O O . GLY B 1 64 ? 7.059 -13.008 7.02 1 98.31 64 GLY B O 1
ATOM 3031 N N . PRO B 1 65 ? 9.078 -12.32 7.754 1 98.19 65 PRO B N 1
ATOM 3032 C CA . PRO B 1 65 ? 8.555 -11.859 9.039 1 98.19 65 PRO B CA 1
ATOM 3033 C C . PRO B 1 65 ? 7.613 -10.664 8.906 1 98.19 65 PRO B C 1
ATOM 3035 O O . PRO B 1 65 ? 7.934 -9.695 8.211 1 98.19 65 PRO B O 1
ATOM 3038 N N . ALA B 1 66 ? 6.473 -10.766 9.523 1 98.12 66 ALA B N 1
ATOM 3039 C CA . ALA B 1 66 ? 5.504 -9.688 9.711 1 98.12 66 ALA B CA 1
ATOM 3040 C C . ALA B 1 66 ? 4.988 -9.172 8.375 1 98.12 66 ALA B C 1
ATOM 3042 O O . ALA B 1 66 ? 4.594 -8.008 8.258 1 98.12 66 ALA B O 1
ATOM 3043 N N . THR B 1 67 ? 5.074 -10.008 7.367 1 98.38 67 THR B N 1
ATOM 3044 C CA . THR B 1 67 ? 4.578 -9.555 6.07 1 98.38 67 THR B CA 1
ATOM 3045 C C . THR B 1 67 ? 3.064 -9.359 6.113 1 98.38 67 THR B C 1
ATOM 3047 O O . THR B 1 67 ? 2.354 -10.094 6.793 1 98.38 67 THR B O 1
ATOM 3050 N N . ASP B 1 68 ? 2.641 -8.414 5.293 1 98.38 68 ASP B N 1
ATOM 3051 C CA . ASP B 1 68 ? 1.229 -8.047 5.258 1 98.38 68 ASP B CA 1
ATOM 3052 C C . ASP B 1 68 ? 0.412 -9.094 4.5 1 98.38 68 ASP B C 1
ATOM 3054 O O . ASP B 1 68 ? 0.942 -9.797 3.639 1 98.38 68 ASP B O 1
ATOM 3058 N N . VAL B 1 69 ? -0.827 -9.156 4.859 1 98.75 69 VAL B N 1
ATOM 3059 C CA . VAL B 1 69 ? -1.812 -9.93 4.105 1 9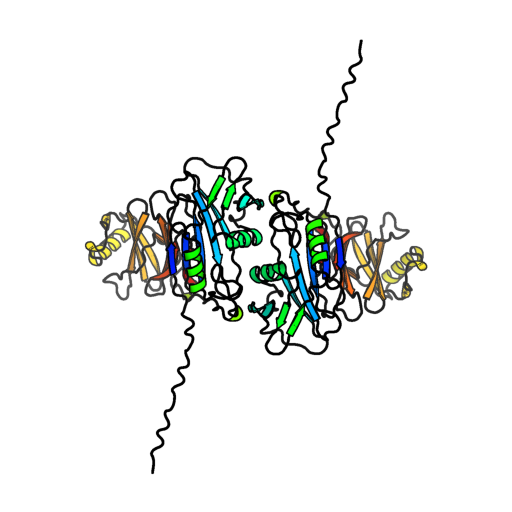8.75 69 VAL B CA 1
ATOM 3060 C C . VAL B 1 69 ? -2.721 -8.977 3.326 1 98.75 69 VAL B C 1
ATOM 3062 O O . VAL B 1 69 ? -3.299 -8.055 3.898 1 98.75 69 VAL B O 1
ATOM 3065 N N . SER B 1 70 ? -2.805 -9.164 2.08 1 98.5 70 SER B N 1
ATOM 3066 C CA . SER B 1 70 ? -3.758 -8.422 1.265 1 98.5 70 SER B CA 1
ATOM 3067 C C . SER B 1 70 ? -4.965 -9.281 0.897 1 98.5 70 SER B C 1
ATOM 3069 O O . SER B 1 70 ? -4.926 -10.5 1.043 1 98.5 70 SER B O 1
ATOM 3071 N N . GLY B 1 71 ? -6.082 -8.594 0.487 1 98.25 71 GLY B N 1
ATOM 3072 C CA . GLY B 1 71 ? -7.305 -9.312 0.166 1 98.25 71 GLY B CA 1
ATOM 3073 C C . GLY B 1 71 ? -8.062 -8.719 -1.005 1 98.25 71 GLY B C 1
ATOM 3074 O O . GLY B 1 71 ? -8.086 -7.496 -1.175 1 98.25 71 GLY B O 1
ATOM 3075 N N . LYS B 1 72 ? -8.695 -9.609 -1.762 1 98.12 72 LYS B N 1
ATOM 3076 C CA . LYS B 1 72 ? -9.562 -9.227 -2.875 1 98.12 72 LYS B CA 1
ATOM 3077 C C . LYS B 1 72 ? -10.891 -9.969 -2.816 1 98.12 72 LYS B C 1
ATOM 3079 O O . LYS B 1 72 ? -10.945 -11.117 -2.369 1 98.12 72 LYS B O 1
ATOM 3084 N N . LEU B 1 73 ? -11.898 -9.297 -3.363 1 96.56 73 LEU B N 1
ATOM 3085 C CA . LEU B 1 73 ? -13.234 -9.891 -3.422 1 96.56 73 LEU B CA 1
ATOM 3086 C C . LEU B 1 73 ? -13.648 -10.156 -4.863 1 96.56 73 LEU B C 1
ATOM 3088 O O . LEU B 1 73 ? -13.32 -9.375 -5.762 1 96.56 73 LEU B O 1
ATOM 3092 N N . PHE B 1 74 ? -14.375 -11.234 -5.016 1 94.25 74 PHE B N 1
ATOM 3093 C CA . PHE B 1 74 ? -14.93 -11.609 -6.312 1 94.25 74 PHE B CA 1
ATOM 3094 C C . PHE B 1 74 ? -16.406 -11.977 -6.184 1 94.25 74 PHE B C 1
ATOM 3096 O O . PHE B 1 74 ? -16.781 -12.695 -5.254 1 94.25 74 PHE B O 1
ATOM 3103 N N . LEU B 1 75 ? -17.172 -11.453 -7.078 1 91.19 75 LEU B N 1
ATOM 3104 C CA . LEU B 1 75 ? -18.578 -11.844 -7.145 1 91.19 75 LEU B CA 1
ATOM 3105 C C . LEU B 1 75 ? -18.906 -12.461 -8.5 1 91.19 75 LEU B C 1
ATOM 3107 O O . LEU B 1 75 ? -18.297 -12.109 -9.508 1 91.19 75 LEU B O 1
ATOM 3111 N N . GLY B 1 76 ? -19.719 -13.445 -8.469 1 85.25 76 GLY B N 1
ATOM 3112 C CA . GLY B 1 76 ? -20.156 -14.109 -9.688 1 85.25 76 GLY B CA 1
ATOM 3113 C C . GLY B 1 76 ? -21.672 -14.266 -9.766 1 85.25 76 GLY B C 1
ATOM 3114 O O . GLY B 1 76 ? -22.328 -14.453 -8.75 1 85.25 76 GLY B O 1
ATOM 3115 N N . TRP B 1 77 ? -22.172 -13.82 -10.969 1 72.19 77 TRP B N 1
ATOM 3116 C CA . TRP B 1 77 ? -23.594 -14.047 -11.18 1 72.19 77 TRP B CA 1
ATOM 3117 C C . TRP B 1 77 ? -23.844 -14.781 -12.492 1 72.19 77 TRP B C 1
ATOM 3119 O O . TRP B 1 77 ? -23.281 -14.414 -13.523 1 72.19 77 TRP B O 1
ATOM 3129 N N . TYR B 1 78 ? -24.328 -15.961 -12.406 1 63.44 78 TYR B N 1
ATOM 3130 C CA . TYR B 1 78 ? -24.609 -16.75 -13.602 1 63.44 78 TYR B CA 1
ATOM 3131 C C . TYR B 1 78 ? -25.656 -16.078 -14.469 1 63.44 78 TYR B C 1
ATOM 3133 O O . TYR B 1 78 ? -25.547 -16.062 -15.695 1 63.44 78 TYR B O 1
ATOM 3141 N N . GLU B 1 79 ? -26.781 -15.734 -13.836 1 59.03 79 GLU B N 1
ATOM 3142 C CA . GLU B 1 79 ? -27.938 -15.461 -14.68 1 59.03 79 GLU B CA 1
ATOM 3143 C C . GLU B 1 79 ? -27.984 -14 -15.102 1 59.03 79 GLU B C 1
ATOM 3145 O O . GLU B 1 79 ? -28.406 -13.68 -16.219 1 59.03 79 GLU B O 1
ATOM 3150 N N . GLU B 1 80 ? -27.766 -13.078 -14.164 1 60.94 80 GLU B N 1
ATOM 3151 C CA . GLU B 1 80 ? -28 -11.672 -14.477 1 60.94 80 GLU B CA 1
ATOM 3152 C C . GLU B 1 80 ? -26.797 -10.82 -14.117 1 60.94 80 GLU B C 1
ATOM 3154 O O . GLU B 1 80 ? -25.984 -11.195 -13.266 1 60.94 80 GLU B O 1
ATOM 3159 N N . GLU B 1 81 ? -26.578 -9.93 -15.102 1 64.69 81 GLU B N 1
ATOM 3160 C CA . GLU B 1 81 ? -25.578 -8.922 -14.773 1 64.69 81 GLU B CA 1
ATOM 3161 C C . GLU B 1 81 ? -25.969 -8.133 -13.531 1 64.69 81 GLU B C 1
ATOM 3163 O O . GLU B 1 81 ? -27.094 -7.621 -13.445 1 64.69 81 GLU B O 1
ATOM 3168 N N . ILE B 1 82 ? -25.328 -8.391 -12.422 1 71.31 82 ILE B N 1
ATOM 3169 C CA . ILE B 1 82 ? -25.609 -7.633 -11.211 1 71.31 82 ILE B CA 1
ATOM 3170 C C . ILE B 1 82 ? -24.719 -6.398 -11.148 1 71.31 82 ILE B C 1
ATOM 3172 O O . ILE B 1 82 ? -23.516 -6.477 -11.445 1 71.31 82 ILE B O 1
ATOM 3176 N N . PRO B 1 83 ? -25.422 -5.305 -10.938 1 77.19 83 PRO B N 1
ATOM 3177 C CA . PRO B 1 83 ? -24.594 -4.113 -10.734 1 77.19 83 PRO B CA 1
ATOM 3178 C C . PRO B 1 83 ? -23.609 -4.266 -9.57 1 77.19 83 PRO B C 1
ATOM 3180 O O . PRO B 1 83 ? -23.984 -4.789 -8.516 1 77.19 83 PRO B O 1
ATOM 3183 N N . LEU B 1 84 ? -22.391 -3.982 -9.797 1 82.06 84 LEU B N 1
ATOM 3184 C CA . LEU B 1 84 ? -21.359 -4.09 -8.781 1 82.06 84 LEU B CA 1
ATOM 3185 C C . LEU B 1 84 ? -21.125 -2.75 -8.086 1 82.06 84 LEU B C 1
ATOM 3187 O O . LEU B 1 84 ? -20 -2.236 -8.07 1 82.06 84 LEU B O 1
ATOM 3191 N N . THR B 1 85 ? -22.234 -2.135 -7.633 1 86.19 85 THR B N 1
ATOM 3192 C CA . THR B 1 85 ? -22.141 -0.855 -6.938 1 86.19 85 THR B CA 1
ATOM 3193 C C . THR B 1 85 ? -22.828 -0.925 -5.578 1 86.19 85 THR B C 1
ATOM 3195 O O . THR B 1 85 ? -23.828 -1.625 -5.418 1 86.19 85 THR B O 1
ATOM 3198 N N . GLY B 1 86 ? -22.219 -0.215 -4.645 1 91.38 86 GLY B N 1
ATOM 3199 C CA . GLY B 1 86 ? -22.891 0.017 -3.377 1 91.38 86 GLY B CA 1
ATOM 3200 C C . GLY B 1 86 ? -22.75 -1.141 -2.406 1 91.38 86 GLY B C 1
ATOM 3201 O O . GLY B 1 86 ? -23.547 -1.276 -1.475 1 91.38 86 GLY B O 1
ATOM 3202 N N . TYR B 1 87 ? -21.812 -2.002 -2.639 1 94.94 87 TYR B N 1
ATOM 3203 C CA . TYR B 1 87 ? -21.656 -3.152 -1.76 1 94.94 87 TYR B CA 1
ATOM 3204 C C . TYR B 1 87 ? -20.812 -2.787 -0.537 1 94.94 87 TYR B C 1
ATOM 3206 O O . TYR B 1 87 ? -19.969 -1.887 -0.597 1 94.94 87 TYR B O 1
ATOM 3214 N N . ALA B 1 88 ? -21.141 -3.461 0.526 1 97.81 88 ALA B N 1
ATOM 3215 C CA . ALA B 1 88 ? -20.344 -3.375 1.753 1 97.81 88 ALA B CA 1
ATOM 3216 C C . ALA B 1 88 ? -20.062 -4.762 2.314 1 97.81 88 ALA B C 1
ATOM 3218 O O . ALA B 1 88 ? -20.719 -5.738 1.958 1 97.81 88 ALA B O 1
ATOM 3219 N N . LEU B 1 89 ? -19.016 -4.867 3.027 1 98.44 89 LEU B N 1
ATOM 3220 C CA . LEU B 1 89 ? -18.672 -6.07 3.777 1 98.44 89 LEU B CA 1
ATOM 3221 C C . LEU B 1 89 ? -19.391 -6.094 5.121 1 98.44 89 LEU B C 1
ATOM 3223 O O . LEU B 1 89 ? -19.422 -5.086 5.832 1 98.44 89 LEU B O 1
ATOM 3227 N N . PHE B 1 90 ? -20 -7.219 5.43 1 98.44 90 PHE B N 1
ATOM 3228 C CA . PHE B 1 90 ? -20.656 -7.422 6.715 1 98.44 90 PHE B CA 1
ATOM 3229 C C . PHE B 1 90 ? -20.078 -8.641 7.426 1 98.44 90 PHE B C 1
ATOM 3231 O O . PHE B 1 90 ? -19.891 -9.695 6.809 1 98.44 90 PHE B O 1
ATOM 3238 N N . ILE B 1 91 ? -19.781 -8.508 8.648 1 98.38 91 ILE B N 1
ATOM 3239 C CA . ILE B 1 91 ? -19.391 -9.602 9.531 1 98.38 91 ILE B CA 1
ATOM 3240 C C . ILE B 1 91 ? -20.344 -9.68 10.711 1 98.38 91 ILE B C 1
ATOM 3242 O O . ILE B 1 91 ? -20.453 -8.742 11.5 1 98.38 91 ILE B O 1
ATOM 3246 N N . ASN B 1 92 ? -21.078 -10.82 10.812 1 97.88 92 ASN B N 1
ATOM 3247 C CA . ASN B 1 92 ? -22.094 -11.008 11.844 1 97.88 92 ASN B CA 1
ATOM 3248 C C . ASN B 1 92 ? -23.078 -9.836 11.875 1 97.88 92 ASN B C 1
ATOM 3250 O O . ASN B 1 92 ? -23.391 -9.32 12.953 1 97.88 92 ASN B O 1
ATOM 3254 N N . GLY B 1 93 ? -23.344 -9.398 10.742 1 97.31 93 GLY B N 1
ATOM 3255 C CA . GLY B 1 93 ? -24.344 -8.367 10.602 1 97.31 93 GLY B CA 1
ATOM 3256 C C . GLY B 1 93 ? -23.797 -6.965 10.773 1 97.31 93 GLY B C 1
ATOM 3257 O O . GLY B 1 93 ? -24.5 -5.977 10.555 1 97.31 93 GLY B O 1
ATOM 3258 N N . GLN B 1 94 ? -22.609 -6.859 11.172 1 97.94 94 GLN B N 1
ATOM 3259 C CA . GLN B 1 94 ? -21.984 -5.551 11.367 1 97.94 94 GLN B CA 1
ATOM 3260 C C . GLN B 1 94 ? -21.406 -5.016 10.062 1 97.94 94 GLN B C 1
ATOM 3262 O O . GLN B 1 94 ? -20.688 -5.727 9.359 1 97.94 94 GLN B O 1
ATOM 3267 N N . ASP B 1 95 ? -21.672 -3.752 9.797 1 98.62 95 ASP B N 1
ATOM 3268 C CA . ASP B 1 95 ? -21.172 -3.07 8.609 1 98.62 95 ASP B CA 1
ATOM 3269 C C . ASP B 1 95 ? -19.688 -2.736 8.766 1 98.62 95 ASP B C 1
ATOM 3271 O O . ASP B 1 95 ? -19.312 -1.94 9.625 1 98.62 95 ASP B O 1
ATOM 3275 N N . MET B 1 96 ? -18.859 -3.32 7.895 1 98.62 96 MET B N 1
ATOM 3276 C CA . MET B 1 96 ? -17.422 -3.135 7.965 1 98.62 96 MET B CA 1
ATOM 3277 C C . MET B 1 96 ? -16.938 -2.152 6.898 1 98.62 96 MET B C 1
ATOM 3279 O O . MET B 1 96 ? -15.742 -2.008 6.672 1 98.62 96 MET B O 1
ATOM 3283 N N . GLY B 1 97 ? -17.891 -1.526 6.184 1 98.25 97 GLY B N 1
ATOM 3284 C CA . GLY B 1 97 ? -17.531 -0.495 5.219 1 98.25 97 GLY B CA 1
ATOM 3285 C C . GLY B 1 97 ? -17.703 -0.942 3.779 1 98.25 97 GLY B C 1
ATOM 3286 O O . GLY B 1 97 ? -17.922 -2.125 3.512 1 98.25 97 GLY B O 1
ATOM 3287 N N . PRO B 1 98 ? -17.562 -0.01 2.928 1 97.19 98 PRO B N 1
ATOM 3288 C CA . PRO B 1 98 ? -17.797 -0.287 1.509 1 97.19 98 PRO B CA 1
ATOM 3289 C C . PRO B 1 98 ? -16.688 -1.135 0.884 1 97.19 98 PRO B C 1
ATOM 3291 O O . PRO B 1 98 ? -15.562 -1.148 1.383 1 97.19 98 PRO B O 1
ATOM 3294 N N . VAL B 1 99 ? -17.062 -1.895 -0.109 1 96.44 99 VAL B N 1
ATOM 3295 C CA . VAL B 1 99 ? -16.109 -2.598 -0.969 1 96.44 99 VAL B CA 1
ATOM 3296 C C . VAL B 1 99 ? -16.297 -2.139 -2.414 1 96.44 99 VAL B C 1
ATOM 3298 O O . VAL B 1 99 ? -17.406 -1.797 -2.832 1 96.44 99 VAL B O 1
ATOM 3301 N N . SER B 1 100 ? -15.164 -2.025 -3.074 1 90.5 100 SER B N 1
ATOM 3302 C CA . SER B 1 100 ? -15.219 -1.563 -4.457 1 90.5 100 SER B CA 1
ATOM 3303 C C . SER B 1 100 ? -14.672 -2.619 -5.414 1 90.5 100 SER B C 1
ATOM 3305 O O . SER B 1 100 ? -13.695 -3.299 -5.102 1 90.5 100 SER B O 1
ATOM 3307 N N . PHE B 1 101 ? -15.305 -2.748 -6.559 1 87.5 101 PHE B N 1
ATOM 3308 C CA . PHE B 1 101 ? -14.875 -3.697 -7.578 1 87.5 101 PHE B CA 1
ATOM 3309 C C . PHE B 1 101 ? -14.227 -2.975 -8.75 1 87.5 101 PHE B C 1
ATOM 3311 O O . PHE B 1 101 ? -13.852 -3.604 -9.742 1 87.5 101 PHE B O 1
ATOM 3318 N N . ASP B 1 102 ? -14.086 -1.639 -8.609 1 78.56 102 ASP B N 1
ATOM 3319 C CA . ASP B 1 102 ? -13.383 -0.834 -9.602 1 78.56 102 ASP B CA 1
ATOM 3320 C C . ASP B 1 102 ? -11.898 -0.735 -9.281 1 78.56 102 ASP B C 1
ATOM 3322 O O . ASP B 1 102 ? -11.086 -0.451 -10.164 1 78.56 102 ASP B O 1
ATOM 3326 N N . ASP B 1 103 ? -11.508 -0.907 -8.039 1 70.94 103 ASP B N 1
ATOM 3327 C CA . ASP B 1 103 ? -10.133 -0.771 -7.566 1 70.94 103 ASP B CA 1
ATOM 3328 C C . ASP B 1 103 ? -9.469 -2.139 -7.41 1 70.94 103 ASP B C 1
ATOM 3330 O O . ASP B 1 103 ? -8.961 -2.471 -6.336 1 70.94 103 ASP B O 1
ATOM 3334 N N . ASP B 1 104 ? -9.398 -2.912 -8.508 1 82.31 104 ASP B N 1
ATOM 3335 C CA . ASP B 1 104 ? -8.789 -4.238 -8.523 1 82.31 104 ASP B CA 1
ATOM 3336 C C . ASP B 1 104 ? -9.422 -5.152 -7.48 1 82.31 104 ASP B C 1
ATOM 3338 O O . ASP B 1 104 ? -8.75 -6.008 -6.902 1 82.31 104 ASP B O 1
ATOM 3342 N N . ASN B 1 105 ? -10.609 -4.781 -6.984 1 91.06 105 ASN B N 1
ATOM 3343 C CA . ASN B 1 105 ? -11.398 -5.594 -6.062 1 91.06 105 ASN B CA 1
ATOM 3344 C C . ASN B 1 105 ? -10.727 -5.695 -4.695 1 91.06 105 ASN B C 1
ATOM 3346 O O . ASN B 1 105 ? -10.914 -6.676 -3.977 1 91.06 105 ASN B O 1
ATOM 3350 N N . ALA B 1 106 ? -9.93 -4.707 -4.414 1 96.75 106 ALA B N 1
ATOM 3351 C CA . ALA B 1 106 ? -9.078 -4.82 -3.23 1 96.75 106 ALA B CA 1
ATOM 3352 C C . ALA B 1 106 ? -9.859 -4.488 -1.961 1 96.75 106 ALA B C 1
ATOM 3354 O O . ALA B 1 106 ? -10.672 -3.559 -1.948 1 96.75 106 ALA B O 1
ATOM 3355 N N . LEU B 1 107 ? -9.633 -5.258 -0.896 1 97.88 107 LEU B N 1
ATOM 3356 C CA . LEU B 1 107 ? -10.062 -4.934 0.459 1 97.88 107 LEU B CA 1
ATOM 3357 C C . LEU B 1 107 ? -9.039 -4.043 1.159 1 97.88 107 LEU B C 1
ATOM 3359 O O . LEU B 1 107 ? -7.848 -4.102 0.849 1 97.88 107 LEU B O 1
ATOM 3363 N N . THR B 1 108 ? -9.523 -3.219 2.061 1 97.44 108 THR B N 1
ATOM 3364 C CA . THR B 1 108 ? -8.586 -2.463 2.885 1 97.44 108 THR B CA 1
ATOM 3365 C C . THR B 1 108 ? -7.883 -3.379 3.881 1 97.44 108 THR B C 1
ATOM 3367 O O . THR B 1 108 ? -8.352 -4.484 4.16 1 97.44 108 THR B O 1
ATOM 3370 N N . ALA B 1 109 ? -6.738 -2.9 4.402 1 97.88 109 ALA B N 1
ATOM 3371 C CA . ALA B 1 109 ? -6.031 -3.684 5.41 1 97.88 109 ALA B CA 1
ATOM 3372 C C . ALA B 1 109 ? -6.898 -3.898 6.645 1 97.88 109 ALA B C 1
ATOM 3374 O O . ALA B 1 109 ? -6.82 -4.945 7.293 1 97.88 109 ALA B O 1
ATOM 3375 N N . MET B 1 110 ? -7.715 -2.898 6.957 1 97.75 110 MET B N 1
ATOM 3376 C CA . MET B 1 110 ? -8.609 -3.014 8.102 1 97.75 110 MET B CA 1
ATOM 3377 C C . MET B 1 110 ? -9.641 -4.117 7.875 1 97.75 110 MET B C 1
ATOM 3379 O O . MET B 1 110 ? -9.891 -4.93 8.766 1 97.75 110 MET B O 1
ATOM 3383 N N . GLN B 1 111 ? -10.18 -4.141 6.711 1 98.38 111 GLN B N 1
ATOM 3384 C CA . GLN B 1 111 ? -11.156 -5.168 6.367 1 98.38 111 GLN B CA 1
ATOM 3385 C C . GLN B 1 111 ? -10.508 -6.551 6.336 1 98.38 111 GLN B C 1
ATOM 3387 O O . GLN B 1 111 ? -11.094 -7.527 6.801 1 98.38 111 GLN B O 1
ATOM 3392 N N . VAL B 1 112 ? -9.312 -6.652 5.793 1 98.56 112 VAL B N 1
ATOM 3393 C CA . VAL B 1 112 ? -8.578 -7.918 5.734 1 98.56 112 VAL B CA 1
ATOM 3394 C C . VAL B 1 112 ? -8.359 -8.453 7.145 1 98.56 112 VAL B C 1
ATOM 3396 O O . VAL B 1 112 ? -8.625 -9.625 7.418 1 98.56 112 VAL B O 1
ATOM 3399 N N . GLN B 1 113 ? -7.945 -7.617 8.023 1 97.06 113 GLN B N 1
ATOM 3400 C CA . GLN B 1 113 ? -7.668 -8.055 9.391 1 97.06 113 GLN B CA 1
ATOM 3401 C C . GLN B 1 113 ? -8.945 -8.477 10.102 1 97.06 113 GLN B C 1
ATOM 3403 O O . GLN B 1 113 ? -8.945 -9.453 10.859 1 97.06 113 GLN B O 1
ATOM 3408 N N . ALA B 1 114 ? -9.992 -7.738 9.852 1 97.31 114 ALA B N 1
ATOM 3409 C CA . ALA B 1 114 ? -11.273 -8.109 10.445 1 97.31 114 ALA B CA 1
ATOM 3410 C C . ALA B 1 114 ? -11.719 -9.492 9.961 1 97.31 114 ALA B C 1
ATOM 3412 O O . ALA B 1 114 ? -12.211 -10.297 10.75 1 97.31 114 ALA B O 1
ATOM 3413 N N . LEU B 1 115 ? -11.562 -9.734 8.703 1 98.19 115 LEU B N 1
ATOM 3414 C CA . LEU B 1 115 ? -11.945 -11.016 8.133 1 98.19 115 LEU B CA 1
ATOM 3415 C C . LEU B 1 115 ? -11.086 -12.141 8.711 1 98.19 115 LEU B C 1
ATOM 3417 O O . LEU B 1 115 ? -11.609 -13.188 9.102 1 98.19 115 LEU B O 1
ATOM 3421 N N . LEU B 1 116 ? -9.773 -11.938 8.742 1 97.25 116 LEU B N 1
ATOM 3422 C CA . LEU B 1 116 ? -8.859 -12.969 9.219 1 97.25 116 LEU B CA 1
ATOM 3423 C C . LEU B 1 116 ? -9.148 -13.312 10.672 1 97.25 116 LEU B C 1
ATOM 3425 O O . LEU B 1 116 ? -8.93 -14.445 11.102 1 97.25 116 LEU B O 1
ATOM 3429 N N . ALA B 1 117 ? -9.664 -12.383 11.391 1 95.25 117 ALA B N 1
ATOM 3430 C CA . ALA B 1 117 ? -9.945 -12.586 12.812 1 95.25 117 ALA B CA 1
ATOM 3431 C C . ALA B 1 117 ? -11.117 -13.539 13.008 1 95.25 117 ALA B C 1
ATOM 3433 O O . ALA B 1 117 ? -11.273 -14.117 14.086 1 95.25 117 ALA B O 1
ATOM 3434 N N . VAL B 1 118 ? -11.938 -13.719 11.953 1 96.5 118 VAL B N 1
ATOM 3435 C CA . VAL B 1 118 ? -13.18 -14.438 12.234 1 96.5 118 VAL B CA 1
ATOM 3436 C C . VAL B 1 118 ? -13.336 -15.609 11.266 1 96.5 118 VAL B C 1
ATOM 3438 O O . VAL B 1 118 ? -14.148 -16.5 11.484 1 96.5 118 VAL B O 1
ATOM 3441 N N . VAL B 1 119 ? -12.578 -15.609 10.195 1 92.19 119 VAL B N 1
ATOM 3442 C CA . VAL B 1 119 ? -12.844 -16.5 9.078 1 92.19 119 VAL B CA 1
ATOM 3443 C C . VAL B 1 119 ? -12.656 -17.953 9.523 1 92.19 119 VAL B C 1
ATOM 3445 O O . VAL B 1 119 ? -13.242 -18.875 8.938 1 92.19 119 VAL B O 1
ATOM 3448 N N . THR B 1 120 ? -11.82 -18.172 10.516 1 92.31 120 THR B N 1
ATOM 3449 C CA . THR B 1 120 ? -11.586 -19.531 10.992 1 92.31 120 THR B CA 1
ATOM 3450 C C . THR B 1 120 ? -12.531 -19.875 12.141 1 92.31 120 THR B C 1
ATOM 3452 O O . THR B 1 120 ? -12.406 -20.938 12.758 1 92.31 120 THR B O 1
ATOM 3455 N N . ARG B 1 121 ? -13.375 -18.984 12.477 1 91.31 121 ARG B N 1
ATOM 3456 C CA . ARG B 1 121 ? -14.367 -19.172 13.531 1 91.31 121 ARG B CA 1
ATOM 3457 C C . ARG B 1 121 ? -15.773 -19.25 12.953 1 91.31 121 ARG B C 1
ATOM 3459 O O . ARG B 1 121 ? -15.953 -19.422 11.75 1 91.31 121 ARG B O 1
ATOM 3466 N N . ASP B 1 122 ? -16.719 -19.328 13.836 1 89.19 122 ASP B N 1
ATOM 3467 C CA . ASP B 1 122 ? -18.109 -19.359 13.398 1 89.19 122 ASP B CA 1
ATOM 3468 C C . ASP B 1 122 ? -18.656 -17.938 13.188 1 89.19 122 ASP B C 1
ATOM 3470 O O . ASP B 1 122 ? -19.094 -17.297 14.141 1 89.19 122 ASP B O 1
ATOM 3474 N N . ALA B 1 123 ? -18.422 -17.406 12.023 1 95.81 123 ALA B N 1
ATOM 3475 C CA . ALA B 1 123 ? -18.891 -16.062 11.711 1 95.81 123 ALA B CA 1
ATOM 3476 C C . ALA B 1 123 ? -19.703 -16.047 10.43 1 95.81 123 ALA B C 1
ATOM 3478 O O . ALA B 1 123 ? -19.5 -16.875 9.539 1 95.81 123 ALA B O 1
ATOM 3479 N N . VAL B 1 124 ? -20.672 -15.18 10.445 1 97.25 124 VAL B N 1
ATOM 3480 C CA . VAL B 1 124 ? -21.422 -14.922 9.219 1 97.25 124 VAL B CA 1
ATOM 3481 C C . VAL B 1 124 ? -20.766 -13.781 8.445 1 97.25 124 VAL B C 1
ATOM 3483 O O . VAL B 1 124 ? -20.734 -12.641 8.914 1 97.25 124 VAL B O 1
ATOM 3486 N N . ILE B 1 125 ? -20.203 -14.07 7.32 1 97.75 125 ILE B N 1
ATOM 3487 C CA . ILE B 1 125 ? -19.531 -13.094 6.465 1 97.75 125 ILE B CA 1
ATOM 3488 C C . ILE B 1 125 ? -20.344 -12.883 5.191 1 97.75 125 ILE B C 1
ATOM 3490 O O . ILE B 1 125 ? -20.672 -13.844 4.492 1 97.75 125 ILE B O 1
ATOM 3494 N N . GLU B 1 126 ? -20.641 -11.609 4.898 1 97 126 GLU B N 1
ATOM 3495 C CA . GLU B 1 126 ? -21.5 -11.312 3.746 1 97 126 GLU B CA 1
ATOM 3496 C C . GLU B 1 126 ? -21 -10.078 3.002 1 97 126 GLU B C 1
ATOM 3498 O O . GLU B 1 126 ? -20.484 -9.141 3.619 1 97 126 GLU B O 1
ATOM 3503 N N . ILE B 1 127 ? -21.141 -10.109 1.732 1 96.44 127 ILE B N 1
ATOM 3504 C CA . ILE B 1 127 ? -21.016 -8.953 0.856 1 96.44 127 ILE B CA 1
ATOM 3505 C C . ILE B 1 127 ? -22.406 -8.578 0.318 1 96.44 127 ILE B C 1
ATOM 3507 O O . ILE B 1 127 ? -23.047 -9.383 -0.35 1 96.44 127 ILE B O 1
ATOM 3511 N N . ALA B 1 128 ? -22.781 -7.34 0.616 1 95.19 128 ALA B N 1
ATOM 3512 C CA . ALA B 1 128 ? -24.188 -7.082 0.286 1 95.19 128 ALA B CA 1
ATOM 3513 C C . ALA B 1 128 ? -24.391 -5.621 -0.107 1 95.19 128 ALA B C 1
ATOM 3515 O O . ALA B 1 128 ? -23.625 -4.75 0.29 1 95.19 128 ALA B O 1
ATOM 3516 N N . ASN B 1 129 ? -25.312 -5.379 -0.943 1 93.06 129 ASN B N 1
ATOM 3517 C CA . ASN B 1 129 ? -25.938 -4.078 -1.15 1 93.06 129 ASN B CA 1
ATOM 3518 C C . ASN B 1 129 ? -27.438 -4.121 -0.839 1 93.06 129 ASN B C 1
ATOM 3520 O O . ASN B 1 129 ? -27.891 -5.008 -0.117 1 93.06 129 ASN B O 1
ATOM 3524 N N . ALA B 1 130 ? -28.203 -3.125 -1.223 1 91.06 130 ALA B N 1
ATOM 3525 C CA . ALA B 1 130 ? -29.609 -3.025 -0.877 1 91.06 130 ALA B CA 1
ATOM 3526 C C . ALA B 1 130 ? -30.406 -4.176 -1.488 1 91.06 130 ALA B C 1
ATOM 3528 O O . ALA B 1 130 ? -31.438 -4.586 -0.945 1 91.06 130 ALA B O 1
ATOM 3529 N N . GLN B 1 131 ? -29.922 -4.801 -2.516 1 88.88 131 GLN B N 1
ATOM 3530 C CA . GLN B 1 131 ? -30.719 -5.727 -3.318 1 88.88 131 GLN B CA 1
ATOM 3531 C C . GLN B 1 131 ? -30.172 -7.148 -3.213 1 88.88 131 GLN B C 1
ATOM 3533 O O . GLN B 1 131 ? -30.922 -8.117 -3.35 1 88.88 131 GLN B O 1
ATOM 3538 N N . HIS B 1 132 ? -28.859 -7.281 -3.047 1 88.88 132 HIS B N 1
ATOM 3539 C CA . HIS B 1 132 ? -28.219 -8.586 -3.131 1 88.88 132 HIS B CA 1
ATOM 3540 C C . HIS B 1 132 ? -27.328 -8.836 -1.912 1 88.88 132 HIS B C 1
ATOM 3542 O O . HIS B 1 132 ? -26.766 -7.902 -1.337 1 88.88 132 HIS B O 1
ATOM 3548 N N . ARG B 1 133 ? -27.25 -10.102 -1.574 1 91.69 133 ARG B N 1
ATOM 3549 C CA . ARG B 1 133 ? -26.406 -10.555 -0.468 1 91.69 133 ARG B CA 1
ATOM 3550 C C . ARG B 1 133 ? -25.688 -11.844 -0.82 1 91.69 133 ARG B C 1
ATOM 3552 O O . ARG B 1 133 ? -26.312 -12.82 -1.236 1 91.69 133 ARG B O 1
ATOM 3559 N N . PHE B 1 134 ? -24.422 -11.805 -0.713 1 92.62 134 PHE B N 1
ATOM 3560 C CA . PHE B 1 134 ? -23.562 -12.953 -0.995 1 92.62 134 PHE B CA 1
ATOM 3561 C C . PHE B 1 134 ? -22.844 -13.422 0.271 1 92.62 134 PHE B C 1
ATOM 3563 O O . PHE B 1 134 ? -22.172 -12.641 0.934 1 92.62 134 PHE B O 1
ATOM 3570 N N . GLY B 1 135 ? -22.969 -14.664 0.549 1 94.38 135 GLY B N 1
ATOM 3571 C CA . GLY B 1 135 ? -22.297 -15.211 1.718 1 94.38 135 GLY B CA 1
ATOM 3572 C C . GLY B 1 135 ? -20.984 -15.875 1.389 1 94.38 135 GLY B C 1
ATOM 3573 O O . GLY B 1 135 ? -20.812 -16.453 0.308 1 94.38 135 GLY B O 1
ATOM 3574 N N . LEU B 1 136 ? -20.078 -15.859 2.316 1 96.25 136 LEU B N 1
ATOM 3575 C CA . LEU B 1 136 ? -18.812 -16.594 2.254 1 96.25 136 LEU B CA 1
ATOM 3576 C C . LEU B 1 136 ? -18.812 -17.734 3.264 1 96.25 136 LEU B C 1
ATOM 3578 O O . LEU B 1 136 ? -19.281 -17.578 4.395 1 96.25 136 LEU B O 1
ATOM 3582 N N . SER B 1 137 ? -18.328 -18.859 2.812 1 96.19 137 SER B N 1
ATOM 3583 C CA . SER B 1 137 ? -18.234 -20.016 3.697 1 96.19 137 SER B CA 1
ATOM 3584 C C . SER B 1 137 ? -16.984 -19.953 4.555 1 96.19 137 SER B C 1
ATOM 3586 O O . SER B 1 137 ? -15.914 -19.547 4.078 1 96.19 137 SER B O 1
ATOM 3588 N N . GLY B 1 138 ? -17.094 -20.344 5.789 1 96.44 138 GLY B N 1
ATOM 3589 C CA . GLY B 1 138 ? -15.93 -20.531 6.641 1 96.44 138 GLY B CA 1
ATOM 3590 C C . GLY B 1 138 ? -15.438 -21.953 6.691 1 96.44 138 GLY B C 1
ATOM 3591 O O . GLY B 1 138 ? -14.398 -22.25 7.301 1 96.44 138 GLY B O 1
ATOM 3592 N N . SER B 1 139 ? -16.266 -22.844 6.074 1 96.81 139 SER B N 1
ATOM 3593 C CA . SER B 1 139 ? -15.945 -24.266 6.141 1 96.81 139 SER B CA 1
ATOM 3594 C C . SER B 1 139 ? -14.633 -24.578 5.422 1 96.81 139 SER B C 1
ATOM 3596 O O . SER B 1 139 ? -14.539 -24.422 4.203 1 96.81 139 SER B O 1
ATOM 3598 N N . GLY B 1 140 ? -13.633 -25.031 6.176 1 97.94 140 GLY B N 1
ATOM 3599 C CA . GLY B 1 140 ? -12.344 -25.406 5.625 1 97.94 140 GLY B CA 1
ATOM 3600 C C . GLY B 1 140 ? -11.273 -24.359 5.848 1 97.94 140 GLY B C 1
ATOM 3601 O O . GLY B 1 140 ? -10.086 -24.609 5.613 1 97.94 140 GLY B O 1
ATOM 3602 N N . ALA B 1 141 ? -11.68 -23.188 6.324 1 98.44 141 ALA B N 1
ATOM 3603 C CA . ALA B 1 141 ? -10.758 -22.062 6.477 1 98.44 141 ALA B CA 1
ATOM 3604 C C . ALA B 1 141 ? -9.648 -22.391 7.465 1 98.44 141 ALA B C 1
ATOM 3606 O O . ALA B 1 141 ? -8.469 -22.156 7.184 1 98.44 141 ALA B O 1
ATOM 3607 N N . SER B 1 142 ? -10.008 -22.953 8.555 1 98.5 142 SER B N 1
ATOM 3608 C CA . SER B 1 142 ? -9.023 -23.25 9.594 1 98.5 142 SER B CA 1
ATOM 3609 C C . SER B 1 142 ? -7.926 -24.172 9.062 1 98.5 142 SER B C 1
ATOM 3611 O O . SER B 1 142 ? -6.742 -23.938 9.312 1 98.5 142 SER B O 1
ATOM 3613 N N . ALA B 1 143 ? -8.312 -25.188 8.359 1 98.62 143 ALA B N 1
ATOM 3614 C CA . ALA B 1 143 ? -7.344 -26.141 7.816 1 98.62 143 ALA B CA 1
ATOM 3615 C C . ALA B 1 143 ? -6.426 -25.469 6.805 1 98.62 143 ALA B C 1
ATOM 3617 O O . ALA B 1 143 ? -5.211 -25.688 6.824 1 98.62 143 ALA B O 1
ATOM 3618 N N . VAL B 1 144 ? -6.98 -24.672 5.961 1 98.75 144 VAL B N 1
ATOM 3619 C CA . VAL B 1 144 ? -6.227 -24.016 4.895 1 98.75 144 VAL B CA 1
ATOM 3620 C C . VAL B 1 144 ? -5.238 -23.016 5.5 1 98.75 144 VAL B C 1
ATOM 3622 O O . VAL B 1 144 ? -4.059 -23.016 5.137 1 98.75 144 VAL B O 1
ATOM 3625 N N . PHE B 1 145 ? -5.684 -22.219 6.457 1 98.81 145 PHE B N 1
ATOM 3626 C CA . PHE B 1 145 ? -4.797 -21.203 7.035 1 98.81 145 PHE B CA 1
ATOM 3627 C C . PHE B 1 145 ? -3.752 -21.859 7.93 1 98.81 145 PHE B C 1
ATOM 3629 O O . PHE B 1 145 ? -2.623 -21.375 8.023 1 98.81 145 PHE B O 1
ATOM 3636 N N . ARG B 1 146 ? -4.113 -22.969 8.562 1 98.69 146 ARG B N 1
ATOM 3637 C CA . ARG B 1 146 ? -3.102 -23.719 9.305 1 98.69 146 ARG B CA 1
ATOM 3638 C C . ARG B 1 146 ? -1.996 -24.203 8.383 1 98.69 146 ARG B C 1
ATOM 3640 O O . ARG B 1 146 ? -0.812 -24.094 8.703 1 98.69 146 ARG B O 1
ATOM 3647 N N . LYS B 1 147 ? -2.4 -24.766 7.25 1 98.75 147 LYS B N 1
ATOM 3648 C CA . LYS B 1 147 ? -1.436 -25.25 6.262 1 98.75 147 LYS B CA 1
ATOM 3649 C C . LYS B 1 147 ? -0.581 -24.094 5.734 1 98.75 147 LYS B C 1
ATOM 3651 O O . LYS B 1 147 ? 0.623 -24.25 5.523 1 98.75 147 LYS B O 1
ATOM 3656 N N . MET B 1 148 ? -1.164 -22.906 5.52 1 98.75 148 MET B N 1
ATOM 3657 C CA . MET B 1 148 ? -0.443 -21.719 5.059 1 98.75 148 MET B CA 1
ATOM 3658 C C . MET B 1 148 ? 0.614 -21.297 6.074 1 98.75 148 MET B C 1
ATOM 3660 O O . MET B 1 148 ? 1.767 -21.047 5.711 1 98.75 148 MET B O 1
ATOM 3664 N N . ASP B 1 149 ? 0.202 -21.219 7.328 1 98.62 149 ASP B N 1
ATOM 3665 C CA . ASP B 1 149 ? 1.123 -20.859 8.398 1 98.62 149 ASP B CA 1
ATOM 3666 C C . ASP B 1 149 ? 2.289 -21.828 8.477 1 98.62 149 ASP B C 1
ATOM 3668 O O . ASP B 1 149 ? 3.439 -21.422 8.648 1 98.62 149 ASP B O 1
ATOM 3672 N N . GLU B 1 150 ? 1.965 -23.094 8.32 1 98.44 150 GLU B N 1
ATOM 3673 C CA . GLU B 1 150 ? 2.994 -24.125 8.359 1 98.44 150 GLU B CA 1
ATOM 3674 C C . GLU B 1 150 ? 3.971 -23.969 7.195 1 98.44 150 GLU B C 1
ATOM 3676 O O . GLU B 1 150 ? 5.188 -24.016 7.391 1 98.44 150 GLU B O 1
ATOM 3681 N N . TYR B 1 151 ? 3.467 -23.812 6.062 1 98.62 151 TYR B N 1
ATOM 3682 C CA . TYR B 1 151 ? 4.301 -23.703 4.871 1 98.62 151 TYR B CA 1
ATOM 3683 C C . TYR B 1 151 ? 5.266 -22.531 4.992 1 98.62 151 TYR B C 1
ATOM 3685 O O . TYR B 1 151 ? 6.438 -22.641 4.621 1 98.62 151 TYR B O 1
ATOM 3693 N N . GLN B 1 152 ? 4.773 -21.375 5.559 1 98.56 152 GLN B N 1
ATOM 3694 C CA . GLN B 1 152 ? 5.574 -20.156 5.629 1 98.56 152 GLN B CA 1
ATOM 3695 C C . GLN B 1 152 ? 6.379 -20.109 6.926 1 98.56 152 GLN B C 1
ATOM 3697 O O . GLN B 1 152 ? 7.094 -19.141 7.18 1 98.56 152 GLN B O 1
ATOM 3702 N N . GLY B 1 153 ? 6.211 -21.078 7.766 1 98.19 153 GLY B N 1
ATOM 3703 C CA . GLY B 1 153 ? 6.953 -21.141 9.016 1 98.19 153 GLY B CA 1
ATOM 3704 C C . GLY B 1 153 ? 6.449 -20.156 10.055 1 98.19 153 GLY B C 1
ATOM 3705 O O . GLY B 1 153 ? 7.238 -19.594 10.805 1 98.19 153 GLY B O 1
ATOM 3706 N N . ARG B 1 154 ? 5.152 -19.984 10.102 1 98.31 154 ARG B N 1
ATOM 3707 C CA . ARG B 1 154 ? 4.586 -18.969 10.984 1 98.31 154 ARG B CA 1
ATOM 3708 C C . ARG B 1 154 ? 3.943 -19.609 12.211 1 98.31 154 ARG B C 1
ATOM 3710 O O . ARG B 1 154 ? 3.506 -18.922 13.125 1 98.31 154 ARG B O 1
ATOM 3717 N N . SER B 1 155 ? 3.879 -20.938 12.242 1 98.31 155 SER B N 1
ATOM 3718 C CA . SER B 1 155 ? 3.221 -21.609 13.367 1 98.31 155 SER B CA 1
ATOM 3719 C C . SER B 1 155 ? 3.807 -21.141 14.695 1 98.31 155 SER B C 1
ATOM 3721 O O . SER B 1 155 ? 5.027 -21.062 14.844 1 98.31 155 SER B O 1
ATOM 3723 N N . ASP B 1 156 ? 2.896 -20.75 15.617 1 98.25 156 ASP B N 1
ATOM 3724 C CA . ASP B 1 156 ? 3.219 -20.406 17 1 98.25 156 ASP B CA 1
ATOM 3725 C C . ASP B 1 156 ? 3.816 -19 17.078 1 98.25 156 ASP B C 1
ATOM 3727 O O . ASP B 1 156 ? 4.355 -18.609 18.125 1 98.25 156 ASP B O 1
ATOM 3731 N N . THR B 1 157 ? 3.848 -18.25 16.047 1 98.31 157 THR B N 1
ATOM 3732 C CA . THR B 1 157 ? 4.246 -16.844 16.125 1 98.31 157 THR B CA 1
ATOM 3733 C C . THR B 1 157 ? 3.039 -15.953 16.391 1 98.31 157 THR B C 1
ATOM 3735 O O . THR B 1 157 ? 1.895 -16.406 16.297 1 98.31 157 THR B O 1
ATOM 3738 N N . ALA B 1 158 ? 3.273 -14.719 16.688 1 97.31 158 ALA B N 1
ATOM 3739 C CA . ALA B 1 158 ? 2.209 -13.773 17.016 1 97.31 158 ALA B CA 1
ATOM 3740 C C . ALA B 1 158 ? 1.335 -13.477 15.805 1 97.31 158 ALA B C 1
ATOM 3742 O O . ALA B 1 158 ? 0.154 -13.156 15.945 1 97.31 158 ALA B O 1
ATOM 3743 N N . PHE B 1 159 ? 1.929 -13.594 14.586 1 98.12 159 PHE B N 1
ATOM 3744 C CA . PHE B 1 159 ? 1.203 -13.188 13.391 1 98.12 159 PHE B CA 1
ATOM 3745 C C . PHE B 1 159 ? 0.706 -14.398 12.617 1 98.12 159 PHE B C 1
ATOM 3747 O O . PHE B 1 159 ? 0.292 -14.281 11.461 1 98.12 159 PHE B O 1
ATOM 3754 N N . ALA B 1 160 ? 0.772 -15.633 13.219 1 98.19 160 ALA B N 1
ATOM 3755 C CA . ALA B 1 160 ? 0.043 -16.766 12.648 1 98.19 160 ALA B CA 1
ATOM 3756 C C . ALA B 1 160 ? -1.448 -16.453 12.547 1 98.19 160 ALA B C 1
ATOM 3758 O O . ALA B 1 160 ? -1.988 -15.688 13.344 1 98.19 160 ALA B O 1
ATOM 3759 N N . VAL B 1 161 ? -2.117 -17.047 11.562 1 97.88 161 VAL B N 1
ATOM 3760 C CA . VAL B 1 161 ? -3.551 -16.812 11.414 1 97.88 161 VAL B CA 1
ATOM 3761 C C . VAL B 1 161 ? -4.32 -17.703 12.383 1 97.88 161 VAL B C 1
ATOM 3763 O O . VAL B 1 161 ? -5.312 -17.281 12.977 1 97.88 161 VAL B O 1
ATOM 3766 N N . VAL B 1 162 ? -3.893 -18.953 12.555 1 96.88 162 VAL B N 1
ATOM 3767 C CA . VAL B 1 162 ? -4.672 -19.922 13.328 1 96.88 162 VAL B CA 1
ATOM 3768 C C . VAL B 1 162 ? -3.953 -20.219 14.641 1 96.88 162 VAL B C 1
ATOM 3770 O O . VAL B 1 162 ? -4.441 -19.875 15.719 1 96.88 162 VAL B O 1
ATOM 3773 N N . ALA B 1 163 ? -2.801 -20.766 14.555 1 95.19 163 ALA B N 1
ATOM 3774 C CA . ALA B 1 163 ? -2.084 -21.188 15.758 1 95.19 163 ALA B CA 1
ATOM 3775 C C . ALA B 1 163 ? -1.092 -20.125 16.203 1 95.19 163 ALA B C 1
ATOM 3777 O O . ALA B 1 163 ? 0.119 -20.281 16.031 1 95.19 163 ALA B O 1
ATOM 3778 N N . LYS B 1 164 ? -1.593 -19.188 16.891 1 96.88 164 LYS B N 1
ATOM 3779 C CA . LYS B 1 164 ? -0.745 -18.109 17.375 1 96.88 164 LYS B CA 1
ATOM 3780 C C . LYS B 1 164 ? 0.03 -18.547 18.625 1 96.88 164 LYS B C 1
ATOM 3782 O O . LYS B 1 164 ? -0.404 -19.438 19.344 1 96.88 164 LYS B O 1
ATOM 3787 N N . GLY B 1 165 ? 1.168 -17.906 18.828 1 97.38 165 GLY B N 1
ATOM 3788 C CA . GLY B 1 165 ? 1.983 -18.203 20 1 97.38 165 GLY B CA 1
ATOM 3789 C C . GLY B 1 165 ? 3.119 -17.219 20.203 1 97.38 165 GLY B C 1
ATOM 3790 O O . GLY B 1 165 ? 3.004 -16.047 19.844 1 97.38 165 GLY B O 1
ATOM 3791 N N . ASN B 1 166 ? 4.18 -17.641 20.859 1 97.44 166 ASN B N 1
ATOM 3792 C CA . ASN B 1 166 ? 5.191 -16.703 21.328 1 97.44 166 ASN B CA 1
ATOM 3793 C C . ASN B 1 166 ? 6.523 -16.906 20.609 1 97.44 166 ASN B C 1
ATOM 3795 O O . ASN B 1 166 ? 7.523 -16.281 20.969 1 97.44 166 ASN B O 1
ATOM 3799 N N . ARG B 1 167 ? 6.469 -17.812 19.609 1 98.19 167 ARG B N 1
ATOM 3800 C CA . ARG B 1 167 ? 7.691 -17.938 18.828 1 98.19 167 ARG B CA 1
ATOM 3801 C C . ARG B 1 167 ? 8.062 -16.609 18.188 1 98.19 167 ARG B C 1
ATOM 3803 O O . ARG B 1 167 ? 7.191 -15.867 17.734 1 98.19 167 ARG B O 1
ATOM 3810 N N . ALA B 1 168 ? 9.344 -16.359 18.109 1 98.44 168 ALA B N 1
ATOM 3811 C CA . ALA B 1 168 ? 9.828 -15.07 17.625 1 98.44 168 ALA B CA 1
ATOM 3812 C C . ALA B 1 168 ? 9.461 -14.883 16.156 1 98.44 168 ALA B C 1
ATOM 3814 O O . ALA B 1 168 ? 9.82 -15.695 15.297 1 98.44 168 ALA B O 1
ATOM 3815 N N . GLU B 1 169 ? 8.797 -13.766 15.883 1 98.5 169 GLU B N 1
ATOM 3816 C CA . GLU B 1 169 ? 8.438 -13.438 14.508 1 98.5 169 GLU B CA 1
ATOM 3817 C C . GLU B 1 169 ? 9.672 -13.281 13.633 1 98.5 169 GLU B C 1
ATOM 3819 O O . GLU B 1 169 ? 9.656 -13.633 12.453 1 98.5 169 GLU B O 1
ATOM 3824 N N . SER B 1 170 ? 10.766 -12.844 14.188 1 97.88 170 SER B N 1
ATOM 3825 C CA . SER B 1 170 ? 12 -12.617 13.445 1 97.88 170 SER B CA 1
ATOM 3826 C C . SER B 1 170 ? 12.586 -13.93 12.93 1 97.88 170 SER B C 1
ATOM 3828 O O . SER B 1 170 ? 13.469 -13.93 12.07 1 97.88 170 SER B O 1
ATOM 3830 N N . GLN B 1 171 ? 12.094 -15.031 13.422 1 97.19 171 GLN B N 1
ATOM 3831 C CA . GLN B 1 171 ? 12.609 -16.344 13.031 1 97.19 171 GLN B CA 1
ATOM 3832 C C . GLN B 1 171 ? 11.836 -16.891 11.836 1 97.19 171 GLN B C 1
ATOM 3834 O O . GLN B 1 171 ? 12.18 -17.953 11.305 1 97.19 171 GLN B O 1
ATOM 3839 N N . VAL B 1 172 ? 10.789 -16.203 11.422 1 98.38 172 VAL B N 1
ATOM 3840 C CA . VAL B 1 172 ? 10.039 -16.641 10.242 1 98.38 172 VAL B CA 1
ATOM 3841 C C . VAL B 1 172 ? 10.945 -16.625 9.016 1 98.38 172 VAL B C 1
ATOM 3843 O O . VAL B 1 172 ? 11.672 -15.656 8.789 1 98.38 172 VAL B O 1
ATOM 3846 N N . PRO B 1 173 ? 10.906 -17.734 8.211 1 98.19 173 PRO B N 1
ATOM 3847 C CA . PRO B 1 173 ? 11.805 -17.828 7.055 1 98.19 173 PRO B CA 1
ATOM 3848 C C . PRO B 1 173 ? 11.602 -16.688 6.055 1 98.19 173 PRO B C 1
ATOM 3850 O O . PRO B 1 173 ? 10.461 -16.281 5.801 1 98.19 173 PRO B O 1
ATOM 3853 N N . GLN B 1 174 ? 12.68 -16.172 5.531 1 97.62 174 GLN B N 1
ATOM 3854 C CA . GLN B 1 174 ? 12.656 -15.156 4.477 1 97.62 174 GLN B CA 1
ATOM 3855 C C . GLN B 1 174 ? 12.156 -15.742 3.162 1 97.62 174 GLN B C 1
ATOM 3857 O O . GLN B 1 174 ? 12.25 -16.953 2.938 1 97.62 174 GLN B O 1
ATOM 3862 N N . PRO B 1 175 ? 11.57 -14.883 2.307 1 98.19 175 PRO B N 1
ATOM 3863 C CA . PRO B 1 175 ? 11.195 -15.375 0.981 1 98.19 175 PRO B CA 1
ATOM 3864 C C . PRO B 1 175 ? 12.398 -15.852 0.17 1 98.19 175 PRO B C 1
ATOM 3866 O O . PRO B 1 175 ? 13.523 -15.414 0.412 1 98.19 175 PRO B O 1
ATOM 3869 N N . GLN B 1 176 ? 12.141 -16.75 -0.714 1 97.62 176 GLN B N 1
ATOM 3870 C CA . GLN B 1 176 ? 13.156 -17.203 -1.657 1 97.62 176 GLN B CA 1
ATOM 3871 C C . GLN B 1 176 ? 13.039 -16.469 -2.99 1 97.62 176 GLN B C 1
ATOM 3873 O O . GLN B 1 176 ? 11.93 -16.25 -3.482 1 97.62 176 GLN B O 1
ATOM 3878 N N . ARG B 1 177 ? 14.125 -16.078 -3.502 1 96.31 177 ARG B N 1
ATOM 3879 C CA . ARG B 1 177 ? 14.125 -15.508 -4.844 1 96.31 177 ARG B CA 1
ATOM 3880 C C . ARG B 1 177 ? 13.891 -16.578 -5.898 1 96.31 177 ARG B C 1
ATOM 3882 O O . ARG B 1 177 ? 14.5 -17.641 -5.855 1 96.31 177 ARG B O 1
ATOM 3889 N N . PRO B 1 178 ? 13.055 -16.234 -6.797 1 96.69 178 PRO B N 1
ATOM 3890 C CA . PRO B 1 178 ? 12.883 -17.219 -7.867 1 96.69 178 PRO B CA 1
ATOM 3891 C C . PRO B 1 178 ? 14.141 -17.406 -8.711 1 96.69 178 PRO B C 1
ATOM 3893 O O . PRO B 1 178 ? 14.867 -16.438 -8.969 1 96.69 178 PRO B O 1
ATOM 3896 N N . GLU B 1 179 ? 14.328 -18.625 -9.141 1 95.62 179 GLU B N 1
ATOM 3897 C CA . GLU B 1 179 ? 15.469 -18.906 -10.008 1 95.62 179 GLU B CA 1
ATOM 3898 C C . GLU B 1 179 ? 15.305 -18.219 -11.359 1 95.62 179 GLU B C 1
ATOM 3900 O O . GLU B 1 179 ? 14.258 -18.328 -12 1 95.62 179 GLU B O 1
ATOM 3905 N N . PRO B 1 180 ? 16.312 -17.5 -11.797 1 97.62 180 PRO B N 1
ATOM 3906 C CA . PRO B 1 180 ? 16.203 -16.844 -13.102 1 97.62 180 PRO B CA 1
ATOM 3907 C C . PRO B 1 180 ? 16.312 -17.812 -14.266 1 97.62 180 PRO B C 1
ATOM 3909 O O . PRO B 1 180 ? 16.984 -18.844 -14.156 1 97.62 180 PRO B O 1
ATOM 3912 N N . LEU B 1 181 ? 15.625 -17.547 -15.25 1 98.25 181 LEU B N 1
ATOM 3913 C CA . LEU B 1 181 ? 15.75 -18.219 -16.531 1 98.25 181 LEU B CA 1
ATOM 3914 C C . LEU B 1 181 ? 16.125 -17.234 -17.625 1 98.25 181 LEU B C 1
ATOM 3916 O O . LEU B 1 181 ? 15.391 -16.266 -17.875 1 98.25 181 LEU B O 1
ATOM 3920 N N . ARG B 1 182 ? 17.203 -17.391 -18.281 1 97.62 182 ARG B N 1
ATOM 3921 C CA . ARG B 1 182 ? 17.562 -16.609 -19.453 1 97.62 182 ARG B CA 1
ATOM 3922 C C . ARG B 1 182 ? 16.984 -17.219 -20.719 1 97.62 182 ARG B C 1
ATOM 3924 O O . ARG B 1 182 ? 17.375 -18.312 -21.125 1 97.62 182 ARG B O 1
ATOM 3931 N N . VAL B 1 183 ? 16.109 -16.578 -21.344 1 97.94 183 VAL B N 1
ATOM 3932 C CA . VAL B 1 183 ? 15.516 -17.031 -22.594 1 97.94 183 VAL B CA 1
ATOM 3933 C C . VAL B 1 183 ? 16.484 -16.781 -23.75 1 97.94 183 VAL B C 1
ATOM 3935 O O . VAL B 1 183 ? 17.094 -15.719 -23.828 1 97.94 183 VAL B O 1
ATOM 3938 N N . GLN B 1 184 ? 16.641 -17.844 -24.547 1 96.31 184 GLN B N 1
ATOM 3939 C CA . GLN B 1 184 ? 17.562 -17.781 -25.656 1 96.31 184 GLN B CA 1
ATOM 3940 C C . GLN B 1 184 ? 16.844 -17.969 -26.984 1 96.31 184 GLN B C 1
ATOM 3942 O O . GLN B 1 184 ? 16.938 -19.031 -27.609 1 96.31 184 GLN B O 1
ATOM 3947 N N . ALA B 1 185 ? 16.172 -17.031 -27.438 1 96.06 185 ALA B N 1
ATOM 3948 C CA . ALA B 1 185 ? 15.477 -16.984 -28.719 1 96.06 185 ALA B CA 1
ATOM 3949 C C . ALA B 1 185 ? 15.352 -15.547 -29.234 1 96.06 185 ALA B C 1
ATOM 3951 O O . ALA B 1 185 ? 15.289 -14.609 -28.438 1 96.06 185 ALA B O 1
ATOM 3952 N N . PRO B 1 186 ? 15.391 -15.391 -30.5 1 95.25 186 PRO B N 1
ATOM 3953 C CA . PRO B 1 186 ? 15.156 -14.039 -31.016 1 95.25 186 PRO B CA 1
ATOM 3954 C C . PRO B 1 186 ? 13.719 -13.57 -30.812 1 95.25 186 PRO B C 1
ATOM 3956 O O . PRO B 1 186 ? 12.82 -14.391 -30.578 1 95.25 186 PRO B O 1
ATOM 3959 N N . ALA B 1 187 ? 13.602 -12.242 -30.844 1 95.44 187 ALA B N 1
ATOM 3960 C CA . ALA B 1 187 ? 12.25 -11.68 -30.781 1 95.44 187 ALA B CA 1
ATOM 3961 C C . ALA B 1 187 ? 11.414 -12.117 -31.969 1 95.44 187 ALA B C 1
ATOM 3963 O O . ALA B 1 187 ? 11.914 -12.18 -33.094 1 95.44 187 ALA B O 1
ATOM 3964 N N . GLY B 1 188 ? 10.133 -12.438 -31.719 1 96 188 GLY B N 1
ATOM 3965 C CA . GLY B 1 188 ? 9.227 -12.805 -32.781 1 96 188 GLY B CA 1
ATOM 3966 C C . GLY B 1 188 ? 8.078 -13.688 -32.312 1 96 188 GLY B C 1
ATOM 3967 O O . GLY B 1 188 ? 8.102 -14.211 -31.203 1 96 188 GLY B O 1
ATOM 3968 N N . ASP B 1 189 ? 7.121 -13.898 -33.25 1 97.75 189 ASP B N 1
ATOM 3969 C CA . ASP B 1 189 ? 5.965 -14.758 -33 1 97.75 189 ASP B CA 1
ATOM 3970 C C . ASP B 1 189 ? 6.039 -16.031 -33.844 1 97.75 189 ASP B C 1
ATOM 3972 O O . ASP B 1 189 ? 6.824 -16.094 -34.812 1 97.75 189 ASP B O 1
ATOM 3976 N N . ALA B 1 190 ? 5.34 -16.953 -33.406 1 98 190 ALA B N 1
ATOM 3977 C CA . ALA B 1 190 ? 5.16 -18.109 -34.281 1 98 190 ALA B CA 1
ATOM 3978 C C . ALA B 1 190 ? 4.234 -17.766 -35.438 1 98 190 ALA B C 1
ATOM 3980 O O . ALA B 1 190 ? 3.238 -17.062 -35.25 1 98 190 ALA B O 1
ATOM 3981 N N . VAL B 1 191 ? 4.551 -18.281 -36.531 1 97.31 191 VAL B N 1
ATOM 3982 C CA . VAL B 1 191 ? 3.771 -18 -37.75 1 97.31 191 VAL B CA 1
ATOM 3983 C C . VAL B 1 191 ? 3.035 -19.25 -38.188 1 97.31 191 VAL B C 1
ATOM 3985 O O . VAL B 1 191 ? 3.605 -20.344 -38.188 1 97.31 191 VAL B O 1
ATOM 3988 N N . LEU B 1 192 ? 1.771 -19.094 -38.594 1 97 192 LEU B N 1
ATOM 3989 C CA . LEU B 1 192 ? 0.966 -20.188 -39.125 1 97 192 LEU B CA 1
ATOM 3990 C C . LEU B 1 192 ? 1.469 -20.594 -40.5 1 97 192 LEU B C 1
ATOM 3992 O O . LEU B 1 192 ? 1.71 -19.75 -41.344 1 97 192 LEU B O 1
ATOM 3996 N N . LEU B 1 193 ? 1.671 -21.938 -40.656 1 95.25 193 LEU B N 1
ATOM 3997 C CA . LEU B 1 193 ? 2.014 -22.469 -41.969 1 95.25 193 LEU B CA 1
ATOM 3998 C C . LEU B 1 193 ? 0.757 -22.781 -42.75 1 95.25 193 LEU B C 1
ATOM 4000 O O . LEU B 1 193 ? -0.078 -23.578 -42.344 1 95.25 193 LEU B O 1
ATOM 4004 N N . GLU B 1 194 ? 0.718 -22.172 -43.906 1 93.75 194 GLU B N 1
ATOM 4005 C CA . GLU B 1 194 ? -0.444 -22.406 -44.75 1 93.75 194 GLU B CA 1
ATOM 4006 C C . GLU B 1 194 ? -0.465 -23.859 -45.25 1 93.75 194 GLU B C 1
ATOM 4008 O O . GLU B 1 194 ? 0.562 -24.375 -45.688 1 93.75 194 GLU B O 1
ATOM 4013 N N . SER B 1 195 ? -1.623 -24.562 -45.219 1 88.19 195 SER B N 1
ATOM 4014 C CA . SER B 1 195 ? -1.764 -25.984 -45.469 1 88.19 195 SER B CA 1
ATOM 4015 C C . SER B 1 195 ? -1.29 -26.328 -46.875 1 88.19 195 SER B C 1
ATOM 4017 O O . SER B 1 195 ? -0.803 -27.438 -47.125 1 88.19 195 SER B O 1
ATOM 4019 N N . ASP B 1 196 ? -1.386 -25.453 -47.875 1 87.75 196 ASP B N 1
ATOM 4020 C CA . ASP B 1 196 ? -1.011 -25.766 -49.25 1 87.75 196 ASP B CA 1
ATOM 4021 C C . ASP B 1 196 ? 0.388 -25.234 -49.562 1 87.75 196 ASP B C 1
ATOM 4023 O O . ASP B 1 196 ? 0.854 -25.344 -50.688 1 87.75 196 ASP B O 1
ATOM 4027 N N . SER B 1 197 ? 1.042 -24.953 -48.5 1 91.81 197 SER B N 1
ATOM 4028 C CA . SER B 1 197 ? 2.361 -24.375 -48.719 1 91.81 197 SER B CA 1
ATOM 4029 C C . SER B 1 197 ? 3.455 -25.438 -48.625 1 91.81 197 SER B C 1
ATOM 4031 O O . SER B 1 197 ? 3.252 -26.5 -48.031 1 91.81 197 SER B O 1
ATOM 4033 N N . GLU B 1 198 ? 4.605 -25.094 -49.281 1 93 198 GLU B N 1
ATOM 4034 C CA . GLU B 1 198 ? 5.762 -26 -49.25 1 93 198 GLU B CA 1
ATOM 4035 C C . GLU B 1 198 ? 6.293 -26.156 -47.812 1 93 198 GLU B C 1
ATOM 4037 O O . GLU B 1 198 ? 6.57 -27.266 -47.375 1 93 198 GLU B O 1
ATOM 4042 N N . PRO B 1 199 ? 6.406 -25.078 -47.125 1 90.19 199 PRO B N 1
ATOM 4043 C CA . PRO B 1 199 ? 6.871 -25.234 -45.75 1 90.19 199 PRO B CA 1
ATOM 4044 C C . PRO B 1 199 ? 5.945 -26.125 -44.906 1 90.19 199 PRO B C 1
ATOM 4046 O O . PRO B 1 199 ? 6.418 -26.906 -44.062 1 90.19 199 PRO B O 1
ATOM 4049 N N . TYR B 1 200 ? 4.691 -25.984 -45.094 1 92.5 200 TYR B N 1
ATOM 4050 C CA . TYR B 1 200 ? 3.727 -26.844 -44.406 1 92.5 200 TYR B CA 1
ATOM 4051 C C . TYR B 1 200 ? 3.979 -28.312 -44.719 1 92.5 200 TYR B C 1
ATOM 4053 O O . TYR B 1 200 ? 4.098 -29.125 -43.812 1 92.5 200 TYR B O 1
ATOM 4061 N N . GLN B 1 201 ? 4.113 -28.625 -45.969 1 89.81 201 GLN B N 1
ATOM 4062 C CA . GLN B 1 201 ? 4.297 -30 -46.406 1 89.81 201 GLN B CA 1
ATOM 4063 C C . GLN B 1 201 ? 5.605 -30.578 -45.875 1 89.81 201 GLN B C 1
ATOM 4065 O O . GLN B 1 201 ? 5.645 -31.719 -45.406 1 89.81 201 GLN B O 1
ATOM 4070 N N . ARG B 1 202 ? 6.582 -29.766 -45.938 1 88.69 202 ARG B N 1
ATOM 4071 C CA . ARG B 1 202 ? 7.887 -30.203 -45.438 1 88.69 202 ARG B CA 1
ATOM 4072 C C . ARG B 1 202 ? 7.836 -30.484 -43.938 1 88.69 202 ARG B C 1
ATOM 4074 O O . ARG B 1 202 ? 8.367 -31.5 -43.469 1 88.69 202 ARG B O 1
ATOM 4081 N N . THR B 1 203 ? 7.25 -29.609 -43.219 1 89.69 203 THR B N 1
ATOM 4082 C CA . THR B 1 203 ? 7.137 -29.766 -41.781 1 89.69 203 THR B CA 1
ATOM 4083 C C . THR B 1 203 ? 6.281 -30.984 -41.438 1 89.69 203 THR B C 1
ATOM 4085 O O . THR B 1 203 ? 6.633 -31.75 -40.531 1 89.69 203 THR B O 1
ATOM 4088 N N . LEU B 1 204 ? 5.223 -31.172 -42.094 1 87.75 204 LEU B N 1
ATOM 4089 C CA . LEU B 1 204 ? 4.332 -32.312 -41.906 1 87.75 204 LEU B CA 1
ATOM 4090 C C . LEU B 1 204 ? 5.066 -33.625 -42.094 1 87.75 204 LEU B C 1
ATOM 4092 O O . LEU B 1 204 ? 4.918 -34.562 -41.312 1 87.75 204 LEU B O 1
ATOM 4096 N N . GLU B 1 205 ? 5.797 -33.656 -43.125 1 85.12 205 GLU B N 1
ATOM 4097 C CA . GLU B 1 205 ? 6.566 -34.844 -43.438 1 85.12 205 GLU B CA 1
ATOM 4098 C C . GLU B 1 205 ? 7.574 -35.156 -42.312 1 85.12 205 GLU B C 1
ATOM 4100 O O . GLU B 1 205 ? 7.75 -36.312 -41.938 1 85.12 205 GLU B O 1
ATOM 4105 N N . ARG B 1 206 ? 8.195 -34.156 -41.906 1 86.44 206 ARG B N 1
ATOM 4106 C CA . ARG B 1 206 ? 9.18 -34.344 -40.844 1 86.44 206 ARG B CA 1
ATOM 4107 C C . ARG B 1 206 ? 8.516 -34.844 -39.562 1 86.44 206 ARG B C 1
ATOM 4109 O O . ARG B 1 206 ? 9.078 -35.656 -38.844 1 86.44 206 ARG B O 1
ATOM 4116 N N . LEU B 1 207 ? 7.398 -34.312 -39.25 1 87.75 207 LEU B N 1
ATOM 4117 C CA . LEU B 1 207 ? 6.652 -34.719 -38.062 1 87.75 207 LEU B CA 1
ATOM 4118 C C . LEU B 1 207 ? 6.199 -36.156 -38.188 1 87.75 207 LEU B C 1
ATOM 4120 O O . LEU B 1 207 ? 6.332 -36.938 -37.219 1 87.75 207 LEU B O 1
ATOM 4124 N N . LYS B 1 208 ? 5.695 -36.5 -39.344 1 82.25 208 LYS B N 1
ATOM 4125 C CA . LYS B 1 208 ? 5.227 -37.844 -39.594 1 82.25 208 LYS B CA 1
ATOM 4126 C C . LYS B 1 208 ? 6.363 -38.875 -39.438 1 82.25 208 LYS B C 1
ATOM 4128 O O . LYS B 1 208 ? 6.156 -39.969 -38.969 1 82.25 208 LYS B O 1
ATOM 4133 N N . ALA B 1 209 ? 7.5 -38.375 -39.844 1 79.25 209 ALA B N 1
ATOM 4134 C CA . ALA B 1 209 ? 8.672 -39.25 -39.812 1 79.25 209 ALA B CA 1
ATOM 4135 C C . ALA B 1 209 ? 9.219 -39.344 -38.375 1 79.25 209 ALA B C 1
ATOM 4137 O O . ALA B 1 209 ? 9.789 -40.375 -38.031 1 79.25 209 ALA B O 1
ATOM 4138 N N . GLY B 1 210 ? 8.984 -38.344 -37.688 1 74.38 210 GLY B N 1
ATOM 4139 C CA . GLY B 1 210 ? 9.719 -38.281 -36.438 1 74.38 210 GLY B CA 1
ATOM 4140 C C . GLY B 1 210 ? 8.836 -38.438 -35.188 1 74.38 210 GLY B C 1
ATOM 4141 O O . GLY B 1 210 ? 9.336 -38.594 -34.094 1 74.38 210 GLY B O 1
ATOM 4142 N N . VAL B 1 211 ? 7.539 -38.344 -35.312 1 73.38 211 VAL B N 1
ATOM 4143 C CA . VAL B 1 211 ? 6.641 -38.375 -34.156 1 73.38 211 VAL B CA 1
ATOM 4144 C C . VAL B 1 211 ? 5.695 -39.562 -34.281 1 73.38 211 VAL B C 1
ATOM 4146 O O . VAL B 1 211 ? 4.996 -39.719 -35.281 1 73.38 211 VAL B O 1
ATOM 4149 N N . PRO B 1 212 ? 5.859 -40.438 -33.375 1 68.69 212 PRO B N 1
ATOM 4150 C CA . PRO B 1 212 ? 4.898 -41.562 -33.406 1 68.69 212 PRO B CA 1
ATOM 4151 C C . PRO B 1 212 ? 3.449 -41.062 -33.344 1 68.69 212 PRO B C 1
ATOM 4153 O O . PRO B 1 212 ? 3.119 -40.156 -32.594 1 68.69 212 PRO B O 1
ATOM 4156 N N . ALA B 1 213 ? 2.639 -41.531 -34.281 1 61.53 213 ALA B N 1
ATOM 4157 C CA . ALA B 1 213 ? 1.229 -41.156 -34.406 1 61.53 213 ALA B CA 1
ATOM 4158 C C . ALA B 1 213 ? 0.517 -41.281 -33.062 1 61.53 213 ALA B C 1
ATOM 4160 O O . ALA B 1 213 ? -0.369 -40.5 -32.75 1 61.53 213 ALA B O 1
ATOM 4161 N N . GLU B 1 214 ? 0.97 -42.281 -32.344 1 62.94 214 GLU B N 1
ATOM 4162 C CA . GLU B 1 214 ? 0.341 -42.562 -31.062 1 62.94 214 GLU B CA 1
ATOM 4163 C C . GLU B 1 214 ? 0.543 -41.406 -30.078 1 62.94 214 GLU B C 1
ATOM 4165 O O . GLU B 1 214 ? -0.23 -41.25 -29.141 1 62.94 214 GLU B O 1
ATOM 4170 N N . ASP B 1 215 ? 1.569 -40.656 -30.406 1 62.56 215 ASP B N 1
ATOM 4171 C CA . ASP B 1 215 ? 1.917 -39.594 -29.469 1 62.56 215 ASP B CA 1
ATOM 4172 C C . ASP B 1 215 ? 1.121 -38.312 -29.781 1 62.56 215 ASP B C 1
ATOM 4174 O O . ASP B 1 215 ? 1.143 -37.375 -28.984 1 62.56 215 ASP B O 1
ATOM 4178 N N . LEU B 1 216 ? 0.612 -38.344 -30.922 1 61.22 216 LEU B N 1
ATOM 4179 C CA . LEU B 1 216 ? -0.166 -37.156 -31.281 1 61.22 216 LEU B CA 1
ATOM 4180 C C . LEU B 1 216 ? -1.66 -37.438 -31.125 1 61.22 216 LEU B C 1
ATOM 4182 O O . LEU B 1 216 ? -2.176 -38.406 -31.641 1 61.22 216 LEU B O 1
ATOM 4186 N N . ASP B 1 217 ? -2.291 -37.25 -30 1 60.12 217 ASP B N 1
ATOM 4187 C CA . ASP B 1 217 ? -3.715 -37.469 -29.766 1 60.12 217 ASP B CA 1
ATOM 4188 C C . ASP B 1 217 ? -4.535 -37.156 -31 1 60.12 217 ASP B C 1
ATOM 4190 O O . ASP B 1 217 ? -5.719 -37.5 -31.078 1 60.12 217 ASP B O 1
ATOM 4194 N N . MET B 1 218 ? -4.148 -36.344 -31.844 1 60.66 218 MET B N 1
ATOM 4195 C CA . MET B 1 218 ? -4.898 -35.969 -33.031 1 60.66 218 MET B CA 1
ATOM 4196 C C . MET B 1 218 ? -4.137 -36.344 -34.312 1 60.66 218 MET B C 1
ATOM 4198 O O . MET B 1 218 ? -2.918 -36.531 -34.281 1 60.66 218 MET B O 1
ATOM 4202 N N . ALA B 1 219 ? -4.977 -36.594 -35.25 1 63.88 219 ALA B N 1
ATOM 4203 C CA . ALA B 1 219 ? -4.328 -36.75 -36.531 1 63.88 219 ALA B CA 1
ATOM 4204 C C . ALA B 1 219 ? -3.602 -35.469 -36.938 1 63.88 219 ALA B C 1
ATOM 4206 O O . ALA B 1 219 ? -4.184 -34.375 -36.906 1 63.88 219 ALA B O 1
ATOM 4207 N N . LEU B 1 220 ? -2.25 -35.438 -37 1 71.25 220 LEU B N 1
ATOM 4208 C CA . LEU B 1 220 ? -1.392 -34.344 -37.375 1 71.25 220 LEU B CA 1
ATOM 4209 C C . LEU B 1 220 ? -1.99 -33.562 -38.562 1 71.25 220 LEU B C 1
ATOM 4211 O O . LEU B 1 220 ? -1.797 -32.344 -38.656 1 71.25 220 LEU B O 1
ATOM 4215 N N . GLU B 1 221 ? -2.812 -34.375 -39.344 1 69.81 221 GLU B N 1
ATOM 4216 C CA . GLU B 1 221 ? -3.348 -33.719 -40.531 1 69.81 221 GLU B CA 1
ATOM 4217 C C . GLU B 1 221 ? -4.406 -32.688 -40.156 1 69.81 221 GLU B C 1
ATOM 4219 O O . GLU B 1 221 ? -4.66 -31.75 -40.938 1 69.81 221 GLU B O 1
ATOM 4224 N N . ASP B 1 222 ? -4.926 -32.812 -39 1 76.81 222 ASP B N 1
ATOM 4225 C CA . ASP B 1 222 ? -5.973 -31.891 -38.562 1 76.81 222 ASP B CA 1
ATOM 4226 C C . ASP B 1 222 ? -5.395 -30.766 -37.719 1 76.81 222 ASP B C 1
ATOM 4228 O O . ASP B 1 222 ? -6.117 -29.859 -37.281 1 76.81 222 ASP B O 1
ATOM 4232 N N . ALA B 1 223 ? -4.129 -30.828 -37.594 1 86.62 223 ALA B N 1
ATOM 4233 C CA . ALA B 1 223 ? -3.5 -29.844 -36.719 1 86.62 223 ALA B CA 1
ATOM 4234 C C . ALA B 1 223 ? -3.053 -28.609 -37.5 1 86.62 223 ALA B C 1
ATOM 4236 O O . ALA B 1 223 ? -2.672 -28.703 -38.656 1 86.62 223 ALA B O 1
ATOM 4237 N N . SER B 1 224 ? -3.26 -27.438 -36.875 1 91.94 224 SER B N 1
ATOM 4238 C CA . SER B 1 224 ? -2.602 -26.234 -37.375 1 91.94 224 SER B CA 1
ATOM 4239 C C . SER B 1 224 ? -1.118 -26.234 -37.031 1 91.94 224 SER B C 1
ATOM 4241 O O . SER B 1 224 ? -0.749 -26.469 -35.875 1 91.94 224 SER B O 1
ATOM 4243 N N . LEU B 1 225 ? -0.315 -26 -38.031 1 93.88 225 LEU B N 1
ATOM 4244 C CA . LEU B 1 225 ? 1.129 -26 -37.844 1 93.88 225 LEU B CA 1
ATOM 4245 C C . LEU B 1 225 ? 1.675 -24.578 -37.781 1 93.88 225 LEU B C 1
ATOM 4247 O O . LEU B 1 225 ? 1.309 -23.734 -38.594 1 93.88 225 LEU B O 1
ATOM 4251 N N . PHE B 1 226 ? 2.477 -24.297 -36.781 1 96.44 226 PHE B N 1
ATOM 4252 C CA . PHE B 1 226 ? 3.152 -23.016 -36.625 1 96.44 226 PHE B CA 1
ATOM 4253 C C . PHE B 1 226 ? 4.664 -23.203 -36.562 1 96.44 226 PHE B C 1
ATOM 4255 O O . PHE B 1 226 ? 5.145 -24.281 -36.156 1 96.44 226 PHE B O 1
ATOM 4262 N N . GLN B 1 227 ? 5.398 -22.172 -36.938 1 96.56 227 GLN B N 1
ATOM 4263 C CA . GLN B 1 227 ? 6.852 -22.172 -36.812 1 96.56 227 GLN B CA 1
ATOM 4264 C C . GLN B 1 227 ? 7.363 -20.828 -36.312 1 96.56 227 GLN B C 1
ATOM 4266 O O . GLN B 1 227 ? 6.723 -19.797 -36.531 1 96.56 227 GLN B O 1
ATOM 4271 N N . ALA B 1 228 ? 8.453 -20.891 -35.656 1 97.56 228 ALA B N 1
ATOM 4272 C CA . ALA B 1 228 ? 9.172 -19.688 -35.219 1 97.56 228 ALA B CA 1
ATOM 4273 C C . ALA B 1 228 ? 10.68 -19.922 -35.219 1 97.56 228 ALA B C 1
ATOM 4275 O O . ALA B 1 228 ? 11.133 -21.078 -35.156 1 97.56 228 ALA B O 1
ATOM 4276 N N . GLU B 1 229 ? 11.406 -18.828 -35.281 1 95.75 229 GLU B N 1
ATOM 4277 C CA . GLU B 1 229 ? 12.859 -18.906 -35.156 1 95.75 229 GLU B CA 1
ATOM 4278 C C . GLU B 1 229 ? 13.289 -19 -33.719 1 95.75 229 GLU B C 1
ATOM 4280 O O . GLU B 1 229 ? 12.75 -18.297 -32.844 1 95.75 229 GLU B O 1
ATOM 4285 N N . LEU B 1 230 ? 14.273 -19.875 -33.438 1 96.31 230 LEU B N 1
ATOM 4286 C CA . LEU B 1 230 ? 14.812 -20 -32.062 1 96.31 230 LEU B CA 1
ATOM 4287 C C . LEU B 1 230 ? 16.266 -19.531 -32.031 1 96.31 230 LEU B C 1
ATOM 4289 O O . LEU B 1 230 ? 16.859 -19.469 -30.953 1 96.31 230 LEU B O 1
ATOM 4293 N N . GLY B 1 231 ? 16.797 -19.219 -33.125 1 92.25 231 GLY B N 1
ATOM 4294 C CA . GLY B 1 231 ? 18.188 -18.828 -33.219 1 92.25 231 GLY B CA 1
ATOM 4295 C C . GLY B 1 231 ? 19.109 -19.953 -33.625 1 92.25 231 GLY B C 1
ATOM 4296 O O . GLY B 1 231 ? 18.766 -21.125 -33.438 1 92.25 231 GLY B O 1
ATOM 4297 N N . ALA B 1 232 ? 20.344 -19.578 -34.188 1 90.62 232 ALA B N 1
ATOM 4298 C CA . ALA B 1 232 ? 21.391 -20.516 -34.594 1 90.62 232 ALA B CA 1
ATOM 4299 C C . ALA B 1 232 ? 20.844 -21.562 -35.562 1 90.62 232 ALA B C 1
ATOM 4301 O O . ALA B 1 232 ? 21.234 -22.734 -35.469 1 90.62 232 ALA B O 1
ATOM 4302 N N . GLY B 1 233 ? 19.812 -21.156 -36.312 1 91.88 233 GLY B N 1
ATOM 4303 C CA . GLY B 1 233 ? 19.234 -22.062 -37.312 1 91.88 233 GLY B CA 1
ATOM 4304 C C . GLY B 1 233 ? 18.172 -22.969 -36.719 1 91.88 233 GLY B C 1
ATOM 4305 O O . GLY B 1 233 ? 17.484 -23.672 -37.469 1 91.88 233 GLY B O 1
ATOM 4306 N N . LYS B 1 234 ? 18.016 -22.938 -35.438 1 94.19 234 LYS B N 1
ATOM 4307 C CA . LYS B 1 234 ? 16.969 -23.734 -34.812 1 94.19 234 LYS B CA 1
ATOM 4308 C C . LYS B 1 234 ? 15.578 -23.156 -35.094 1 94.19 234 LYS B C 1
ATOM 4310 O O . LYS B 1 234 ? 15.43 -21.938 -35.188 1 94.19 234 LYS B O 1
ATOM 4315 N N . ARG B 1 235 ? 14.672 -24.062 -35.156 1 94.75 235 ARG B N 1
ATOM 4316 C CA . ARG B 1 235 ? 13.297 -23.641 -35.406 1 94.75 235 ARG B CA 1
ATOM 4317 C C . ARG B 1 235 ? 12.328 -24.312 -34.469 1 94.75 235 ARG B C 1
ATOM 4319 O O . ARG B 1 235 ? 12.445 -25.5 -34.156 1 94.75 235 ARG B O 1
ATOM 4326 N N . PHE B 1 236 ? 11.422 -23.531 -33.969 1 96.81 236 PHE B N 1
ATOM 4327 C CA . PHE B 1 236 ? 10.297 -23.984 -33.188 1 96.81 236 PHE B CA 1
ATOM 4328 C C . PHE B 1 236 ? 9.156 -24.469 -34.062 1 96.81 236 PHE B C 1
ATOM 4330 O O . PHE B 1 236 ? 8.773 -23.797 -35.031 1 96.81 236 PHE B O 1
ATOM 4337 N N . ILE B 1 237 ? 8.688 -25.641 -33.781 1 94.81 237 ILE B N 1
ATOM 4338 C CA . ILE B 1 237 ? 7.543 -26.203 -34.5 1 94.81 237 ILE B CA 1
ATOM 4339 C C . ILE B 1 237 ? 6.41 -26.5 -33.531 1 94.81 237 ILE B C 1
ATOM 4341 O O . ILE B 1 237 ? 6.633 -27.109 -32.469 1 94.81 237 ILE B O 1
ATOM 4345 N N . SER B 1 238 ? 5.199 -26.062 -33.844 1 95.25 238 SER B N 1
ATOM 4346 C CA . SER B 1 238 ? 4.016 -26.297 -33 1 95.25 238 SER B CA 1
ATOM 4347 C C . SER B 1 238 ? 2.887 -26.922 -33.844 1 95.25 238 SER B C 1
ATOM 4349 O O . SER B 1 238 ? 2.592 -26.453 -34.938 1 95.25 238 SER B O 1
ATOM 4351 N N . ALA B 1 239 ? 2.367 -27.953 -33.375 1 92.5 239 ALA B N 1
ATOM 4352 C CA . ALA B 1 239 ? 1.128 -28.516 -33.906 1 92.5 239 ALA B CA 1
ATOM 4353 C C . ALA B 1 239 ? -0.012 -28.375 -32.906 1 92.5 239 ALA B C 1
ATOM 4355 O O . ALA B 1 239 ? 0.075 -28.859 -31.781 1 92.5 239 ALA B O 1
ATOM 4356 N N . CYS B 1 240 ? -1.044 -27.656 -33.312 1 92.19 240 CYS B N 1
ATOM 4357 C CA . CYS B 1 240 ? -2.111 -27.328 -32.375 1 92.19 240 CYS B CA 1
ATOM 4358 C C . CYS B 1 240 ? -3.455 -27.844 -32.875 1 92.19 240 CYS B C 1
ATOM 4360 O O . CYS B 1 240 ? -3.711 -27.859 -34.094 1 92.19 240 CYS B O 1
ATOM 4362 N N . TRP B 1 241 ? -4.262 -28.328 -31.984 1 88.88 241 TRP B N 1
ATOM 4363 C CA . TRP B 1 241 ? -5.625 -28.781 -32.25 1 88.88 241 TRP B CA 1
ATOM 4364 C C . TRP B 1 241 ? -6.559 -28.422 -31.109 1 88.88 241 TRP B C 1
ATOM 4366 O O . TRP B 1 241 ? -6.109 -28.016 -30.031 1 88.88 241 TRP B O 1
ATOM 4376 N N . TYR B 1 242 ? -7.855 -28.547 -31.406 1 89.12 242 TYR B N 1
ATOM 4377 C CA . TYR B 1 242 ? -8.82 -28.25 -30.359 1 89.12 242 TYR B CA 1
ATOM 4378 C C . TYR B 1 242 ? -9.32 -29.531 -29.688 1 89.12 242 TYR B C 1
ATOM 4380 O O . TYR B 1 242 ? -9.555 -30.531 -30.375 1 89.12 242 TYR B O 1
ATOM 4388 N N . LEU B 1 243 ? -9.273 -29.562 -28.484 1 86.38 243 LEU B N 1
ATOM 4389 C CA . LEU B 1 243 ? -9.969 -30.562 -27.672 1 86.38 243 LEU B CA 1
ATOM 4390 C C . LEU B 1 243 ? -11.078 -29.906 -26.844 1 86.38 243 LEU B C 1
ATOM 4392 O O . LEU B 1 243 ? -10.812 -29.312 -25.797 1 86.38 243 LEU B O 1
ATOM 4396 N N . ALA B 1 244 ? -12.281 -30.172 -27.312 1 89 244 ALA B N 1
ATOM 4397 C CA . ALA B 1 244 ? -13.438 -29.453 -26.766 1 89 244 ALA B CA 1
ATOM 4398 C C . ALA B 1 244 ? -13.211 -27.938 -26.812 1 89 244 ALA B C 1
ATOM 4400 O O . ALA B 1 244 ? -13.016 -27.375 -27.891 1 89 244 ALA B O 1
ATOM 4401 N N . TYR B 1 245 ? -13.109 -27.359 -25.703 1 91.25 245 TYR B N 1
ATOM 4402 C CA . TYR B 1 245 ? -13.047 -25.891 -25.672 1 91.25 245 TYR B CA 1
ATOM 4403 C C . TYR B 1 245 ? -11.617 -25.406 -25.484 1 91.25 245 TYR B C 1
ATOM 4405 O O . TYR B 1 245 ? -11.367 -24.203 -25.391 1 91.25 245 TYR B O 1
ATOM 4413 N N . ASN B 1 246 ? -10.633 -26.25 -25.438 1 93.75 246 ASN B N 1
ATOM 4414 C CA . ASN B 1 246 ? -9.242 -25.844 -25.234 1 93.75 246 ASN B CA 1
ATOM 4415 C C . ASN B 1 246 ? -8.375 -26.188 -26.453 1 93.75 246 ASN B C 1
ATOM 4417 O O . ASN B 1 246 ? -8.555 -27.234 -27.062 1 93.75 246 ASN B O 1
ATOM 4421 N N . GLU B 1 247 ? -7.531 -25.234 -26.75 1 92.38 247 GLU B N 1
ATOM 4422 C CA . GLU B 1 247 ? -6.504 -25.531 -27.75 1 92.38 247 GLU B CA 1
ATOM 4423 C C . GLU B 1 247 ? -5.324 -26.266 -27.125 1 92.38 247 GLU B C 1
ATOM 4425 O O . GLU B 1 247 ? -4.773 -25.812 -26.109 1 92.38 247 GLU B O 1
ATOM 4430 N N . MET B 1 248 ? -5.023 -27.406 -27.672 1 90.38 248 MET B N 1
ATOM 4431 C CA . MET B 1 248 ? -3.877 -28.203 -27.25 1 90.38 248 MET B CA 1
ATOM 4432 C C . MET B 1 248 ? -2.77 -28.172 -28.297 1 90.38 248 MET B C 1
ATOM 4434 O O . MET B 1 248 ? -3.045 -28.156 -29.5 1 90.38 248 MET B O 1
ATOM 4438 N N . CYS B 1 249 ? -1.552 -28.109 -27.828 1 93.19 249 CYS B N 1
ATOM 4439 C CA . CYS B 1 249 ? -0.434 -28.078 -28.766 1 93.19 249 CYS B CA 1
ATOM 4440 C C . CYS B 1 249 ? 0.67 -29.031 -28.328 1 93.19 249 CYS B C 1
ATOM 4442 O O . CYS B 1 249 ? 0.796 -29.344 -27.141 1 93.19 249 CYS B O 1
ATOM 4444 N N . ALA B 1 250 ? 1.381 -29.5 -29.281 1 92.75 250 ALA B N 1
ATOM 4445 C CA . ALA B 1 250 ? 2.658 -30.172 -29.078 1 92.75 250 ALA B CA 1
ATOM 4446 C C . ALA B 1 250 ? 3.785 -29.438 -29.812 1 92.75 250 ALA B C 1
ATOM 4448 O O . ALA B 1 250 ? 3.57 -28.859 -30.859 1 92.75 250 ALA B O 1
ATOM 4449 N N . HIS B 1 251 ? 4.977 -29.562 -29.219 1 94.31 251 HIS B N 1
ATOM 4450 C CA . HIS B 1 251 ? 6.062 -28.75 -29.75 1 94.31 251 HIS B CA 1
ATOM 4451 C C . HIS B 1 251 ? 7.309 -29.594 -30.016 1 94.31 251 HIS B C 1
ATOM 4453 O O . HIS B 1 251 ? 7.547 -30.578 -29.312 1 94.31 251 HIS B O 1
ATOM 4459 N N . TRP B 1 252 ? 8.086 -29.125 -30.969 1 93.56 252 TRP B N 1
ATOM 4460 C CA . TRP B 1 252 ? 9.375 -29.703 -31.312 1 93.56 252 TRP B CA 1
ATOM 4461 C C . TRP B 1 252 ? 10.375 -28.625 -31.688 1 93.56 252 TRP B C 1
ATOM 4463 O O . TRP B 1 252 ? 9.992 -27.5 -32 1 93.56 252 TRP B O 1
ATOM 4473 N N . VAL B 1 253 ? 11.609 -28.953 -31.562 1 94.25 253 VAL B N 1
ATOM 4474 C CA . VAL B 1 253 ? 12.672 -28.109 -32.094 1 94.25 253 VAL B CA 1
ATOM 4475 C C . VAL B 1 253 ? 13.398 -28.828 -33.219 1 94.25 253 VAL B C 1
ATOM 4477 O O . VAL B 1 253 ? 13.648 -30.031 -33.156 1 94.25 253 VAL B O 1
ATOM 4480 N N . SER B 1 254 ? 13.492 -28.109 -34.344 1 90.94 254 SER B N 1
ATOM 4481 C CA . SER B 1 254 ? 14.367 -28.547 -35.438 1 90.94 254 SER B CA 1
ATOM 4482 C C . SER B 1 254 ? 15.766 -27.953 -35.281 1 90.94 254 SER B C 1
ATOM 4484 O O . SER B 1 254 ? 15.93 -26.734 -35.219 1 90.94 254 SER B O 1
ATOM 4486 N N . ASP B 1 255 ? 16.641 -28.812 -35.125 1 88.44 255 ASP B N 1
ATOM 4487 C CA . ASP B 1 255 ? 18.047 -28.422 -35 1 88.44 255 ASP B CA 1
ATOM 4488 C C . ASP B 1 255 ? 18.844 -28.875 -36.219 1 88.44 255 ASP B C 1
ATOM 4490 O O . ASP B 1 255 ? 18.906 -30.062 -36.531 1 88.44 255 ASP B O 1
ATOM 4494 N N . PRO B 1 256 ? 19.453 -27.859 -36.969 1 86.88 256 PRO B N 1
ATOM 4495 C CA . PRO B 1 256 ? 20.25 -28.266 -38.156 1 86.88 256 PRO B CA 1
ATOM 4496 C C . PRO B 1 256 ? 21.391 -29.203 -37.781 1 86.88 256 PRO B C 1
ATOM 4498 O O . PRO B 1 256 ? 21.812 -30.016 -38.625 1 86.88 256 PRO B O 1
ATOM 4501 N N . ALA B 1 257 ? 21.891 -29.125 -36.625 1 84.81 257 ALA B N 1
ATOM 4502 C CA . ALA B 1 257 ? 22.984 -29.984 -36.188 1 84.81 257 ALA B CA 1
ATOM 4503 C C . ALA B 1 257 ? 22.5 -31.422 -35.969 1 84.81 257 ALA B C 1
ATOM 4505 O O . ALA B 1 257 ? 23.297 -32.375 -36 1 84.81 257 ALA B O 1
ATOM 4506 N N . SER B 1 258 ? 21.25 -31.562 -35.656 1 79.88 258 SER B N 1
ATOM 4507 C CA . SER B 1 258 ? 20.594 -32.875 -35.5 1 79.88 258 SER B CA 1
ATOM 4508 C C . SER B 1 258 ? 19.203 -32.844 -36.125 1 79.88 258 SER B C 1
ATOM 4510 O O . SER B 1 258 ? 18.188 -32.812 -35.406 1 79.88 258 SER B O 1
ATOM 4512 N N . PRO B 1 259 ? 19.188 -32.906 -37.312 1 74.44 259 PRO B N 1
ATOM 4513 C CA . PRO B 1 259 ? 17.922 -32.625 -38.031 1 74.44 259 PRO B CA 1
ATOM 4514 C C . PRO B 1 259 ? 16.891 -33.75 -37.844 1 74.44 259 PRO B C 1
ATOM 4516 O O . PRO B 1 259 ? 15.688 -33.5 -37.938 1 74.44 259 PRO B O 1
ATOM 4519 N N . THR B 1 260 ? 17.328 -35.031 -37.688 1 76 260 THR B N 1
ATOM 4520 C CA . THR B 1 260 ? 16.406 -36.156 -37.469 1 76 260 THR B CA 1
ATOM 4521 C C . THR B 1 260 ? 16.891 -37.031 -36.344 1 76 260 THR B C 1
ATOM 4523 O O . THR B 1 260 ? 18.094 -37.344 -36.25 1 76 260 THR B O 1
ATOM 4526 N N . PRO B 1 261 ? 15.953 -37.406 -35.406 1 80.94 261 PRO B N 1
ATOM 4527 C CA . PRO B 1 261 ? 14.547 -36.969 -35.375 1 80.94 261 PRO B CA 1
ATOM 4528 C C . PRO B 1 261 ? 14.359 -35.594 -34.75 1 80.94 261 PRO B C 1
ATOM 4530 O O . PRO B 1 261 ? 15.289 -35.062 -34.125 1 80.94 261 PRO B O 1
ATOM 4533 N N . LEU B 1 262 ? 13.18 -35.031 -35.031 1 87.94 262 LEU B N 1
ATOM 4534 C CA . LEU B 1 262 ? 12.828 -33.812 -34.312 1 87.94 262 LEU B CA 1
ATOM 4535 C C . LEU B 1 262 ? 12.844 -34.031 -32.812 1 87.94 262 LEU B C 1
ATOM 4537 O O . LEU B 1 262 ? 12.422 -35.094 -32.344 1 87.94 262 LEU B O 1
ATOM 4541 N N . GLN B 1 263 ? 13.352 -33.094 -32.156 1 89.5 263 GLN B N 1
ATOM 4542 C CA . GLN B 1 263 ? 13.375 -33.188 -30.703 1 89.5 263 GLN B CA 1
ATOM 4543 C C . GLN B 1 263 ? 12.102 -32.594 -30.078 1 89.5 263 GLN B C 1
ATOM 4545 O O . GLN B 1 263 ? 11.758 -31.438 -30.344 1 89.5 263 GLN B O 1
ATOM 4550 N N . SER B 1 264 ? 11.422 -33.469 -29.281 1 92.12 264 SER B N 1
ATOM 4551 C CA . SER B 1 264 ? 10.211 -33 -28.609 1 92.12 264 SER B CA 1
ATOM 4552 C C . SER B 1 264 ? 10.539 -31.984 -27.516 1 92.12 264 SER B C 1
ATOM 4554 O O . SER B 1 264 ? 11.523 -32.156 -26.797 1 92.12 264 SER B O 1
ATOM 4556 N N . LEU B 1 265 ? 9.797 -30.953 -27.391 1 95 265 LEU B N 1
ATOM 4557 C CA . LEU B 1 265 ? 9.906 -29.953 -26.312 1 95 265 LEU B CA 1
ATOM 4558 C C . LEU B 1 265 ? 8.828 -30.172 -25.266 1 95 265 LEU B C 1
ATOM 4560 O O . LEU B 1 265 ? 7.672 -30.453 -25.594 1 95 265 LEU B O 1
ATOM 4564 N N . PRO B 1 266 ? 9.195 -30.109 -23.953 1 96.75 266 PRO B N 1
ATOM 4565 C CA . PRO B 1 266 ? 8.234 -30.344 -22.875 1 96.75 266 PRO B CA 1
ATOM 4566 C C . PRO B 1 266 ? 7.355 -29.125 -22.594 1 96.75 266 PRO B C 1
ATOM 4568 O O . PRO B 1 266 ? 7.371 -28.594 -21.484 1 96.75 266 PRO B O 1
ATOM 4571 N N . SER B 1 267 ? 6.613 -28.641 -23.516 1 97.06 267 SER B N 1
ATOM 4572 C CA . SER B 1 267 ? 5.652 -27.547 -23.453 1 97.06 267 SER B CA 1
ATOM 4573 C C . SER B 1 267 ? 4.434 -27.828 -24.328 1 97.06 267 SER B C 1
ATOM 4575 O O . SER B 1 267 ? 4.484 -28.703 -25.203 1 97.06 267 SER B O 1
ATOM 4577 N N . ASP B 1 268 ? 3.355 -27.156 -24.016 1 95.44 268 ASP B N 1
ATOM 4578 C CA . ASP B 1 268 ? 2.166 -27.453 -24.812 1 95.44 268 ASP B CA 1
ATOM 4579 C C . ASP B 1 268 ? 1.267 -26.219 -24.922 1 95.44 268 ASP B C 1
ATOM 4581 O O . ASP B 1 268 ? 0.064 -26.344 -25.172 1 95.44 268 ASP B O 1
ATOM 4585 N N . GLY B 1 269 ? 1.798 -25.016 -24.812 1 97.31 269 GLY B N 1
ATOM 4586 C CA . GLY B 1 269 ? 1.033 -23.781 -24.891 1 97.31 269 GLY B CA 1
ATOM 4587 C C . GLY B 1 269 ? 0.704 -23.375 -26.312 1 97.31 269 GLY B C 1
ATOM 4588 O O . GLY B 1 269 ? 1.42 -23.75 -27.25 1 97.31 269 GLY B O 1
ATOM 4589 N N . SER B 1 270 ? -0.308 -22.578 -26.453 1 96.5 270 SER B N 1
ATOM 4590 C CA . SER B 1 270 ? -0.79 -22.234 -27.797 1 96.5 270 SER B CA 1
ATOM 4591 C C . SER B 1 270 ? -0.26 -20.875 -28.234 1 96.5 270 SER B C 1
ATOM 4593 O O . SER B 1 270 ? -0.405 -20.484 -29.406 1 96.5 270 SER B O 1
ATOM 4595 N N . LEU B 1 271 ? 0.289 -20.156 -27.344 1 98 271 LEU B N 1
ATOM 4596 C CA . LEU B 1 271 ? 0.818 -18.844 -27.703 1 98 271 LEU B CA 1
ATOM 4597 C C . LEU B 1 271 ? 2.338 -18.812 -27.578 1 98 271 LEU B C 1
ATOM 4599 O O . LEU B 1 271 ? 2.891 -19.203 -26.547 1 98 271 LEU B O 1
ATOM 4603 N N . TYR B 1 272 ? 2.982 -18.406 -28.625 1 98.44 272 TYR B N 1
ATOM 4604 C CA . TYR B 1 272 ? 4.43 -18.234 -28.641 1 98.44 272 TYR B CA 1
ATOM 4605 C C . TYR B 1 272 ? 4.801 -16.781 -28.906 1 98.44 272 TYR B C 1
ATOM 4607 O O . TYR B 1 272 ? 4.383 -16.188 -29.906 1 98.44 272 TYR B O 1
ATOM 4615 N N . VAL B 1 273 ? 5.562 -16.188 -28 1 98.12 273 VAL B N 1
ATOM 4616 C CA . VAL B 1 273 ? 6.094 -14.836 -28.172 1 98.12 273 VAL B CA 1
ATOM 4617 C C . VAL B 1 273 ? 7.527 -14.781 -27.656 1 98.12 273 VAL B C 1
ATOM 4619 O O . VAL B 1 273 ? 7.785 -15.086 -26.484 1 98.12 273 VAL B O 1
ATOM 4622 N N . ASP B 1 274 ? 8.5 -14.539 -28.531 1 97.56 274 ASP B N 1
ATOM 4623 C CA . ASP B 1 274 ? 9.875 -14.234 -28.156 1 97.56 274 ASP B CA 1
ATOM 4624 C C . ASP B 1 274 ? 10.508 -15.398 -27.391 1 97.56 274 ASP B C 1
ATOM 4626 O O . ASP B 1 274 ? 11.203 -15.195 -26.391 1 97.56 274 ASP B O 1
ATOM 4630 N N . GLY B 1 275 ? 10.227 -16.531 -27.734 1 97.88 275 GLY B N 1
ATOM 4631 C CA . GLY B 1 275 ? 10.852 -17.688 -27.141 1 97.88 275 GLY B CA 1
ATOM 4632 C C . GLY B 1 275 ? 10.086 -18.234 -25.953 1 97.88 275 GLY B C 1
ATOM 4633 O O . GLY B 1 275 ? 10.523 -19.188 -25.312 1 97.88 275 GLY B O 1
ATOM 4634 N N . ILE B 1 276 ? 8.969 -17.594 -25.625 1 98.75 276 ILE B N 1
ATOM 4635 C CA . ILE B 1 276 ? 8.125 -18.031 -24.516 1 98.75 276 ILE B CA 1
ATOM 4636 C C . ILE B 1 276 ? 6.828 -18.625 -25.062 1 98.75 276 ILE B C 1
ATOM 4638 O O . ILE B 1 276 ? 6.188 -18.031 -25.938 1 98.75 276 ILE B O 1
ATOM 4642 N N . VAL B 1 277 ? 6.539 -19.828 -24.594 1 98.69 277 VAL B N 1
ATOM 4643 C CA . VAL B 1 277 ? 5.258 -20.469 -24.875 1 98.69 277 VAL B CA 1
ATOM 4644 C C . VAL B 1 277 ? 4.34 -20.359 -23.672 1 98.69 277 VAL B C 1
ATOM 4646 O O . VAL B 1 277 ? 4.762 -20.594 -22.531 1 98.69 277 VAL B O 1
ATOM 4649 N N . SER B 1 278 ? 3.096 -19.922 -23.906 1 98.75 278 SER B N 1
ATOM 4650 C CA . SER B 1 278 ? 2.16 -19.781 -22.781 1 98.75 278 SER B CA 1
ATOM 4651 C C . SER B 1 278 ? 0.797 -20.375 -23.141 1 98.75 278 SER B C 1
ATOM 4653 O O . SER B 1 278 ? 0.488 -20.594 -24.312 1 98.75 278 SER B O 1
ATOM 4655 N N . GLN B 1 279 ? 0.08 -20.75 -22.172 1 97.81 279 GLN B N 1
ATOM 4656 C CA . GLN B 1 279 ? -1.282 -21.234 -22.359 1 97.81 279 GLN B CA 1
ATOM 4657 C C . GLN B 1 279 ? -2.193 -20.781 -21.234 1 97.81 279 GLN B C 1
ATOM 4659 O O . GLN B 1 279 ? -1.728 -20.547 -20.109 1 97.81 279 GLN B O 1
ATOM 4664 N N . GLN B 1 280 ? -3.393 -20.531 -21.469 1 97.88 280 GLN B N 1
ATOM 4665 C CA . GLN B 1 280 ? -4.527 -20.375 -20.562 1 97.88 280 GLN B CA 1
ATOM 4666 C C . GLN B 1 280 ? -5.672 -21.312 -20.969 1 97.88 280 GLN B C 1
ATOM 4668 O O . GLN B 1 280 ? -6.191 -21.219 -22.078 1 97.88 280 GLN B O 1
ATOM 4673 N N . ARG B 1 281 ? -6.039 -22.203 -20.094 1 97.38 281 ARG B N 1
ATOM 4674 C CA . ARG B 1 281 ? -7.062 -23.188 -20.422 1 97.38 281 ARG B CA 1
ATOM 4675 C C . ARG B 1 281 ? -8.156 -23.234 -19.359 1 97.38 281 ARG B C 1
ATOM 4677 O O . ARG B 1 281 ? -7.875 -23.141 -18.172 1 97.38 281 ARG B O 1
ATOM 4684 N N . LYS B 1 282 ? -9.328 -23.406 -19.875 1 97.31 282 LYS B N 1
ATOM 4685 C CA . LYS B 1 282 ? -10.453 -23.641 -18.984 1 97.31 282 LYS B CA 1
ATOM 4686 C C . LYS B 1 282 ? -10.367 -25.016 -18.328 1 97.31 282 LYS B C 1
ATOM 4688 O O . LYS B 1 282 ? -10.047 -26 -18.984 1 97.31 282 LYS B O 1
ATOM 4693 N N . ALA B 1 283 ? -10.625 -25.094 -17.047 1 96.5 283 ALA B N 1
ATOM 4694 C CA . ALA B 1 283 ? -10.695 -26.406 -16.391 1 96.5 283 ALA B CA 1
ATOM 4695 C C . ALA B 1 283 ? -12.031 -27.078 -16.688 1 96.5 283 ALA B C 1
ATOM 4697 O O . ALA B 1 283 ? -12.148 -28.312 -16.562 1 96.5 283 ALA B O 1
ATOM 4698 N N . ARG B 1 284 ? -13.047 -26.266 -17.031 1 94.75 284 ARG B N 1
ATOM 4699 C CA . ARG B 1 284 ? -14.312 -26.766 -17.562 1 94.75 284 ARG B CA 1
ATOM 4700 C C . ARG B 1 284 ? -14.961 -25.75 -18.5 1 94.75 284 ARG B C 1
ATOM 4702 O O . ARG B 1 284 ? -14.609 -24.562 -18.453 1 94.75 284 ARG B O 1
ATOM 4709 N N . GLY B 1 285 ? -15.828 -26.141 -19.234 1 93.56 285 GLY B N 1
ATOM 4710 C CA . GLY B 1 285 ? -16.406 -25.359 -20.328 1 93.56 285 GLY B CA 1
ATOM 4711 C C . GLY B 1 285 ? -17.031 -24.062 -19.859 1 93.56 285 GLY B C 1
ATOM 4712 O O . GLY B 1 285 ? -17.016 -23.062 -20.578 1 93.56 285 GLY B O 1
ATOM 4713 N N . LEU B 1 286 ? -17.531 -23.906 -18.703 1 90.38 286 LEU B N 1
ATOM 4714 C CA . LEU B 1 286 ? -18.203 -22.734 -18.172 1 90.38 286 LEU B CA 1
ATOM 4715 C C . LEU B 1 286 ? -17.234 -21.562 -18.031 1 90.38 286 LEU B C 1
ATOM 4717 O O . LEU B 1 286 ? -17.641 -20.406 -17.969 1 90.38 286 LEU B O 1
ATOM 4721 N N . GLY B 1 287 ? -15.969 -21.891 -17.891 1 94.06 287 GLY B N 1
ATOM 4722 C CA . GLY B 1 287 ? -14.953 -20.859 -17.812 1 94.06 287 GLY B CA 1
ATOM 4723 C C . GLY B 1 287 ? -14.891 -20.172 -16.453 1 94.06 287 GLY B C 1
ATOM 4724 O O . GLY B 1 287 ? -14.547 -19 -16.359 1 94.06 287 GLY B O 1
ATOM 4725 N N . ASP B 1 288 ? -15.328 -20.844 -15.398 1 93.69 288 ASP B N 1
ATOM 4726 C CA . ASP B 1 288 ? -15.297 -20.281 -14.055 1 93.69 288 ASP B CA 1
ATOM 4727 C C . ASP B 1 288 ? -14.07 -20.75 -13.281 1 93.69 288 ASP B C 1
ATOM 4729 O O . ASP B 1 288 ? -13.953 -20.516 -12.078 1 93.69 288 ASP B O 1
ATOM 4733 N N . CYS B 1 289 ? -13.148 -21.406 -13.945 1 96.69 289 CYS B N 1
ATOM 4734 C CA . CYS B 1 289 ? -11.844 -21.797 -13.422 1 96.69 289 CYS B CA 1
ATOM 4735 C C . CYS B 1 289 ? -10.859 -22.062 -14.555 1 96.69 289 CYS B C 1
ATOM 4737 O O . CYS B 1 289 ? -11.242 -22.547 -15.617 1 96.69 289 CYS B O 1
ATOM 4739 N N . TRP B 1 290 ? -9.594 -21.734 -14.289 1 98.19 290 TRP B N 1
ATOM 4740 C CA . TRP B 1 290 ? -8.602 -21.719 -15.352 1 98.19 290 TRP B CA 1
ATOM 4741 C C . TRP B 1 290 ? -7.25 -22.219 -14.844 1 98.19 290 TRP B C 1
ATOM 4743 O O . TRP B 1 290 ? -6.973 -22.156 -13.648 1 98.19 290 TRP B O 1
ATOM 4753 N N . GLU B 1 291 ? -6.484 -22.719 -15.797 1 98.25 291 GLU B N 1
ATOM 4754 C CA . GLU B 1 291 ? -5.086 -23.078 -15.57 1 98.25 291 GLU B CA 1
ATOM 4755 C C . GLU B 1 291 ? -4.156 -22.234 -16.453 1 98.25 291 GLU B C 1
ATOM 4757 O O . GLU B 1 291 ? -4.484 -21.922 -17.594 1 98.25 291 GLU B O 1
ATOM 4762 N N . PHE B 1 292 ? -3.012 -21.906 -15.883 1 98.69 292 PHE B N 1
ATOM 4763 C CA . PHE B 1 292 ? -2.029 -21.062 -16.547 1 98.69 292 PHE B CA 1
ATOM 4764 C C . PHE B 1 292 ? -0.64 -21.688 -16.469 1 98.69 292 PHE B C 1
ATOM 4766 O O . PHE B 1 292 ? -0.18 -22.062 -15.391 1 98.69 292 PHE B O 1
ATOM 4773 N N . GLN B 1 293 ? 0.013 -21.797 -17.625 1 98.75 293 GLN B N 1
ATOM 4774 C CA . GLN B 1 293 ? 1.402 -22.25 -17.656 1 98.75 293 GLN B CA 1
ATOM 4775 C C . GLN B 1 293 ? 2.197 -21.484 -18.719 1 98.75 293 GLN B C 1
ATOM 4777 O O . GLN B 1 293 ? 1.627 -20.969 -19.688 1 98.75 293 GLN B O 1
ATOM 4782 N N . SER B 1 294 ? 3.455 -21.422 -18.469 1 98.81 294 SER B N 1
ATOM 4783 C CA . SER B 1 294 ? 4.367 -20.906 -19.484 1 98.81 294 SER B CA 1
ATOM 4784 C C . SER B 1 294 ? 5.742 -21.562 -19.375 1 98.81 294 SER B C 1
ATOM 4786 O O . SER B 1 294 ? 6.078 -22.141 -18.344 1 98.81 294 SER B O 1
ATOM 4788 N N . TRP B 1 295 ? 6.457 -21.547 -20.469 1 98.81 295 TRP B N 1
ATOM 4789 C CA . TRP B 1 295 ? 7.789 -22.109 -20.625 1 98.81 295 TRP B CA 1
ATOM 4790 C C . TRP B 1 295 ? 8.688 -21.188 -21.438 1 98.81 295 TRP B C 1
ATOM 4792 O O . TRP B 1 295 ? 8.227 -20.516 -22.359 1 98.81 295 TRP B O 1
ATOM 4802 N N . GLY B 1 296 ? 9.945 -21.203 -21.141 1 98.69 296 GLY B N 1
ATOM 4803 C CA . GLY B 1 296 ? 10.914 -20.422 -21.891 1 98.69 296 GLY B CA 1
ATOM 4804 C C . GLY B 1 296 ? 12.023 -21.266 -22.5 1 98.69 296 GLY B C 1
ATOM 4805 O O . GLY B 1 296 ? 12.5 -22.219 -21.859 1 98.69 296 GLY B O 1
ATOM 4806 N N . PHE B 1 297 ? 12.375 -20.938 -23.734 1 98.25 297 PHE B N 1
ATOM 4807 C CA . PHE B 1 297 ? 13.438 -21.672 -24.438 1 98.25 297 PHE B CA 1
ATOM 4808 C C . PHE B 1 297 ? 14.812 -21.25 -23.906 1 98.25 297 PHE B C 1
ATOM 4810 O O . PHE B 1 297 ? 15.156 -20.062 -23.938 1 98.25 297 PHE B O 1
ATOM 4817 N N . ASP B 1 298 ? 15.594 -22.172 -23.422 1 97.5 298 ASP B N 1
ATOM 4818 C CA . ASP B 1 298 ? 16.859 -21.828 -22.797 1 97.5 298 ASP B CA 1
ATOM 4819 C C . ASP B 1 298 ? 18.031 -22.062 -23.766 1 97.5 298 ASP B C 1
ATOM 4821 O O . ASP B 1 298 ? 19.188 -22.047 -23.344 1 97.5 298 ASP B O 1
ATOM 4825 N N . GLY B 1 299 ? 17.75 -22.312 -25 1 95.44 299 GLY B N 1
ATOM 4826 C CA . GLY B 1 299 ? 18.766 -22.656 -25.984 1 95.44 299 GLY B CA 1
ATOM 4827 C C . GLY B 1 299 ? 18.766 -24.109 -26.375 1 95.44 299 GLY B C 1
ATOM 4828 O O . GLY B 1 299 ? 19.297 -24.484 -27.422 1 95.44 299 GLY B O 1
ATOM 4829 N N . GLU B 1 300 ? 18.172 -24.953 -25.578 1 94.44 300 GLU B N 1
ATOM 4830 C CA . GLU B 1 300 ? 18.141 -26.391 -25.812 1 94.44 300 GLU B CA 1
ATOM 4831 C C . GLU B 1 300 ? 16.734 -26.953 -25.656 1 94.44 300 GLU B C 1
ATOM 4833 O O . GLU B 1 300 ? 16.312 -27.797 -26.438 1 94.44 300 GLU B O 1
ATOM 4838 N N . THR B 1 301 ? 16.031 -26.516 -24.688 1 97.12 301 THR B N 1
ATOM 4839 C CA . THR B 1 301 ? 14.719 -27.062 -24.375 1 97.12 301 THR B CA 1
ATOM 4840 C C . THR B 1 301 ? 13.805 -25.984 -23.812 1 97.12 301 THR B C 1
ATOM 4842 O O . THR B 1 301 ? 14.211 -24.828 -23.656 1 97.12 301 THR B O 1
ATOM 4845 N N . MET B 1 302 ? 12.562 -26.328 -23.641 1 98.44 302 MET B N 1
ATOM 4846 C CA . MET B 1 302 ? 11.594 -25.469 -22.969 1 98.44 302 MET B CA 1
ATOM 4847 C C . MET B 1 302 ? 11.625 -25.703 -21.453 1 98.44 302 MET B C 1
ATOM 4849 O O . MET B 1 302 ? 11.477 -26.828 -21 1 98.44 302 MET B O 1
ATOM 4853 N N . VAL B 1 303 ? 11.789 -24.609 -20.672 1 98.69 303 VAL B N 1
ATOM 4854 C CA . VAL B 1 303 ? 11.906 -24.688 -19.219 1 98.69 303 VAL B CA 1
ATOM 4855 C C . VAL B 1 303 ? 10.703 -24 -18.578 1 98.69 303 VAL B C 1
ATOM 4857 O O . VAL B 1 303 ? 10.344 -22.875 -18.938 1 98.69 303 VAL B O 1
ATOM 4860 N N . PRO B 1 304 ? 10.094 -24.703 -17.547 1 98.62 304 PRO B N 1
ATOM 4861 C CA . PRO B 1 304 ? 8.922 -24.094 -16.906 1 98.62 304 PRO B CA 1
ATOM 4862 C C . PRO B 1 304 ? 9.219 -22.734 -16.297 1 98.62 304 PRO B C 1
ATOM 4864 O O . PRO B 1 304 ? 10.281 -22.531 -15.703 1 98.62 304 PRO B O 1
ATOM 4867 N N . ILE B 1 305 ? 8.297 -21.75 -16.484 1 98.69 305 ILE B N 1
ATOM 4868 C CA . ILE B 1 305 ? 8.391 -20.391 -15.945 1 98.69 305 ILE B CA 1
ATOM 4869 C C . ILE B 1 305 ? 7.297 -20.188 -14.898 1 98.69 305 ILE B C 1
ATOM 4871 O O . ILE B 1 305 ? 7.551 -19.609 -13.836 1 98.69 305 ILE B O 1
ATOM 4875 N N . LEU B 1 306 ? 6.129 -20.641 -15.273 1 98.81 306 LEU B N 1
ATOM 4876 C CA . LEU B 1 306 ? 4.949 -20.375 -14.453 1 98.81 306 LEU B CA 1
ATOM 4877 C C . LEU B 1 306 ? 4.039 -21.594 -14.406 1 98.81 306 LEU B C 1
ATOM 4879 O O . LEU B 1 306 ? 3.818 -22.25 -15.422 1 98.81 306 LEU B O 1
ATOM 4883 N N . ASN B 1 307 ? 3.531 -21.984 -13.281 1 98.81 307 ASN B N 1
ATOM 4884 C CA . ASN B 1 307 ? 2.381 -22.859 -13.062 1 98.81 307 ASN B CA 1
ATOM 4885 C C . ASN B 1 307 ? 1.383 -22.234 -12.094 1 98.81 307 ASN B C 1
ATOM 4887 O O . ASN B 1 307 ? 1.727 -21.938 -10.945 1 98.81 307 ASN B O 1
ATOM 4891 N N . ALA B 1 308 ? 0.126 -21.953 -12.555 1 98.88 308 ALA B N 1
ATOM 4892 C CA . ALA B 1 308 ? -0.885 -21.312 -11.727 1 98.88 308 ALA B CA 1
ATOM 4893 C C . ALA B 1 308 ? -2.289 -21.766 -12.109 1 98.88 308 ALA B C 1
ATOM 4895 O O . ALA B 1 308 ? -2.482 -22.391 -13.164 1 98.88 308 ALA B O 1
ATOM 4896 N N . SER B 1 309 ? -3.205 -21.562 -11.266 1 98.69 309 SER B N 1
ATOM 4897 C CA . SER B 1 309 ? -4.625 -21.75 -11.547 1 98.69 309 SER B CA 1
ATOM 4898 C C . SER B 1 309 ? -5.477 -20.719 -10.828 1 98.69 309 SER B C 1
ATOM 4900 O O . SER B 1 309 ? -4.977 -19.984 -9.969 1 98.69 309 SER B O 1
ATOM 4902 N N . SER B 1 310 ? -6.688 -20.625 -11.188 1 98.44 310 SER B N 1
ATOM 4903 C CA . SER B 1 310 ? -7.613 -19.75 -10.484 1 98.44 310 SER B CA 1
ATOM 4904 C C . SER B 1 310 ? -8.336 -20.484 -9.359 1 98.44 310 SER B C 1
ATOM 4906 O O . SER B 1 310 ? -9.32 -19.969 -8.82 1 98.44 310 SER B O 1
ATOM 4908 N N . GLY B 1 311 ? -7.879 -21.703 -9.062 1 98.12 311 GLY B N 1
ATOM 4909 C CA . GLY B 1 311 ? -8.539 -22.469 -8.023 1 98.12 311 GLY B CA 1
ATOM 4910 C C . GLY B 1 311 ? -9.758 -23.234 -8.523 1 98.12 311 GLY B C 1
ATOM 4911 O O . GLY B 1 311 ? -9.906 -23.453 -9.727 1 98.12 311 GLY B O 1
ATOM 4912 N N . PRO B 1 312 ? -10.609 -23.734 -7.602 1 97.12 312 PRO B N 1
ATOM 4913 C CA . PRO B 1 312 ? -11.75 -24.578 -7.977 1 97.12 312 PRO B CA 1
ATOM 4914 C C . PRO B 1 312 ? -12.805 -23.828 -8.789 1 97.12 312 PRO B C 1
ATOM 4916 O O . PRO B 1 312 ? -12.906 -22.594 -8.688 1 97.12 312 PRO B O 1
ATOM 4919 N N . CYS B 1 313 ? -13.562 -24.656 -9.586 1 95.44 313 CYS B N 1
ATOM 4920 C CA . CYS B 1 313 ? -14.688 -24.125 -10.344 1 95.44 313 CYS B CA 1
ATOM 4921 C C . CYS B 1 313 ? -15.867 -23.828 -9.43 1 95.44 313 CYS B C 1
ATOM 4923 O O . CYS B 1 313 ? -16.531 -24.75 -8.953 1 95.44 313 CYS B O 1
ATOM 4925 N N . ARG B 1 314 ? -16.109 -22.484 -9.242 1 94.06 314 ARG B N 1
ATOM 4926 C CA . ARG B 1 314 ? -17.094 -22.141 -8.234 1 94.06 314 ARG B CA 1
ATOM 4927 C C . ARG B 1 314 ? -18.047 -21.062 -8.742 1 94.06 314 ARG B C 1
ATOM 4929 O O . ARG B 1 314 ? -18.516 -20.219 -7.965 1 94.06 314 ARG B O 1
ATOM 4936 N N . GLY B 1 315 ? -18.203 -21 -10.008 1 90.81 315 GLY B N 1
ATOM 4937 C CA . GLY B 1 315 ? -19.281 -20.219 -10.602 1 90.81 315 GLY B CA 1
ATOM 4938 C C . GLY B 1 315 ? -18.938 -18.75 -10.766 1 90.81 315 GLY B C 1
ATOM 4939 O O . GLY B 1 315 ? -19.844 -17.922 -10.953 1 90.81 315 GLY B O 1
ATOM 4940 N N . ILE B 1 316 ? -17.719 -18.391 -10.664 1 91.62 316 ILE B N 1
ATOM 4941 C CA . ILE B 1 316 ? -17.281 -17.031 -10.961 1 91.62 316 ILE B CA 1
ATOM 4942 C C . ILE B 1 316 ? -16.703 -16.969 -12.375 1 91.62 316 ILE B C 1
ATOM 4944 O O . ILE B 1 316 ? -15.656 -17.562 -12.648 1 91.62 316 ILE B O 1
ATOM 4948 N N . ALA B 1 317 ? -17.453 -16.219 -13.227 1 89.12 317 ALA B N 1
ATOM 4949 C CA . ALA B 1 317 ? -17.031 -16.141 -14.617 1 89.12 317 ALA B CA 1
ATOM 4950 C C . ALA B 1 317 ? -15.594 -15.648 -14.734 1 89.12 317 ALA B C 1
ATOM 4952 O O . ALA B 1 317 ? -15.219 -14.648 -14.117 1 89.12 317 ALA B O 1
ATOM 4953 N N . GLY B 1 318 ? -14.75 -16.406 -15.508 1 91.62 318 GLY B N 1
ATOM 4954 C CA . GLY B 1 318 ? -13.352 -16.031 -15.695 1 91.62 318 GLY B CA 1
ATOM 4955 C C . GLY B 1 318 ? -12.453 -16.531 -14.578 1 91.62 318 GLY B C 1
ATOM 4956 O O . GLY B 1 318 ? -11.227 -16.453 -14.68 1 91.62 318 GLY B O 1
ATOM 4957 N N . GLY B 1 319 ? -13.133 -17.062 -13.492 1 93.88 319 GLY B N 1
ATOM 4958 C CA . GLY B 1 319 ? -12.367 -17.438 -12.312 1 93.88 319 GLY B CA 1
ATOM 4959 C C . GLY B 1 319 ? -11.906 -16.25 -11.492 1 93.88 319 GLY B C 1
ATOM 4960 O O . GLY B 1 319 ? -12.25 -15.109 -11.805 1 93.88 319 GLY B O 1
ATOM 4961 N N . ILE B 1 320 ? -11.234 -16.578 -10.367 1 96.31 320 ILE B N 1
ATOM 4962 C CA . ILE B 1 320 ? -10.602 -15.492 -9.625 1 96.31 320 ILE B CA 1
ATOM 4963 C C . ILE B 1 320 ? -9.172 -15.289 -10.117 1 96.31 320 ILE B C 1
ATOM 4965 O O . ILE B 1 320 ? -8.789 -15.812 -11.164 1 96.31 320 ILE B O 1
ATOM 4969 N N . ASP B 1 321 ? -8.422 -14.461 -9.43 1 97.88 321 ASP B N 1
ATOM 4970 C CA . ASP B 1 321 ? -7.062 -14.164 -9.867 1 97.88 321 ASP B CA 1
ATOM 4971 C C . ASP B 1 321 ? -6.195 -15.422 -9.859 1 97.88 321 ASP B C 1
ATOM 4973 O O . ASP B 1 321 ? -6.371 -16.297 -9.008 1 97.88 321 ASP B O 1
ATOM 4977 N N . PRO B 1 322 ? -5.227 -15.492 -10.805 1 98.69 322 PRO B N 1
ATOM 4978 C CA . PRO B 1 322 ? -4.328 -16.656 -10.805 1 98.69 322 PRO B CA 1
ATOM 4979 C C . PRO B 1 322 ? -3.547 -16.797 -9.5 1 98.69 322 PRO B C 1
ATOM 4981 O O . PRO B 1 322 ? -3.096 -15.789 -8.93 1 98.69 322 PRO B O 1
ATOM 4984 N N . MET B 1 323 ? -3.422 -18 -9.055 1 98.94 323 MET B N 1
ATOM 4985 C CA . MET B 1 323 ? -2.66 -18.359 -7.855 1 98.94 323 MET B CA 1
ATOM 4986 C C . MET B 1 323 ? -1.514 -19.297 -8.195 1 98.94 323 MET B C 1
ATOM 4988 O O . MET B 1 323 ? -1.722 -20.5 -8.344 1 98.94 323 MET B O 1
ATOM 4992 N N . PRO B 1 324 ? -0.285 -18.781 -8.25 1 98.88 324 PRO B N 1
ATOM 4993 C CA . PRO B 1 324 ? 0.858 -19.578 -8.695 1 98.88 324 PRO B CA 1
ATOM 4994 C C . PRO B 1 324 ? 1.331 -20.578 -7.641 1 98.88 324 PRO B C 1
ATOM 4996 O O . PRO B 1 324 ? 1.298 -20.266 -6.445 1 98.88 324 PRO B O 1
ATOM 4999 N N . THR B 1 325 ? 1.778 -21.719 -8.117 1 98.88 325 THR B N 1
ATOM 5000 C CA . THR B 1 325 ? 2.518 -22.656 -7.277 1 98.88 325 THR B CA 1
ATOM 5001 C C . THR B 1 325 ? 3.984 -22.719 -7.699 1 98.88 325 THR B C 1
ATOM 5003 O O . THR B 1 325 ? 4.812 -23.297 -6.992 1 98.88 325 THR B O 1
ATOM 5006 N N . PHE B 1 326 ? 4.27 -22.141 -8.797 1 98.69 326 PHE B N 1
ATOM 5007 C CA . PHE B 1 326 ? 5.641 -22.062 -9.281 1 98.69 326 PHE B CA 1
ATOM 5008 C C . PHE B 1 326 ? 5.848 -20.812 -10.117 1 98.69 326 PHE B C 1
ATOM 5010 O O . PHE B 1 326 ? 5.02 -20.484 -10.969 1 98.69 326 PHE B O 1
ATOM 5017 N N . VAL B 1 327 ? 6.938 -20.109 -9.875 1 98.75 327 VAL B N 1
ATOM 5018 C CA . VAL B 1 327 ? 7.285 -18.922 -10.648 1 98.75 327 VAL B CA 1
ATOM 5019 C C . VAL B 1 327 ? 8.789 -18.891 -10.898 1 98.75 327 VAL B C 1
ATOM 5021 O O . VAL B 1 327 ? 9.57 -19.438 -10.102 1 98.75 327 VAL B O 1
ATOM 5024 N N . ARG B 1 328 ? 9.18 -18.25 -11.961 1 98.06 328 ARG B N 1
ATOM 5025 C CA . ARG B 1 328 ? 10.57 -17.938 -12.266 1 98.06 328 ARG B CA 1
ATOM 5026 C C . ARG B 1 328 ? 10.719 -16.484 -12.727 1 98.06 328 ARG B C 1
ATOM 5028 O O . ARG B 1 328 ? 9.797 -15.922 -13.312 1 98.06 328 ARG B O 1
ATOM 5035 N N . ASP B 1 329 ? 11.875 -15.961 -12.461 1 97.81 329 ASP B N 1
ATOM 5036 C CA . ASP B 1 329 ? 12.242 -14.688 -13.062 1 97.81 329 ASP B CA 1
ATOM 5037 C C . ASP B 1 329 ? 12.773 -14.883 -14.477 1 97.81 329 ASP B C 1
ATOM 5039 O O . ASP B 1 329 ? 13.609 -15.758 -14.719 1 97.81 329 ASP B O 1
ATOM 5043 N N . VAL B 1 330 ? 12.25 -14.102 -15.391 1 98.25 330 VAL B N 1
ATOM 5044 C CA . VAL B 1 330 ? 12.633 -14.273 -16.781 1 98.25 330 VAL B CA 1
ATOM 5045 C C . VAL B 1 330 ? 13.547 -13.125 -17.219 1 98.25 330 VAL B C 1
ATOM 5047 O O . VAL B 1 330 ? 13.227 -11.961 -17 1 98.25 330 VAL B O 1
ATOM 5050 N N . ILE B 1 331 ? 14.68 -13.445 -17.703 1 97.38 331 ILE B N 1
ATOM 5051 C CA . ILE B 1 331 ? 15.617 -12.492 -18.281 1 97.38 331 ILE B CA 1
ATOM 5052 C C . ILE B 1 331 ? 15.562 -12.594 -19.812 1 97.38 331 ILE B C 1
ATOM 5054 O O . ILE B 1 331 ? 15.906 -13.633 -20.375 1 97.38 331 ILE B O 1
ATOM 5058 N N . MET B 1 332 ? 15.164 -11.5 -20.469 1 94.94 332 MET B N 1
ATOM 5059 C CA . MET B 1 332 ? 15.055 -11.5 -21.922 1 94.94 332 MET B CA 1
ATOM 5060 C C . MET B 1 332 ? 16.344 -11.008 -22.578 1 94.94 332 MET B C 1
ATOM 5062 O O . MET B 1 332 ? 17.094 -10.234 -21.969 1 94.94 332 MET B O 1
ATOM 5066 N N . PRO B 1 333 ? 16.562 -11.547 -23.766 1 86.19 333 PRO B N 1
ATOM 5067 C CA . PRO B 1 333 ? 17.75 -11.047 -24.438 1 86.19 333 PRO B CA 1
ATOM 5068 C C . PRO B 1 333 ? 17.688 -9.555 -24.734 1 86.19 333 PRO B C 1
ATOM 5070 O O . PRO B 1 333 ? 16.594 -9.008 -24.922 1 86.19 333 PRO B O 1
ATOM 5073 N N . SER B 1 334 ? 18.797 -8.781 -24.391 1 75.5 334 SER B N 1
ATOM 5074 C CA . SER B 1 334 ? 18.875 -7.363 -24.719 1 75.5 334 SER B CA 1
ATOM 5075 C C . SER B 1 334 ? 18.594 -7.109 -26.188 1 75.5 334 SER B C 1
ATOM 5077 O O . SER B 1 334 ? 18.984 -7.914 -27.047 1 75.5 334 SER B O 1
ATOM 5079 N N . VAL B 1 335 ? 17.594 -6.434 -26.422 1 59.88 335 VAL B N 1
ATOM 5080 C CA . VAL B 1 335 ? 17.375 -6.062 -27.828 1 59.88 335 VAL B CA 1
ATOM 5081 C C . VAL B 1 335 ? 18.672 -5.508 -28.422 1 59.88 335 VAL B C 1
ATOM 5083 O O . VAL B 1 335 ? 19.234 -4.551 -27.891 1 59.88 335 VAL B O 1
ATOM 5086 N N . GLN B 1 336 ? 19.469 -6.344 -29.016 1 40.66 336 GLN B N 1
ATOM 5087 C CA . GLN B 1 336 ? 20.484 -5.734 -29.875 1 40.66 336 GLN B CA 1
ATOM 5088 C C . GLN B 1 336 ? 19.859 -5.078 -31.094 1 40.66 336 GLN B C 1
ATOM 5090 O O . GLN B 1 336 ? 18.859 -5.574 -31.625 1 40.66 336 GLN B O 1
#

InterPro domains:
  IPR009560 Protein of unknown function DUF1176 [PF06674] (26-328)

Nearest PDB structures (foldseek):
  2p3p-assembly2_B  TM=3.408E-01  e=4.161E-01  Porphyromonas gingivalis W83
  8u2f-assembly1_A  TM=2.320E-01  e=2.439E+00  Vibrio parahaemolyticus
  7ui9-assembly1_q  TM=1.397E-01  e=4.639E+00  Saccharomyces cerevisiae S288C
  2p3p-assembly2_B  TM=3.408E-01  e=5.143E-01  Porphyromonas gingivalis W83
  8u2f-assembly1_A  TM=2.320E-01  e=1.783E+00  Vibrio parahaemolyticus